Protein AF-A0A7D3ZM12-F1 (afdb_monomer)

Secondary structure (DSSP, 8-state):
-----HHHHHHHHHHHHHHHHHHHHHHHHHHHH-TTHHHHHHHHHHHHH-SSS-----TT-HHHHHHHHHHTHHHHTTTS-HHHHHHHHHHHHHHHHHHH--SGGGS-HHHHHHHHHHHHHHHHHTT-HHHHHHHHHHHTTTT-TT--PPPPPS-PPPPPP---PPPPPPPPPP------------PPPPPPPPPP--PPPP---PPPPPPPPPPPPPPPP----------------------------------------PPPPPPPP---S------TTSPEEEEEEEEEEEETTEEE-TTT-TTS-EEPPSS--TTTGGG-SEEEETTEEE--TT-EEEEPPTT---SHHHHHH---B-SEEEGGGGTT-EEEEE-TTSEEEEEEEEEEEETTEEEEEEEEEEE-PPP-

Foldseek 3Di:
DDFQFLLNLLVQLLQLLLVLLLVLLQVLQCVVPNNCSLVVVVVVCCVVPNPLAPDPSDSNGSLNSLVSCQVVVVSCCVLFPPLLNVLSVVLNVVVVLSVPDPDSVSADLVRSLVNLQSSLVNSVSSVSPVSSVVSVVSSVCRPVPDPDDPDPPPPPPPDPDDDDDDDDDDDDDDDDDDDDDDDDDDDDDDDDDDDDDDDDDDDDDDDDDDDDDDDDDDDDDDDDDDDDDDDDDDDDDDDDDDDDDDDDDDDDDDDDDDDDDDDDPPDDAPCPDDPDDDDPQAFAWPHKEAFQKAFAQWFAQQPPCRRDTDGHDSDQDPVNQLQTFWHDHQQKIFGTRPKWKAWDDPPDDQGRNCLQPDDRTDRIDGQQVCAQTWMWMQGPVGKIKIWRWPDFDRVRTMTTTMIIIGHDDHRD

Mean predicted aligned error: 20.07 Å

Sequence (412 aa):
MRTTGNRDLIGQGLENLLEGLRPFVDRTMTAAWGTGWVAEKERRDNERYGTDGRRGYSLNDARFLLNVIVQEREIFKPVLPRPGLSLASKLRVVGRKYGHQYNSDAFADDETRQALHTMAQLLSLAGATAATRAVADLTARVGAGASAPPPPGPESPSPPPPGAAPPPPPPPGPGAPYGAGPRGGYGYPPPPPGGPYAPPPGGPYAPPRPAPRPATAPGPAGAAGTGFAKGFGISGGVVAGCLIGPLVLFVAIIVMVKGCSSTPPPPAPNDDGTSAAASASGGKRLGSYRNVRLTAGYYIRLSHDPAHPRKYPAMPDADESKNLDVGVQYGYVDASGDAEMALLPAGAKGDYKTCRNTTNYEDRIEAGKVAGRRLCLIAADGATGLLTVRNATEHPAGITFDLTVWTGPKPK

Structure (mmCIF, N/CA/C/O backbone):
data_AF-A0A7D3ZM12-F1
#
_entry.id   AF-A0A7D3ZM12-F1
#
loop_
_atom_site.group_PDB
_atom_site.id
_atom_site.type_symbol
_atom_site.label_atom_id
_atom_site.label_alt_id
_atom_site.label_comp_id
_atom_site.label_asym_id
_atom_site.label_entity_id
_atom_site.label_seq_id
_atom_site.pdbx_PDB_ins_code
_atom_site.Cartn_x
_atom_site.Cartn_y
_atom_site.Cartn_z
_atom_site.occupancy
_atom_site.B_iso_or_equiv
_atom_site.auth_seq_id
_atom_site.auth_comp_id
_atom_site.auth_asym_id
_atom_site.auth_atom_id
_atom_site.pdbx_PDB_model_num
ATOM 1 N N . MET A 1 1 ? 12.398 -25.400 -0.924 1.00 45.47 1 MET A N 1
ATOM 2 C CA . MET A 1 1 ? 12.006 -24.418 0.111 1.00 45.47 1 MET A CA 1
ATOM 3 C C . MET A 1 1 ? 12.223 -23.038 -0.483 1.00 45.47 1 MET A C 1
ATOM 5 O O . MET A 1 1 ? 13.319 -22.800 -0.968 1.00 45.47 1 MET A O 1
ATOM 9 N N . ARG A 1 2 ? 11.194 -22.184 -0.571 1.00 48.09 2 ARG A N 1
ATOM 10 C CA . ARG A 1 2 ? 11.391 -20.801 -1.038 1.00 48.09 2 ARG A CA 1
ATOM 11 C C . ARG A 1 2 ? 12.121 -20.030 0.062 1.00 48.09 2 ARG A C 1
ATOM 13 O O . ARG A 1 2 ? 11.749 -20.159 1.225 1.00 48.09 2 ARG A O 1
ATOM 20 N N . THR A 1 3 ? 13.158 -19.286 -0.299 1.00 59.53 3 THR A N 1
ATOM 21 C CA . THR A 1 3 ? 13.838 -18.359 0.609 1.00 59.53 3 THR A CA 1
ATOM 22 C C . THR A 1 3 ? 12.844 -17.268 0.994 1.00 59.53 3 THR A C 1
ATOM 24 O O . THR A 1 3 ? 12.379 -16.544 0.120 1.00 59.53 3 THR A O 1
ATOM 27 N N . THR A 1 4 ? 12.472 -17.186 2.270 1.00 78.81 4 THR A N 1
ATOM 28 C CA . THR A 1 4 ? 11.579 -16.136 2.779 1.00 78.81 4 THR A CA 1
ATOM 29 C C . THR A 1 4 ? 12.298 -14.793 2.692 1.00 78.81 4 THR A C 1
ATOM 31 O O . THR A 1 4 ? 13.307 -14.600 3.370 1.00 78.81 4 THR A O 1
ATOM 34 N N . GLY A 1 5 ? 11.806 -13.879 1.855 1.00 89.19 5 GLY A N 1
ATOM 35 C CA . GLY A 1 5 ? 12.374 -12.538 1.723 1.00 89.19 5 GLY A CA 1
ATOM 36 C C . GLY A 1 5 ? 11.957 -11.612 2.870 1.00 89.19 5 GLY A C 1
ATOM 37 O O . GLY A 1 5 ? 10.984 -11.866 3.582 1.00 89.19 5 GLY A O 1
ATOM 38 N N . ASN A 1 6 ? 12.647 -10.481 3.024 1.00 92.44 6 ASN A N 1
ATOM 39 C CA . ASN A 1 6 ? 12.307 -9.464 4.028 1.00 92.44 6 ASN A CA 1
ATOM 40 C C . ASN A 1 6 ? 10.873 -8.943 3.878 1.00 92.44 6 ASN A C 1
ATOM 42 O O . ASN A 1 6 ? 10.151 -8.787 4.863 1.00 92.44 6 ASN A O 1
ATOM 46 N N . ARG A 1 7 ? 10.423 -8.742 2.635 1.00 91.88 7 ARG A N 1
ATOM 47 C CA . ARG A 1 7 ? 9.028 -8.407 2.338 1.00 91.88 7 ARG A CA 1
ATOM 48 C C . ARG A 1 7 ? 8.052 -9.456 2.882 1.00 91.88 7 ARG A C 1
ATOM 50 O O . ARG A 1 7 ? 7.029 -9.078 3.452 1.00 91.88 7 ARG A O 1
ATOM 57 N N . ASP A 1 8 ? 8.369 -10.742 2.753 1.00 91.19 8 ASP A N 1
ATOM 58 C CA . ASP A 1 8 ? 7.522 -11.830 3.256 1.00 91.19 8 ASP A CA 1
ATOM 59 C C . ASP A 1 8 ? 7.471 -11.835 4.787 1.00 91.19 8 ASP A C 1
ATOM 61 O O . ASP A 1 8 ? 6.415 -12.086 5.367 1.00 91.19 8 ASP A O 1
ATOM 65 N N . LEU A 1 9 ? 8.591 -11.525 5.453 1.00 94.62 9 LEU A N 1
ATOM 66 C CA . LEU A 1 9 ? 8.636 -11.363 6.910 1.00 94.62 9 LEU A CA 1
ATOM 67 C C . LEU A 1 9 ? 7.778 -10.178 7.369 1.00 94.62 9 LEU A C 1
ATOM 69 O O . LEU A 1 9 ? 7.040 -10.305 8.344 1.00 94.62 9 LEU A O 1
ATOM 73 N N . ILE A 1 10 ? 7.813 -9.048 6.653 1.00 96.50 10 ILE A N 1
ATOM 74 C CA . ILE A 1 10 ? 6.920 -7.908 6.922 1.00 96.50 10 ILE A CA 1
ATOM 75 C C . ILE A 1 10 ? 5.454 -8.291 6.716 1.00 96.50 10 ILE A C 1
ATOM 77 O O . ILE A 1 10 ? 4.623 -7.925 7.545 1.00 96.50 10 ILE A O 1
ATOM 81 N N . GLY A 1 11 ? 5.134 -9.035 5.654 1.00 94.81 11 GLY A N 1
ATOM 82 C CA . GLY A 1 11 ? 3.783 -9.543 5.403 1.00 94.81 11 GLY A CA 1
ATOM 83 C C . GLY A 1 11 ? 3.266 -10.384 6.570 1.00 94.81 11 GLY A C 1
ATOM 84 O O . GLY A 1 11 ? 2.243 -10.047 7.162 1.00 94.81 11 GLY A O 1
ATOM 85 N N . GLN A 1 12 ? 4.041 -11.389 6.987 1.00 96.56 12 GLN A N 1
ATOM 86 C CA . GLN A 1 12 ? 3.737 -12.215 8.164 1.00 96.56 12 GLN A CA 1
ATOM 87 C C . GLN A 1 12 ? 3.614 -11.374 9.446 1.00 96.56 12 GLN A C 1
ATOM 89 O O . GLN A 1 12 ? 2.745 -11.618 10.285 1.00 96.56 12 GLN A O 1
ATOM 94 N N . GLY A 1 13 ? 4.457 -10.351 9.611 1.00 98.00 13 GLY A N 1
ATOM 95 C CA . GLY A 1 13 ? 4.372 -9.416 10.731 1.00 98.00 13 GLY A CA 1
ATOM 96 C C . GLY A 1 13 ? 3.057 -8.632 10.744 1.00 98.00 13 GLY A C 1
ATOM 97 O O . GLY A 1 13 ? 2.435 -8.497 11.796 1.00 98.00 13 GLY A O 1
ATOM 98 N N . LEU A 1 14 ? 2.598 -8.159 9.580 1.00 98.06 14 LEU A N 1
ATOM 99 C CA . LEU A 1 14 ? 1.323 -7.453 9.428 1.00 98.06 14 LEU A CA 1
ATOM 100 C C . LEU A 1 14 ? 0.112 -8.364 9.681 1.00 98.06 14 LEU A C 1
ATOM 102 O O . LEU A 1 14 ? -0.876 -7.893 10.239 1.00 98.06 14 LEU A O 1
ATOM 106 N N . GLU A 1 15 ? 0.188 -9.648 9.332 1.00 97.38 15 GLU A N 1
ATOM 107 C CA . GLU A 1 15 ? -0.852 -10.640 9.649 1.00 97.38 15 GLU A CA 1
ATOM 108 C C . GLU A 1 15 ? -0.973 -10.872 11.163 1.00 97.38 15 GLU A C 1
ATOM 110 O O . GLU A 1 15 ? -2.067 -10.790 11.721 1.00 97.38 15 GLU A O 1
ATOM 115 N N . ASN A 1 16 ? 0.152 -11.052 11.861 1.00 98.38 16 ASN A N 1
ATOM 116 C CA . ASN A 1 16 ? 0.157 -11.160 13.326 1.00 98.38 16 ASN A CA 1
ATOM 117 C C . ASN A 1 16 ? -0.309 -9.855 13.993 1.00 98.38 16 ASN A C 1
ATOM 119 O O . ASN A 1 16 ? -1.021 -9.868 15.001 1.00 98.38 16 ASN A O 1
ATOM 123 N N . LEU A 1 17 ? 0.069 -8.707 13.419 1.00 98.38 17 LEU A N 1
ATOM 124 C CA . LEU A 1 17 ? -0.391 -7.398 13.869 1.00 98.38 17 LEU A CA 1
ATOM 125 C C . LEU A 1 17 ? -1.914 -7.270 13.748 1.00 98.38 17 LEU A C 1
ATOM 127 O O . LEU A 1 17 ? -2.557 -6.785 14.677 1.00 98.38 17 LEU A O 1
ATOM 131 N N . LEU A 1 18 ? -2.485 -7.712 12.625 1.00 98.19 18 LEU A N 1
ATOM 132 C CA . LEU A 1 18 ? -3.926 -7.760 12.402 1.00 98.19 18 LEU A CA 1
ATOM 133 C C . LEU A 1 18 ? -4.619 -8.613 13.468 1.00 98.19 18 LEU A C 1
ATOM 135 O O . LEU A 1 18 ? -5.540 -8.132 14.128 1.00 98.19 18 LEU A O 1
ATOM 139 N N . GLU A 1 19 ? -4.163 -9.852 13.654 1.00 97.75 19 GLU A N 1
ATOM 140 C CA . GLU A 1 19 ? -4.758 -10.793 14.604 1.00 97.75 19 GLU A CA 1
ATOM 141 C C . GLU A 1 19 ? -4.754 -10.235 16.033 1.00 97.75 19 GLU A C 1
ATOM 143 O O . GLU A 1 19 ? -5.779 -10.263 16.718 1.00 97.75 19 GLU A O 1
ATOM 148 N N . GLY A 1 20 ? -3.628 -9.658 16.462 1.00 98.06 20 GLY A N 1
ATOM 149 C CA . GLY A 1 20 ? -3.490 -9.104 17.805 1.00 98.06 20 GLY A CA 1
ATOM 150 C C . GLY A 1 20 ? -4.221 -7.775 18.021 1.00 98.06 20 GLY A C 1
ATOM 151 O O . GLY A 1 20 ? -4.772 -7.548 19.099 1.00 98.06 20 GLY A O 1
ATOM 152 N N . LEU A 1 21 ? -4.264 -6.889 17.019 1.00 98.38 21 LEU A N 1
ATOM 153 C CA . LEU A 1 21 ? -4.922 -5.585 17.159 1.00 98.38 21 LEU A CA 1
ATOM 154 C C . LEU A 1 21 ? -6.434 -5.644 16.966 1.00 98.38 21 LEU A C 1
ATOM 156 O O . LEU A 1 21 ? -7.131 -4.818 17.558 1.00 98.38 21 LEU A O 1
ATOM 160 N N . ARG A 1 22 ? -6.961 -6.576 16.163 1.00 98.50 22 ARG A N 1
ATOM 161 C CA . ARG A 1 22 ? -8.389 -6.597 15.810 1.00 98.50 22 ARG A CA 1
ATOM 162 C C . ARG A 1 22 ? -9.303 -6.622 17.044 1.00 98.50 22 ARG A C 1
ATOM 164 O O . ARG A 1 22 ? -10.137 -5.723 17.141 1.00 98.50 22 ARG A O 1
ATOM 171 N N . PRO A 1 23 ? -9.139 -7.534 18.027 1.00 98.31 23 PRO A N 1
ATOM 172 C CA . PRO A 1 23 ? -9.996 -7.542 19.215 1.00 98.31 23 PRO A CA 1
ATOM 173 C C . PRO A 1 23 ? -9.836 -6.286 20.078 1.00 98.31 23 PRO A C 1
ATOM 175 O O . PRO A 1 23 ? -10.789 -5.842 20.711 1.00 98.31 23 PRO A O 1
ATOM 178 N N . PHE A 1 24 ? -8.634 -5.708 20.131 1.00 98.44 24 PHE A N 1
ATOM 179 C CA . PHE A 1 24 ? -8.368 -4.490 20.894 1.00 98.44 24 PHE A CA 1
ATOM 180 C C . PHE A 1 24 ? -9.080 -3.274 20.286 1.00 98.44 24 PHE A C 1
ATOM 182 O O . PHE A 1 24 ? -9.789 -2.554 20.994 1.00 98.44 24 PHE A O 1
ATOM 189 N N . VAL A 1 25 ? -8.923 -3.066 18.975 1.00 98.50 25 VAL A N 1
ATOM 190 C CA . VAL A 1 25 ? -9.545 -1.956 18.242 1.00 98.50 25 VAL A CA 1
ATOM 191 C C . VAL A 1 25 ? -11.059 -2.089 18.253 1.00 98.50 25 VAL A C 1
ATOM 193 O O . VAL A 1 25 ? -11.739 -1.120 18.579 1.00 98.50 25 VAL A O 1
ATOM 196 N N . ASP A 1 26 ? -11.580 -3.280 17.958 1.00 98.50 26 ASP A N 1
ATOM 197 C CA . ASP A 1 26 ? -13.019 -3.497 17.860 1.00 98.50 26 ASP A CA 1
ATOM 198 C C . ASP A 1 26 ? -13.733 -3.283 19.199 1.00 98.50 26 ASP A C 1
ATOM 200 O O . ASP A 1 26 ? -14.704 -2.532 19.257 1.00 98.50 26 ASP A O 1
ATOM 204 N N . ARG A 1 27 ? -13.205 -3.826 20.309 1.00 98.44 27 ARG A N 1
ATOM 205 C CA . ARG A 1 27 ? -13.764 -3.556 21.646 1.00 98.44 27 ARG A CA 1
ATOM 206 C C . ARG A 1 27 ? -13.729 -2.071 21.997 1.00 98.44 27 ARG A C 1
ATOM 208 O O . ARG A 1 27 ? -14.706 -1.550 22.525 1.00 98.44 27 ARG A O 1
ATOM 215 N N . THR A 1 28 ? -12.610 -1.399 21.723 1.00 98.50 28 THR A N 1
ATOM 216 C CA . THR A 1 28 ? -12.421 0.018 22.073 1.00 98.50 28 THR A CA 1
ATOM 217 C C . THR A 1 28 ? -13.381 0.913 21.289 1.00 98.50 28 THR A C 1
ATOM 219 O O . THR A 1 28 ? -14.046 1.771 21.865 1.00 98.50 28 THR A O 1
ATOM 222 N N . MET A 1 29 ? -13.500 0.683 19.981 1.00 98.50 29 MET A N 1
ATOM 223 C CA . MET A 1 29 ? -14.412 1.437 19.125 1.00 98.50 29 MET A CA 1
ATOM 224 C C . MET A 1 29 ? -15.876 1.094 19.400 1.00 98.50 29 MET A C 1
ATOM 226 O O . MET A 1 29 ? -16.700 2.001 19.451 1.00 98.50 29 MET A O 1
ATOM 230 N N . THR A 1 30 ? -16.201 -0.174 19.661 1.00 98.50 30 THR A N 1
ATOM 231 C CA . THR A 1 30 ? -17.556 -0.591 20.051 1.00 98.50 30 THR A CA 1
ATOM 232 C C . THR A 1 30 ? -17.987 0.063 21.361 1.00 98.50 30 THR A C 1
ATOM 234 O O . THR A 1 30 ? -19.121 0.520 21.466 1.00 98.50 30 THR A O 1
ATOM 237 N N . ALA A 1 31 ? -17.090 0.180 22.343 1.00 98.25 31 ALA A N 1
ATOM 238 C CA . ALA A 1 31 ? -17.389 0.880 23.591 1.00 98.25 31 ALA A CA 1
ATOM 239 C C . ALA A 1 31 ? -17.663 2.380 23.379 1.00 98.25 31 ALA A C 1
ATOM 241 O O . ALA A 1 31 ? -18.474 2.961 24.095 1.00 98.25 31 ALA A O 1
ATOM 242 N N . ALA A 1 32 ? -17.005 3.007 22.400 1.00 98.00 32 ALA A N 1
ATOM 243 C CA . ALA A 1 32 ? -17.179 4.427 22.117 1.00 98.00 32 ALA A CA 1
ATOM 244 C C . ALA A 1 32 ? -18.390 4.723 21.216 1.00 98.00 32 ALA A C 1
ATOM 246 O O . ALA A 1 32 ? -19.107 5.692 21.458 1.00 98.00 32 ALA A O 1
ATOM 247 N N . TRP A 1 33 ? -18.588 3.942 20.150 1.00 97.56 33 TRP A N 1
ATOM 248 C CA . TRP A 1 33 ? -19.501 4.242 19.035 1.00 97.56 33 TRP A CA 1
ATOM 249 C C . TRP A 1 33 ? -20.550 3.145 18.772 1.00 97.56 33 TRP A C 1
ATOM 251 O O . TRP A 1 33 ? -21.396 3.309 17.896 1.00 97.56 33 TRP A O 1
ATOM 261 N N . GLY A 1 34 ? -20.527 2.034 19.511 1.00 97.75 34 GLY A N 1
ATOM 262 C CA . GLY A 1 34 ? -21.426 0.893 19.312 1.00 97.75 34 GLY A CA 1
ATOM 263 C C . GLY A 1 34 ? -20.958 -0.098 18.238 1.00 97.75 34 GLY A C 1
ATOM 264 O O . GLY A 1 34 ? -19.950 0.096 17.564 1.00 97.75 34 GLY A O 1
ATOM 265 N N . THR A 1 35 ? -21.702 -1.192 18.066 1.00 95.62 35 THR A N 1
ATOM 266 C CA . THR A 1 35 ? -21.327 -2.334 17.202 1.00 95.62 35 THR A CA 1
ATOM 267 C C . THR A 1 35 ? -21.313 -2.016 15.701 1.00 95.62 35 THR A C 1
ATOM 269 O O . THR A 1 35 ? -20.695 -2.736 14.924 1.00 95.62 35 THR A O 1
ATOM 272 N N . GLY A 1 36 ? -21.957 -0.923 15.277 1.00 95.44 36 GLY A N 1
ATOM 273 C CA . GLY A 1 36 ? -21.980 -0.441 13.889 1.00 95.44 36 GLY A CA 1
ATOM 274 C C . GLY A 1 36 ? -20.864 0.549 13.537 1.00 95.44 36 GLY A C 1
ATOM 275 O O . GLY A 1 36 ? -20.943 1.212 12.502 1.00 95.44 36 GLY A O 1
ATOM 276 N N . TRP A 1 37 ? -19.841 0.694 14.388 1.00 97.81 37 TRP A N 1
ATOM 277 C CA . TRP A 1 37 ? -18.860 1.777 14.274 1.00 97.81 37 TRP A CA 1
ATOM 278 C C . TRP A 1 37 ? -18.093 1.794 12.944 1.00 97.81 37 TRP A C 1
ATOM 280 O O . TRP A 1 37 ? -17.707 2.870 12.493 1.00 97.81 37 TRP A O 1
ATOM 290 N N . VAL A 1 38 ? -17.869 0.638 12.303 1.00 96.31 38 VAL A N 1
ATOM 291 C CA . VAL A 1 38 ? -17.151 0.562 11.016 1.00 96.31 38 VAL A CA 1
ATOM 292 C C . VAL A 1 38 ? -17.949 1.253 9.910 1.00 96.31 38 VAL A C 1
ATOM 294 O O . VAL A 1 38 ? -17.403 2.114 9.222 1.00 96.31 38 VAL A O 1
ATOM 297 N N . ALA A 1 39 ? -19.241 0.932 9.788 1.00 94.38 39 ALA A N 1
ATOM 298 C CA . ALA A 1 39 ? -20.136 1.542 8.803 1.00 94.38 39 ALA A CA 1
ATOM 299 C C . ALA A 1 39 ? -20.322 3.043 9.072 1.00 94.38 39 ALA A C 1
ATOM 301 O O . ALA A 1 39 ? -20.304 3.860 8.154 1.00 94.38 39 ALA A O 1
ATOM 302 N N . GLU A 1 40 ? -20.432 3.423 10.346 1.00 95.12 40 GLU A N 1
ATOM 303 C CA . GLU A 1 40 ? -20.509 4.829 10.742 1.00 95.12 40 GLU A CA 1
ATOM 304 C C . GLU A 1 40 ? -19.218 5.591 10.405 1.00 95.12 40 GLU A C 1
ATOM 306 O O . GLU A 1 40 ? -19.263 6.717 9.904 1.00 95.12 40 GLU A O 1
ATOM 311 N N . LYS A 1 41 ? -18.048 4.976 10.618 1.00 94.25 41 LYS A N 1
ATOM 312 C CA . LYS A 1 41 ? -16.762 5.572 10.246 1.00 94.25 41 LYS A CA 1
ATOM 313 C C . LYS A 1 41 ? -16.648 5.769 8.738 1.00 94.25 41 LYS A C 1
ATOM 315 O O . LYS A 1 41 ? -16.232 6.843 8.305 1.00 94.25 41 LYS A O 1
ATOM 320 N N . GLU A 1 42 ? -17.020 4.757 7.961 1.00 91.94 42 GLU A N 1
ATOM 321 C CA . GLU A 1 42 ? -17.060 4.829 6.501 1.00 91.94 42 GLU A CA 1
ATOM 322 C C . GLU A 1 42 ? -17.967 5.968 6.027 1.00 91.94 42 GLU A C 1
ATOM 324 O O . GLU A 1 42 ? -17.531 6.816 5.249 1.00 91.94 42 GLU A O 1
ATOM 329 N N . ARG A 1 43 ? -19.190 6.060 6.563 1.00 91.88 43 ARG A N 1
ATOM 330 C CA . ARG A 1 43 ? -20.136 7.138 6.247 1.00 91.88 43 ARG A CA 1
ATOM 331 C C . ARG A 1 43 ? -19.530 8.526 6.494 1.00 91.88 43 ARG A C 1
ATOM 333 O O . ARG A 1 43 ? -19.532 9.359 5.591 1.00 91.88 43 ARG A O 1
ATOM 340 N N . ARG A 1 44 ? -18.963 8.768 7.683 1.00 91.31 44 ARG A N 1
ATOM 341 C CA . ARG A 1 44 ? -18.366 10.072 8.055 1.00 91.31 44 ARG A CA 1
ATOM 342 C C . ARG A 1 44 ? -17.161 10.439 7.196 1.00 91.31 44 ARG A C 1
ATOM 344 O O . ARG A 1 44 ? -16.956 11.607 6.865 1.00 91.31 44 ARG A O 1
ATOM 351 N N . ASP A 1 45 ? -16.336 9.457 6.861 1.00 89.38 45 ASP A N 1
ATOM 352 C CA . ASP A 1 45 ? -15.187 9.676 5.996 1.00 89.38 45 ASP A CA 1
ATOM 353 C C . ASP A 1 45 ? -15.616 9.973 4.552 1.00 89.38 45 ASP A C 1
ATOM 355 O O . ASP A 1 45 ? -15.052 10.879 3.938 1.00 89.38 45 ASP A O 1
ATOM 359 N N . ASN A 1 46 ? -16.630 9.278 4.031 1.00 88.00 46 ASN A N 1
ATOM 360 C CA . ASN A 1 46 ? -17.196 9.549 2.708 1.00 88.00 46 ASN A CA 1
ATOM 361 C C . ASN A 1 46 ? -17.797 10.961 2.634 1.00 88.00 46 ASN A C 1
ATOM 363 O O . ASN A 1 46 ? -17.596 11.664 1.648 1.00 88.00 46 ASN A O 1
ATOM 367 N N . GLU A 1 47 ? -18.462 11.421 3.696 1.00 89.56 47 GLU A N 1
ATOM 368 C CA . GLU A 1 47 ? -18.967 12.799 3.795 1.00 89.56 47 GLU A CA 1
ATOM 369 C C . GLU A 1 47 ? -17.841 13.839 3.798 1.00 89.56 47 GLU A C 1
ATOM 371 O O . GLU A 1 47 ? -17.968 14.902 3.195 1.00 89.56 47 GLU A O 1
ATOM 376 N N . ARG A 1 48 ? -16.722 13.545 4.470 1.00 86.75 48 ARG A N 1
ATOM 377 C CA . ARG A 1 48 ? -15.606 14.492 4.599 1.00 86.75 48 ARG A CA 1
ATOM 378 C C . ARG A 1 48 ? -14.713 14.547 3.362 1.00 86.75 48 ARG A C 1
ATOM 380 O O . ARG A 1 48 ? -14.152 15.600 3.069 1.00 86.75 48 ARG A O 1
ATOM 387 N N . TYR A 1 49 ? -14.503 13.416 2.701 1.00 83.38 49 TYR A N 1
ATOM 388 C CA . TYR A 1 49 ? -13.474 13.269 1.670 1.00 83.38 49 TYR A CA 1
ATOM 389 C C . TYR A 1 49 ? -14.027 12.879 0.294 1.00 83.38 49 TYR A C 1
ATOM 391 O O . TYR A 1 49 ? -13.241 12.725 -0.639 1.00 83.38 49 TYR A O 1
ATOM 399 N N . GLY A 1 50 ? -15.347 12.744 0.164 1.00 82.31 50 GLY A N 1
ATOM 400 C CA . GLY A 1 50 ? -16.008 12.261 -1.043 1.00 82.31 50 GLY A CA 1
ATOM 401 C C . GLY A 1 50 ? -15.976 10.736 -1.173 1.00 82.31 50 GLY A C 1
ATOM 402 O O . GLY A 1 50 ? -15.232 10.035 -0.487 1.00 82.31 50 GLY A O 1
ATOM 403 N N . THR A 1 51 ? -16.790 10.220 -2.094 1.00 69.75 51 THR A N 1
ATOM 404 C CA . THR A 1 51 ? -16.922 8.783 -2.404 1.00 69.75 51 THR A CA 1
ATOM 405 C C . THR A 1 51 ? -15.897 8.276 -3.424 1.00 69.75 51 THR A C 1
ATOM 407 O O . THR A 1 51 ? -15.916 7.102 -3.793 1.00 69.75 51 THR A O 1
ATOM 410 N N . ASP A 1 52 ? -15.000 9.145 -3.895 1.00 55.88 52 ASP A N 1
ATOM 411 C CA . ASP A 1 52 ? -14.125 8.888 -5.050 1.00 55.88 52 ASP A CA 1
ATOM 412 C C . ASP A 1 52 ? -12.970 7.915 -4.763 1.00 55.88 52 ASP A C 1
ATOM 414 O O . ASP A 1 52 ? -12.243 7.515 -5.673 1.00 55.88 52 ASP A O 1
ATOM 418 N N . GLY A 1 53 ? -12.819 7.473 -3.513 1.00 52.84 53 GLY A N 1
ATOM 419 C CA . GLY A 1 53 ? -11.913 6.396 -3.138 1.00 52.84 53 GLY A CA 1
ATOM 420 C C . GLY A 1 53 ? -12.600 5.435 -2.185 1.00 52.84 53 GLY A C 1
ATOM 421 O O . GLY A 1 53 ? -12.852 5.791 -1.036 1.00 52.84 53 GLY A O 1
ATOM 422 N N . ARG A 1 54 ? -12.845 4.195 -2.628 1.00 55.50 54 ARG A N 1
ATOM 423 C CA . ARG A 1 54 ? -13.211 3.094 -1.727 1.00 55.50 54 ARG A CA 1
ATOM 424 C C . ARG A 1 54 ? -12.023 2.829 -0.807 1.00 55.50 54 ARG A C 1
ATOM 426 O O . ARG A 1 54 ? -11.119 2.068 -1.140 1.00 55.50 54 ARG A O 1
ATOM 433 N N . ARG A 1 55 ? -11.965 3.507 0.336 1.00 66.00 55 ARG A N 1
ATOM 434 C CA . ARG A 1 55 ? -11.034 3.135 1.403 1.00 66.00 55 ARG A CA 1
ATOM 435 C C . ARG A 1 55 ? -11.446 1.738 1.867 1.00 66.00 55 ARG A C 1
ATOM 437 O O . ARG A 1 55 ? -12.627 1.482 2.064 1.00 66.00 55 ARG A O 1
ATOM 444 N N . GLY A 1 56 ? -10.491 0.821 1.991 1.00 67.81 56 GLY A N 1
ATOM 445 C CA . GLY A 1 56 ? -10.766 -0.500 2.550 1.00 67.81 56 GLY A CA 1
ATOM 446 C C . GLY A 1 56 ? -11.132 -0.366 4.027 1.00 67.81 56 GLY A C 1
ATOM 447 O O . GLY A 1 56 ? -10.244 -0.256 4.869 1.00 67.81 56 GLY A O 1
ATOM 448 N N . TYR A 1 57 ? -12.428 -0.328 4.338 1.00 86.25 57 TYR A N 1
ATOM 449 C CA . TYR A 1 57 ? -12.945 -0.413 5.702 1.00 86.25 57 TYR A CA 1
ATOM 450 C C . TYR A 1 57 ? -13.137 -1.886 6.038 1.00 86.25 57 TYR A C 1
ATOM 452 O O . TYR A 1 57 ? -14.158 -2.486 5.717 1.00 86.25 57 TYR A O 1
ATOM 460 N N . SER A 1 58 ? -12.124 -2.507 6.634 1.00 92.12 58 SER A N 1
ATOM 461 C CA . SER A 1 58 ? -12.204 -3.918 7.001 1.00 92.12 58 SER A CA 1
ATOM 462 C C . SER A 1 58 ? -11.456 -4.184 8.290 1.00 92.12 58 SER A C 1
ATOM 464 O O . SER A 1 58 ? -10.265 -3.902 8.401 1.00 92.12 58 SER A O 1
ATOM 466 N N . LEU A 1 59 ? -12.138 -4.819 9.245 1.00 94.12 59 LEU A N 1
ATOM 467 C CA . LEU A 1 59 ? -11.506 -5.347 10.455 1.00 94.12 59 LEU A CA 1
ATOM 468 C C . LEU A 1 59 ? -10.463 -6.430 10.160 1.00 94.12 59 LEU A C 1
ATOM 470 O O . LEU A 1 59 ? -9.716 -6.786 11.064 1.00 94.12 59 LEU A O 1
ATOM 474 N N . ASN A 1 60 ? -10.412 -6.933 8.924 1.00 94.88 60 ASN A N 1
ATOM 475 C CA . ASN A 1 60 ? -9.429 -7.896 8.439 1.00 94.88 60 ASN A CA 1
ATOM 476 C C . ASN A 1 60 ? -8.260 -7.225 7.682 1.00 94.88 60 ASN A C 1
ATOM 478 O O . ASN A 1 60 ? -7.538 -7.905 6.963 1.00 94.88 60 ASN A O 1
ATOM 482 N N . ASP A 1 61 ? -8.064 -5.907 7.818 1.00 94.06 61 ASP A N 1
ATOM 483 C CA . ASP A 1 61 ? -6.911 -5.180 7.268 1.00 94.06 61 ASP A CA 1
ATOM 484 C C . ASP A 1 61 ? -6.126 -4.467 8.384 1.00 94.06 61 ASP A C 1
ATOM 486 O O . ASP A 1 61 ? -6.605 -3.515 9.007 1.00 94.06 61 ASP A O 1
ATOM 490 N N . ALA A 1 62 ? -4.871 -4.880 8.607 1.00 96.81 62 ALA A N 1
ATOM 491 C CA . ALA A 1 62 ? -3.979 -4.257 9.588 1.00 96.81 62 ALA A CA 1
ATOM 492 C C . ALA A 1 62 ? -3.822 -2.745 9.361 1.00 96.81 62 ALA A C 1
ATOM 494 O O . ALA A 1 62 ? -3.743 -1.963 10.311 1.00 96.81 62 ALA A O 1
ATOM 495 N N . ARG A 1 63 ? -3.780 -2.303 8.098 1.00 94.88 63 ARG A N 1
ATOM 496 C CA . ARG A 1 63 ? -3.593 -0.892 7.736 1.00 94.88 63 ARG A CA 1
ATOM 497 C C . ARG A 1 63 ? -4.819 -0.074 8.109 1.00 94.88 63 ARG A C 1
ATOM 499 O O . ARG A 1 63 ? -4.662 1.055 8.581 1.00 94.88 63 ARG A O 1
ATOM 506 N N . PHE A 1 64 ? -6.015 -0.635 7.940 1.00 95.56 64 PHE A N 1
ATOM 507 C CA . PHE A 1 64 ? -7.249 -0.029 8.423 1.00 95.56 64 PHE A CA 1
ATOM 508 C C . PHE A 1 64 ? -7.229 0.127 9.947 1.00 95.56 64 PHE A C 1
ATOM 510 O O . PHE A 1 64 ? -7.415 1.240 10.438 1.00 95.56 64 PHE A O 1
ATOM 517 N N . LEU A 1 65 ? -6.900 -0.932 10.693 1.00 98.06 65 LEU A N 1
ATOM 518 C CA . LEU A 1 65 ? -6.823 -0.874 12.159 1.00 98.06 65 LEU A CA 1
ATOM 519 C C . LEU A 1 65 ? -5.825 0.189 12.649 1.00 98.06 65 LEU A C 1
ATOM 521 O O . LEU A 1 65 ? -6.139 0.988 13.533 1.00 98.06 65 LEU A O 1
ATOM 525 N N . LEU A 1 66 ? -4.645 0.270 12.027 1.00 97.94 66 LEU A N 1
ATOM 526 C CA . LEU A 1 66 ? -3.650 1.305 12.324 1.00 97.94 66 LEU A CA 1
ATOM 527 C C . LEU A 1 66 ? -4.150 2.721 11.991 1.00 97.94 66 LEU A C 1
ATOM 529 O O . LEU A 1 66 ? -3.869 3.668 12.730 1.00 97.94 66 LEU A O 1
ATOM 533 N N . ASN A 1 67 ? -4.885 2.891 10.886 1.00 96.12 67 ASN A N 1
ATOM 534 C CA . ASN A 1 67 ? -5.515 4.169 10.548 1.00 96.12 67 ASN A CA 1
ATOM 535 C C . ASN A 1 67 ? -6.531 4.582 11.620 1.00 96.12 67 ASN A C 1
ATOM 537 O O . ASN A 1 67 ? -6.510 5.742 12.029 1.00 96.12 67 ASN A O 1
ATOM 541 N N . VAL A 1 68 ? -7.368 3.652 12.091 1.00 97.56 68 VAL A N 1
ATOM 542 C CA . VAL A 1 68 ? -8.371 3.895 13.140 1.00 97.56 68 VAL A CA 1
ATOM 543 C C . VAL A 1 68 ? -7.702 4.363 14.431 1.00 97.56 68 VAL A C 1
ATOM 545 O O . VAL A 1 68 ? -8.053 5.430 14.925 1.00 97.56 68 VAL A O 1
ATOM 548 N N . ILE A 1 69 ? -6.675 3.652 14.916 1.00 98.25 69 ILE A N 1
ATOM 549 C CA . ILE A 1 69 ? -5.939 4.022 16.142 1.00 98.25 69 ILE A CA 1
ATOM 550 C C . ILE A 1 69 ? -5.400 5.461 16.070 1.00 98.25 69 ILE A C 1
ATOM 552 O O . ILE A 1 69 ? -5.460 6.211 17.045 1.00 98.25 69 ILE A O 1
ATOM 556 N N . VAL A 1 70 ? -4.858 5.862 14.916 1.00 96.44 70 VAL A N 1
ATOM 557 C CA . VAL A 1 70 ? -4.229 7.182 14.754 1.00 96.44 70 VAL A CA 1
ATOM 558 C C . VAL A 1 70 ? -5.251 8.297 14.527 1.00 96.44 70 VAL A C 1
ATOM 560 O O . VAL A 1 70 ? -5.057 9.408 15.021 1.00 96.44 70 VAL A O 1
ATOM 563 N N . GLN A 1 71 ? -6.316 8.039 13.768 1.00 95.81 71 GLN A N 1
ATOM 564 C CA . GLN A 1 71 ? -7.348 9.040 13.485 1.00 95.81 71 GLN A CA 1
ATOM 565 C C . GLN A 1 71 ? -8.250 9.279 14.696 1.00 95.81 71 GLN A C 1
ATOM 567 O O . GLN A 1 71 ? -8.521 10.428 15.034 1.00 95.81 71 GLN A O 1
ATOM 572 N N . GLU A 1 72 ? -8.631 8.213 15.398 1.00 97.31 72 GLU A N 1
ATOM 573 C CA . GLU A 1 72 ? -9.501 8.262 16.575 1.00 97.31 72 GLU A CA 1
ATOM 574 C C . GLU A 1 72 ? -8.696 8.378 17.874 1.00 97.31 72 GLU A C 1
ATOM 576 O O . GLU A 1 72 ? -9.037 7.809 18.910 1.00 97.31 72 GLU A O 1
ATOM 581 N N . ARG A 1 73 ? -7.589 9.130 17.838 1.00 96.56 73 ARG A N 1
ATOM 582 C CA . ARG A 1 73 ? -6.614 9.201 18.937 1.00 96.56 73 ARG A CA 1
ATOM 583 C C . ARG A 1 73 ? -7.244 9.513 20.297 1.00 96.56 73 ARG A C 1
ATOM 585 O O . ARG A 1 73 ? -6.741 9.047 21.308 1.00 96.56 73 ARG A O 1
ATOM 592 N N . GLU A 1 74 ? -8.305 10.320 20.338 1.00 97.12 74 GLU A N 1
ATOM 593 C CA . GLU A 1 74 ? -8.960 10.715 21.592 1.00 97.12 74 GLU A CA 1
ATOM 594 C C . GLU A 1 74 ? -9.658 9.527 22.270 1.00 97.12 74 GLU A C 1
ATOM 596 O O . GLU A 1 74 ? -9.647 9.441 23.493 1.00 97.12 74 GLU A O 1
ATOM 601 N N . ILE A 1 75 ? -10.167 8.574 21.482 1.00 98.06 75 ILE A N 1
ATOM 602 C CA . ILE A 1 75 ? -10.775 7.329 21.966 1.00 98.06 75 ILE A CA 1
ATOM 603 C C . ILE A 1 75 ? -9.695 6.371 22.486 1.00 98.06 75 ILE A C 1
ATOM 605 O O . ILE A 1 75 ? -9.883 5.713 23.505 1.00 98.06 75 ILE A O 1
ATOM 609 N N . PHE A 1 76 ? -8.539 6.312 21.816 1.00 98.12 76 PHE A N 1
ATOM 610 C CA . PHE A 1 76 ? -7.465 5.379 22.174 1.00 98.12 76 PHE A CA 1
ATOM 611 C C . PHE A 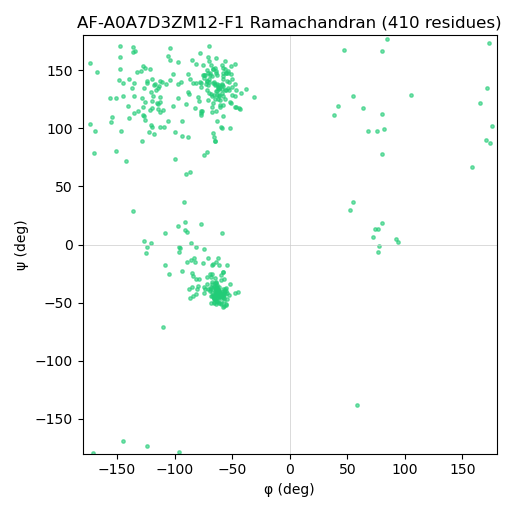1 76 ? -6.541 5.877 23.287 1.00 98.12 76 PHE A C 1
ATOM 613 O O . PHE A 1 76 ? -5.989 5.054 24.006 1.00 98.12 76 PHE A O 1
ATOM 620 N N . LYS A 1 77 ? -6.370 7.191 23.475 1.00 96.81 77 LYS A N 1
ATOM 621 C CA . LYS A 1 77 ? -5.475 7.773 24.499 1.00 96.81 77 LYS A CA 1
ATOM 622 C C . LYS A 1 77 ? -5.608 7.165 25.910 1.00 96.81 77 LYS A C 1
ATOM 624 O O . LYS A 1 77 ? -4.564 6.992 26.538 1.00 96.81 77 LYS A O 1
ATOM 629 N N . PRO A 1 78 ? -6.815 6.872 26.437 1.00 97.19 78 PRO A N 1
ATOM 630 C CA . PRO A 1 78 ? -6.961 6.318 27.784 1.00 97.19 78 PRO A CA 1
ATOM 631 C C . PRO A 1 78 ? -6.516 4.854 27.905 1.00 97.19 78 PRO A C 1
ATOM 633 O O . PRO A 1 78 ? -6.102 4.437 28.981 1.00 97.19 78 PRO A O 1
ATOM 636 N N . VAL A 1 79 ? -6.606 4.078 26.820 1.00 97.56 79 VAL A N 1
ATOM 637 C CA . VAL A 1 79 ? -6.350 2.622 26.811 1.00 97.56 79 VAL A CA 1
ATOM 638 C C . VAL A 1 79 ? -5.047 2.236 26.109 1.00 97.56 79 VAL A C 1
ATOM 640 O O . VAL A 1 79 ? -4.542 1.136 26.305 1.00 97.56 79 VAL A O 1
ATOM 643 N N . LEU A 1 80 ? -4.486 3.138 25.303 1.00 96.50 80 LEU A N 1
ATOM 644 C CA . LEU A 1 80 ? -3.215 2.992 24.611 1.00 96.50 80 LEU A CA 1
ATOM 645 C C . LEU A 1 80 ? -2.338 4.208 24.949 1.00 96.50 80 LEU A C 1
ATOM 647 O O . LEU A 1 80 ? -2.627 5.322 24.496 1.00 96.50 80 LEU A O 1
ATOM 651 N N . PRO A 1 81 ? -1.252 4.032 25.721 1.00 91.44 81 PRO A N 1
ATOM 652 C CA . PRO A 1 81 ? -0.435 5.153 26.165 1.00 91.44 81 PRO A CA 1
ATOM 653 C C . PRO A 1 81 ? 0.219 5.862 24.970 1.00 91.44 81 PRO A C 1
ATOM 655 O O . PRO A 1 81 ? 0.381 5.288 23.891 1.00 91.44 81 PRO A O 1
ATOM 658 N N . ARG A 1 82 ? 0.653 7.119 25.160 1.00 86.38 82 ARG A N 1
ATOM 659 C CA . ARG A 1 82 ? 1.252 7.955 24.094 1.00 86.38 82 ARG A CA 1
ATOM 660 C C . ARG A 1 82 ? 2.302 7.245 23.216 1.00 86.38 82 ARG A C 1
ATOM 662 O O . ARG A 1 82 ? 2.252 7.456 22.002 1.00 86.38 82 ARG A O 1
ATOM 669 N N . PRO A 1 83 ? 3.219 6.411 23.752 1.00 94.12 83 PRO A N 1
ATOM 670 C CA . PRO A 1 83 ? 4.142 5.642 22.921 1.00 94.12 83 PRO A CA 1
ATOM 671 C C . PRO A 1 83 ? 3.430 4.767 21.879 1.00 94.12 83 PRO A C 1
ATOM 673 O O . PRO A 1 83 ? 3.851 4.746 20.727 1.00 94.12 83 PRO A O 1
ATOM 676 N N . GLY A 1 84 ? 2.308 4.133 22.230 1.00 94.88 84 GLY A N 1
ATOM 677 C CA . GLY A 1 84 ? 1.536 3.276 21.326 1.00 94.88 84 GLY A CA 1
ATOM 678 C C . GLY A 1 84 ? 0.968 4.021 20.118 1.00 94.88 84 GLY A C 1
ATOM 679 O O . GLY A 1 84 ? 1.093 3.543 18.993 1.00 94.88 84 GLY A O 1
ATOM 680 N N . LEU A 1 85 ? 0.442 5.237 20.304 1.00 95.94 85 LEU A N 1
ATOM 681 C CA . LEU A 1 85 ? -0.038 6.065 19.185 1.00 95.94 85 LEU A CA 1
ATOM 682 C C . LEU A 1 85 ? 1.096 6.444 18.216 1.00 95.94 85 LEU A C 1
ATOM 684 O O . LEU A 1 85 ? 0.904 6.458 16.998 1.00 95.94 85 LEU A O 1
ATOM 688 N N . SER A 1 86 ? 2.290 6.721 18.749 1.00 96.38 86 SER A N 1
ATOM 689 C CA . SER A 1 86 ? 3.483 6.999 17.939 1.00 96.38 86 SER A CA 1
ATOM 690 C C . SER A 1 86 ? 3.920 5.767 17.138 1.00 96.38 86 SER A C 1
ATOM 692 O O . SER A 1 86 ? 4.176 5.873 15.937 1.00 96.38 86 SER A O 1
ATOM 694 N N . LEU A 1 87 ? 3.932 4.585 17.767 1.00 98.12 87 LEU A N 1
ATOM 695 C CA . LEU A 1 87 ? 4.234 3.313 17.101 1.00 98.12 87 LEU A CA 1
ATOM 696 C C . LEU A 1 87 ? 3.222 3.009 15.986 1.00 98.12 87 LEU A C 1
ATOM 698 O O . LEU A 1 87 ? 3.627 2.699 14.868 1.00 98.12 87 LEU A O 1
ATOM 702 N N . ALA A 1 88 ? 1.921 3.186 16.242 1.00 97.94 88 ALA A N 1
ATOM 703 C CA . ALA A 1 88 ? 0.882 2.992 15.233 1.00 97.94 88 ALA A CA 1
ATOM 704 C C . ALA A 1 88 ? 1.078 3.919 14.020 1.00 97.94 88 ALA A C 1
ATOM 706 O O . ALA A 1 88 ? 0.989 3.473 12.877 1.00 97.94 88 ALA A O 1
ATOM 707 N N . SER A 1 89 ? 1.426 5.191 14.248 1.00 95.44 89 SER A N 1
ATOM 708 C CA . SER A 1 89 ? 1.731 6.140 13.167 1.00 95.44 89 SER A CA 1
ATOM 709 C C . SER A 1 89 ? 2.922 5.692 12.310 1.00 95.44 89 SER A C 1
ATOM 711 O O . SER A 1 89 ? 2.834 5.708 11.082 1.00 95.44 89 SER A O 1
ATOM 713 N N . LYS A 1 90 ? 4.006 5.211 12.936 1.00 95.81 90 LYS A N 1
ATOM 714 C CA . LYS A 1 90 ? 5.163 4.649 12.216 1.00 95.81 90 LYS A CA 1
ATOM 715 C C . LYS A 1 90 ? 4.768 3.431 11.377 1.00 95.81 90 LYS A C 1
ATOM 717 O O . LYS A 1 90 ? 5.124 3.349 10.204 1.00 95.81 90 LYS A O 1
ATOM 722 N N . LEU A 1 91 ? 3.971 2.520 11.934 1.00 98.00 91 LEU A N 1
ATOM 723 C CA . LEU A 1 91 ? 3.532 1.313 11.228 1.00 98.00 91 LEU A CA 1
ATOM 724 C C . LEU A 1 91 ? 2.585 1.604 10.057 1.00 98.00 91 LEU A C 1
ATOM 726 O O . LEU A 1 91 ? 2.577 0.845 9.092 1.00 98.00 91 LEU A O 1
ATOM 730 N N . ARG A 1 92 ? 1.850 2.726 10.060 1.00 95.81 92 ARG A N 1
ATOM 731 C CA . ARG A 1 92 ? 1.098 3.165 8.867 1.00 95.81 92 ARG A CA 1
ATOM 732 C C . ARG A 1 92 ? 2.019 3.438 7.679 1.00 95.81 92 ARG A C 1
ATOM 734 O O . ARG A 1 92 ? 1.632 3.157 6.546 1.00 95.81 92 ARG A O 1
ATOM 741 N N . VAL A 1 93 ? 3.217 3.978 7.920 1.00 93.81 93 VAL A N 1
ATOM 742 C CA . VAL A 1 93 ? 4.221 4.211 6.870 1.00 93.81 93 VAL A CA 1
ATOM 743 C C . VAL A 1 93 ? 4.749 2.878 6.343 1.00 93.81 93 VAL A C 1
ATOM 745 O O . VAL A 1 93 ? 4.774 2.688 5.130 1.00 93.81 93 VAL A O 1
ATOM 748 N N . VAL A 1 94 ? 5.055 1.928 7.234 1.00 95.88 94 VAL A N 1
ATOM 749 C CA . VAL A 1 94 ? 5.478 0.563 6.863 1.00 95.88 94 VAL A CA 1
ATOM 750 C C . VAL A 1 94 ? 4.402 -0.144 6.037 1.00 95.88 94 VAL A C 1
ATOM 752 O O . VAL A 1 94 ? 4.681 -0.610 4.938 1.00 95.88 94 VAL A O 1
ATOM 755 N N . GLY A 1 95 ? 3.151 -0.167 6.508 1.00 93.25 95 GLY A N 1
ATOM 756 C CA . GLY A 1 95 ? 2.038 -0.791 5.787 1.00 93.25 95 GLY A CA 1
ATOM 757 C C . GLY A 1 95 ? 1.752 -0.118 4.441 1.00 93.25 95 GLY A C 1
ATOM 758 O O . GLY A 1 95 ? 1.422 -0.789 3.464 1.00 93.25 95 GLY A O 1
ATOM 759 N N . ARG A 1 96 ? 1.932 1.208 4.352 1.00 89.88 96 ARG A N 1
ATOM 760 C CA . ARG A 1 96 ? 1.867 1.938 3.079 1.00 89.88 96 ARG A CA 1
ATOM 761 C C . ARG A 1 96 ? 2.979 1.494 2.132 1.00 89.88 96 ARG A C 1
ATOM 763 O O . ARG A 1 96 ? 2.671 1.137 1.001 1.00 89.88 96 ARG A O 1
ATOM 770 N N . LYS A 1 97 ? 4.233 1.473 2.591 1.00 90.56 97 LYS A N 1
ATOM 771 C CA . LYS A 1 97 ? 5.383 1.007 1.805 1.00 90.56 97 LYS A CA 1
ATOM 772 C C . LYS A 1 97 ? 5.173 -0.430 1.314 1.00 90.56 97 LYS A C 1
ATOM 774 O O . LYS A 1 97 ? 5.314 -0.690 0.122 1.00 90.56 97 LYS A O 1
ATOM 779 N N . TYR A 1 98 ? 4.717 -1.318 2.199 1.00 91.00 98 TYR A N 1
ATOM 780 C CA . TYR A 1 98 ? 4.390 -2.707 1.880 1.00 91.00 98 TYR A CA 1
ATOM 781 C C . TYR A 1 98 ? 3.360 -2.818 0.746 1.00 91.00 98 TYR A C 1
ATOM 783 O O . TYR A 1 98 ? 3.537 -3.618 -0.168 1.00 91.00 98 TYR A O 1
ATOM 791 N N . GLY A 1 99 ? 2.318 -1.986 0.745 1.00 83.31 99 GLY A N 1
ATOM 792 C CA . GLY A 1 99 ? 1.306 -2.013 -0.313 1.00 83.31 99 GLY A CA 1
ATOM 793 C C . GLY A 1 99 ? 1.711 -1.404 -1.656 1.00 83.31 99 GLY A C 1
ATOM 794 O O . GLY A 1 99 ? 0.998 -1.631 -2.623 1.00 83.31 99 GLY A O 1
ATOM 795 N N . HIS A 1 100 ? 2.788 -0.616 -1.725 1.00 76.31 100 HIS A N 1
ATOM 796 C CA . HIS A 1 100 ? 3.201 0.053 -2.967 1.00 76.31 100 HIS A CA 1
ATOM 797 C C . HIS A 1 100 ? 4.416 -0.578 -3.645 1.00 76.31 100 HIS A C 1
ATOM 799 O O . HIS A 1 100 ? 4.586 -0.404 -4.846 1.00 76.31 100 HIS A O 1
ATOM 805 N N . GLN A 1 101 ? 5.283 -1.262 -2.899 1.00 74.81 101 GLN A N 1
ATOM 806 C CA . GLN A 1 101 ? 6.525 -1.807 -3.443 1.00 74.81 101 GLN A CA 1
ATOM 807 C C . GLN A 1 101 ? 6.407 -3.319 -3.595 1.00 74.81 101 GLN A C 1
ATOM 809 O O . GLN A 1 101 ? 6.441 -4.019 -2.595 1.00 74.81 101 GLN A O 1
ATOM 814 N N . TYR A 1 102 ? 6.267 -3.835 -4.816 1.00 70.81 102 TYR A N 1
ATOM 815 C CA . TYR A 1 102 ? 6.076 -5.276 -5.048 1.00 70.81 102 TYR A CA 1
ATOM 816 C C . TYR A 1 102 ? 7.378 -6.093 -5.052 1.00 70.81 102 TYR A C 1
ATOM 818 O O . TYR A 1 102 ? 7.321 -7.309 -4.898 1.00 70.81 102 TYR A O 1
ATOM 826 N N . ASN A 1 103 ? 8.538 -5.439 -5.162 1.00 72.88 103 ASN A N 1
ATOM 827 C CA . ASN A 1 103 ? 9.845 -6.097 -5.173 1.00 72.88 103 ASN A CA 1
ATOM 828 C C . ASN A 1 103 ? 10.161 -6.767 -3.812 1.00 72.88 103 ASN A C 1
ATOM 830 O O . ASN A 1 103 ? 9.895 -6.191 -2.753 1.00 72.88 103 ASN A O 1
ATOM 834 N N . SER A 1 104 ? 10.753 -7.968 -3.833 1.00 65.62 104 SER A N 1
ATOM 835 C CA . SER A 1 104 ? 11.273 -8.671 -2.650 1.00 65.62 104 SER A CA 1
ATOM 836 C C . SER A 1 104 ? 12.309 -7.853 -1.876 1.00 65.62 104 SER A C 1
ATOM 838 O O . SER A 1 104 ? 12.360 -7.951 -0.648 1.00 65.62 104 SER A O 1
ATOM 840 N N . ASP A 1 105 ? 13.046 -6.985 -2.573 1.00 67.62 105 ASP A N 1
ATOM 841 C CA . ASP A 1 105 ? 14.118 -6.146 -2.020 1.00 67.62 105 ASP A CA 1
ATOM 842 C C . ASP A 1 105 ? 13.605 -4.787 -1.506 1.00 67.62 105 ASP A C 1
ATOM 844 O O . ASP A 1 105 ? 14.378 -3.887 -1.182 1.00 67.62 105 ASP A O 1
ATOM 848 N N . ALA A 1 106 ? 12.280 -4.616 -1.412 1.00 77.31 106 ALA A N 1
ATOM 849 C CA . ALA A 1 106 ? 11.642 -3.390 -0.926 1.00 77.31 106 ALA A CA 1
ATOM 850 C C . ALA A 1 106 ? 12.066 -2.995 0.502 1.00 77.31 106 ALA A C 1
ATOM 852 O O . ALA A 1 106 ? 11.962 -1.826 0.883 1.00 77.31 106 ALA A O 1
ATOM 853 N N . PHE A 1 107 ? 12.520 -3.959 1.304 1.00 89.5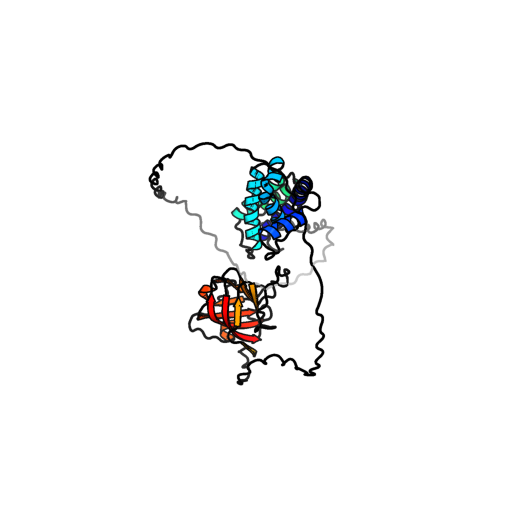6 107 PHE A N 1
ATOM 854 C CA . PHE A 1 107 ? 12.899 -3.755 2.698 1.00 89.56 107 PHE A CA 1
ATOM 855 C C . PHE A 1 107 ? 14.320 -4.260 2.955 1.00 89.56 107 PHE A C 1
ATOM 857 O O . PHE A 1 107 ? 14.610 -5.444 2.772 1.00 89.56 107 PHE A O 1
ATOM 864 N N . ALA A 1 108 ? 15.183 -3.366 3.436 1.00 91.69 108 ALA A N 1
ATOM 865 C CA . ALA A 1 108 ? 16.508 -3.726 3.933 1.00 91.69 108 ALA A CA 1
ATOM 866 C C . ALA A 1 108 ? 16.413 -4.481 5.276 1.00 91.69 108 ALA A C 1
ATOM 868 O O . ALA A 1 108 ? 15.392 -4.420 5.968 1.00 91.69 108 ALA A O 1
ATOM 869 N N . ASP A 1 109 ? 17.467 -5.202 5.663 1.00 93.69 109 ASP A N 1
ATOM 870 C CA . ASP A 1 109 ? 17.481 -6.026 6.882 1.00 93.69 109 ASP A CA 1
ATOM 871 C C . ASP A 1 109 ? 17.267 -5.209 8.165 1.00 93.69 109 ASP A C 1
ATOM 873 O O . ASP A 1 109 ? 16.573 -5.636 9.089 1.00 93.69 109 ASP A O 1
ATOM 877 N N . ASP A 1 110 ? 17.893 -4.039 8.260 1.00 94.81 110 ASP A N 1
ATOM 878 C CA . ASP A 1 110 ? 17.762 -3.128 9.398 1.00 94.81 110 ASP A CA 1
ATOM 879 C C . ASP A 1 110 ? 16.354 -2.533 9.480 1.00 94.81 110 ASP A C 1
ATOM 881 O O . ASP A 1 110 ? 15.735 -2.556 10.548 1.00 94.81 110 ASP A O 1
ATOM 885 N N . GLU A 1 111 ? 15.813 -2.098 8.343 1.00 94.94 111 GLU A N 1
ATOM 886 C CA . GLU A 1 111 ? 14.439 -1.619 8.230 1.00 94.94 111 GLU A CA 1
ATOM 887 C C . GLU A 1 111 ? 13.438 -2.713 8.624 1.00 94.94 111 GLU A C 1
ATOM 889 O O . GLU A 1 111 ? 12.493 -2.456 9.373 1.00 94.94 111 GLU A O 1
ATOM 894 N N . THR A 1 112 ? 13.673 -3.950 8.181 1.00 96.19 112 THR A N 1
ATOM 895 C CA . THR A 1 112 ? 12.817 -5.102 8.488 1.00 96.19 112 THR A CA 1
ATOM 896 C C . THR A 1 112 ? 12.819 -5.405 9.981 1.00 96.19 112 THR A C 1
ATOM 898 O O . THR A 1 112 ? 11.753 -5.503 10.596 1.00 96.19 112 THR A O 1
ATOM 901 N N . ARG A 1 113 ? 14.005 -5.472 10.602 1.00 97.25 113 ARG A N 1
ATOM 902 C CA . ARG A 1 113 ? 14.140 -5.648 12.058 1.00 97.25 113 ARG A CA 1
ATOM 903 C C . ARG A 1 113 ? 13.442 -4.530 12.824 1.00 97.25 113 ARG A C 1
ATOM 905 O O . ARG A 1 113 ? 12.712 -4.803 13.775 1.00 97.25 113 ARG A O 1
ATOM 912 N N . GLN A 1 114 ? 13.628 -3.279 12.406 1.00 97.81 114 GLN A N 1
ATOM 913 C CA . GLN A 1 114 ? 13.006 -2.132 13.060 1.00 97.81 114 GLN A CA 1
ATOM 914 C C . GLN A 1 114 ? 11.477 -2.168 12.951 1.00 97.81 114 GLN A C 1
ATOM 916 O O . GLN A 1 114 ? 10.782 -1.894 13.935 1.00 97.81 114 GLN A O 1
ATOM 921 N N . ALA A 1 115 ? 10.942 -2.511 11.781 1.00 98.06 115 ALA A N 1
ATOM 922 C CA . ALA A 1 115 ? 9.508 -2.619 11.560 1.00 98.06 115 ALA A CA 1
ATOM 923 C C . ALA A 1 115 ? 8.885 -3.724 12.427 1.00 98.06 115 ALA A C 1
ATOM 925 O O . ALA A 1 115 ? 7.927 -3.446 13.151 1.00 98.06 115 ALA A O 1
ATOM 926 N N . LEU A 1 116 ? 9.457 -4.933 12.430 1.00 98.38 116 LEU A N 1
ATOM 927 C CA . LEU A 1 116 ? 8.972 -6.053 13.248 1.00 98.38 116 LEU A CA 1
ATOM 928 C C . LEU A 1 116 ? 9.064 -5.748 14.748 1.00 98.38 116 LEU A C 1
ATOM 930 O O . LEU A 1 116 ? 8.103 -5.961 15.487 1.00 98.38 116 LEU A O 1
ATOM 934 N N . HIS A 1 117 ? 10.163 -5.142 15.201 1.00 98.12 117 HIS A N 1
ATOM 935 C CA . HIS A 1 117 ? 10.284 -4.696 16.588 1.00 98.12 117 HIS A CA 1
ATOM 936 C C . HIS A 1 117 ? 9.191 -3.681 16.963 1.00 98.12 117 HIS A C 1
ATOM 938 O O . HIS A 1 117 ? 8.553 -3.801 18.009 1.00 98.12 117 HIS A O 1
ATOM 944 N N . THR A 1 118 ? 8.915 -2.715 16.081 1.00 98.56 118 THR A N 1
ATOM 945 C CA . THR A 1 118 ? 7.856 -1.711 16.278 1.00 98.56 118 THR A CA 1
ATOM 946 C C . THR A 1 118 ? 6.470 -2.368 16.367 1.00 98.56 118 THR A C 1
ATOM 948 O O . THR A 1 118 ? 5.658 -1.973 17.206 1.00 98.56 118 THR A O 1
ATOM 951 N N . MET A 1 119 ? 6.197 -3.390 15.543 1.00 98.69 119 MET A N 1
ATOM 952 C CA . MET A 1 119 ? 4.960 -4.182 15.603 1.00 98.69 119 MET A CA 1
ATOM 953 C C . MET A 1 119 ? 4.827 -4.912 16.945 1.00 98.69 119 MET A C 1
ATOM 955 O O . MET A 1 119 ? 3.794 -4.786 17.602 1.00 98.69 119 MET A O 1
ATOM 959 N N . ALA A 1 120 ? 5.880 -5.603 17.393 1.00 98.44 120 ALA A N 1
ATOM 960 C CA . ALA A 1 120 ? 5.890 -6.314 18.671 1.00 98.44 120 ALA A CA 1
ATOM 961 C C . ALA A 1 120 ? 5.665 -5.367 19.865 1.00 98.44 120 ALA A C 1
ATOM 963 O O . ALA A 1 120 ? 4.895 -5.679 20.774 1.00 98.44 120 ALA A O 1
ATOM 964 N N . GLN A 1 121 ? 6.277 -4.178 19.853 1.00 98.38 121 GLN A N 1
ATOM 965 C CA . GLN A 1 121 ? 6.056 -3.167 20.892 1.00 98.38 121 GLN A CA 1
ATOM 966 C C . GLN A 1 121 ? 4.600 -2.687 20.934 1.00 98.38 121 GLN A C 1
ATOM 968 O O . GLN A 1 121 ? 4.024 -2.588 22.018 1.00 98.38 121 GLN A O 1
ATOM 973 N N . LEU A 1 122 ? 3.985 -2.413 19.778 1.00 98.62 122 LEU A N 1
ATOM 974 C CA . LEU A 1 122 ? 2.582 -1.994 19.729 1.00 98.62 122 LEU A CA 1
ATOM 975 C C . LEU A 1 122 ? 1.643 -3.107 20.218 1.00 98.62 122 LEU A C 1
ATOM 977 O O . LEU A 1 122 ? 0.742 -2.833 21.008 1.00 98.62 122 LEU A O 1
ATOM 981 N N . LEU A 1 123 ? 1.876 -4.352 19.794 1.00 98.50 123 LEU A N 1
ATOM 982 C CA . LEU A 1 123 ? 1.103 -5.518 20.232 1.00 98.50 123 LEU A CA 1
ATOM 983 C C . LEU A 1 123 ? 1.214 -5.746 21.741 1.00 98.50 123 LEU A C 1
ATOM 985 O O . LEU A 1 123 ? 0.209 -6.012 22.397 1.00 98.50 123 LEU A O 1
ATOM 989 N N . SER A 1 124 ? 2.409 -5.568 22.307 1.00 98.19 124 SER A N 1
ATOM 990 C CA . SER A 1 124 ? 2.632 -5.641 23.752 1.00 98.19 124 SER A CA 1
ATOM 991 C C . SER A 1 124 ? 1.802 -4.596 24.503 1.00 98.19 124 SER A C 1
ATOM 993 O O . SER A 1 124 ? 1.094 -4.937 25.449 1.00 98.19 124 SER A O 1
ATOM 995 N N . LEU A 1 125 ? 1.795 -3.343 24.029 1.00 97.81 125 LEU A N 1
ATOM 996 C CA . LEU A 1 125 ? 0.972 -2.275 24.612 1.00 97.81 125 LEU A CA 1
ATOM 997 C C . LEU A 1 125 ? -0.536 -2.528 24.468 1.00 97.81 125 LEU A C 1
ATOM 999 O O . LEU A 1 125 ? -1.303 -2.082 25.315 1.00 97.81 125 LEU A O 1
ATOM 1003 N N . ALA A 1 126 ? -0.960 -3.241 23.424 1.00 97.50 126 ALA A N 1
ATOM 1004 C CA . ALA A 1 126 ? -2.347 -3.662 23.227 1.00 97.50 126 ALA A CA 1
ATOM 1005 C C . ALA A 1 126 ? -2.726 -4.932 24.024 1.00 97.50 126 ALA A C 1
ATOM 1007 O O . ALA A 1 126 ? -3.876 -5.370 23.966 1.00 97.50 126 ALA A O 1
ATOM 1008 N N . GLY A 1 127 ? -1.779 -5.539 24.754 1.00 97.50 127 GLY A N 1
ATOM 1009 C CA . GLY A 1 127 ? -1.983 -6.770 25.525 1.00 97.50 127 GLY A CA 1
ATOM 1010 C C . GLY A 1 127 ? -2.017 -8.056 24.688 1.00 97.50 127 GLY A C 1
ATOM 1011 O O . GLY A 1 127 ? -2.423 -9.103 25.185 1.00 97.50 127 GLY A O 1
ATOM 1012 N N . ALA A 1 128 ? -1.594 -8.014 23.423 1.00 97.94 128 ALA A N 1
ATOM 1013 C CA . ALA A 1 128 ? -1.648 -9.141 22.491 1.00 97.94 128 ALA A CA 1
ATOM 1014 C C . ALA A 1 128 ? -0.403 -10.049 22.595 1.00 97.94 128 ALA A C 1
ATOM 1016 O O . ALA A 1 128 ? 0.359 -10.203 21.642 1.00 97.94 128 ALA A O 1
ATOM 1017 N N . THR A 1 129 ? -0.179 -10.663 23.762 1.00 97.56 129 THR A N 1
ATOM 1018 C CA . THR A 1 129 ? 1.074 -11.373 24.101 1.00 97.56 129 THR A CA 1
ATOM 1019 C C . THR A 1 129 ? 1.468 -12.485 23.120 1.00 97.56 129 THR A C 1
ATOM 1021 O O . THR A 1 129 ? 2.654 -12.650 22.836 1.00 97.56 129 THR A O 1
ATOM 1024 N N . ALA A 1 130 ? 0.505 -13.254 22.597 1.00 97.56 130 ALA A N 1
ATOM 1025 C CA . ALA A 1 130 ? 0.787 -14.324 21.635 1.00 97.56 130 ALA A CA 1
ATOM 1026 C C . ALA A 1 130 ? 1.334 -13.766 20.309 1.00 97.56 130 ALA A C 1
ATOM 1028 O O . ALA A 1 130 ? 2.416 -14.168 19.881 1.00 97.56 130 ALA A O 1
ATOM 1029 N N . ALA A 1 131 ? 0.648 -12.775 19.732 1.00 97.81 131 ALA A N 1
ATOM 1030 C CA . ALA A 1 131 ? 1.074 -12.095 18.511 1.00 97.81 131 ALA A CA 1
ATOM 1031 C C . ALA A 1 131 ? 2.413 -11.360 18.700 1.00 97.81 131 ALA A C 1
ATOM 1033 O O . ALA A 1 131 ? 3.272 -11.407 17.823 1.00 97.81 131 ALA A O 1
ATOM 1034 N N . THR A 1 132 ? 2.643 -10.740 19.865 1.00 98.38 132 THR A N 1
ATOM 1035 C CA . THR A 1 132 ? 3.940 -10.128 20.206 1.00 98.38 132 THR A CA 1
ATOM 1036 C C . THR A 1 132 ? 5.088 -11.126 20.076 1.00 98.38 132 THR A C 1
ATOM 1038 O O . THR A 1 132 ? 6.114 -10.802 19.479 1.00 98.38 132 THR A O 1
ATOM 1041 N N . ARG A 1 133 ? 4.922 -12.340 20.619 1.00 98.12 133 ARG A N 1
ATOM 1042 C CA . ARG A 1 133 ? 5.946 -13.390 20.552 1.00 98.12 133 ARG A CA 1
ATOM 1043 C C . ARG A 1 133 ? 6.170 -13.857 19.117 1.00 98.12 133 ARG A C 1
ATOM 1045 O O . ARG A 1 133 ? 7.312 -13.896 18.678 1.00 98.12 133 ARG A O 1
ATOM 1052 N N . ALA A 1 134 ? 5.095 -14.112 18.374 1.00 97.69 134 ALA A N 1
ATOM 1053 C CA . ALA A 1 134 ? 5.189 -14.537 16.981 1.00 97.69 134 ALA A CA 1
ATOM 1054 C C . ALA A 1 134 ? 5.951 -13.519 16.109 1.00 97.69 134 ALA A C 1
ATOM 1056 O O . ALA A 1 134 ? 6.824 -13.894 15.331 1.00 97.69 134 ALA A O 1
ATOM 1057 N N . VAL A 1 135 ? 5.700 -12.216 16.286 1.00 97.56 135 VAL A N 1
ATOM 1058 C CA . VAL A 1 135 ? 6.441 -11.158 15.573 1.00 97.56 135 VAL A CA 1
ATOM 1059 C C . VAL A 1 135 ? 7.904 -11.064 16.027 1.00 97.56 135 VAL A C 1
ATOM 1061 O O . VAL A 1 135 ? 8.796 -10.814 15.210 1.00 97.56 135 VAL A O 1
ATOM 1064 N N . ALA A 1 136 ? 8.186 -11.275 17.315 1.00 96.31 136 ALA A N 1
ATOM 1065 C CA . ALA A 1 136 ? 9.561 -11.323 17.810 1.00 96.31 136 ALA A CA 1
ATOM 1066 C C . ALA A 1 136 ? 10.351 -12.477 17.162 1.00 96.31 136 ALA A C 1
ATOM 1068 O O . ALA A 1 136 ? 11.485 -12.265 16.728 1.00 96.31 136 ALA A O 1
ATOM 1069 N N . ASP A 1 137 ? 9.728 -13.645 16.986 1.00 96.38 137 ASP A N 1
ATOM 1070 C CA . ASP A 1 137 ? 10.338 -14.798 16.313 1.00 96.38 137 ASP A CA 1
ATOM 1071 C C . ASP A 1 137 ? 10.649 -14.514 14.834 1.00 96.38 137 ASP A C 1
ATOM 1073 O O . ASP A 1 137 ? 11.655 -14.994 14.310 1.00 96.38 137 ASP A O 1
ATOM 1077 N N . LEU A 1 138 ? 9.840 -13.689 14.154 1.00 96.19 138 LEU A N 1
ATOM 1078 C CA . LEU A 1 138 ? 10.143 -13.227 12.791 1.00 96.19 138 LEU A CA 1
ATOM 1079 C C . LEU A 1 138 ? 11.394 -12.344 12.751 1.00 96.19 138 LEU A C 1
ATOM 1081 O O . LEU A 1 138 ? 12.172 -12.424 11.803 1.00 96.19 138 LEU A O 1
ATOM 1085 N N . THR A 1 139 ? 11.620 -11.530 13.785 1.00 95.50 139 THR A N 1
ATOM 1086 C CA . THR A 1 139 ? 12.786 -10.633 13.858 1.00 95.50 139 THR A CA 1
ATOM 1087 C C . THR A 1 139 ? 14.093 -11.428 13.889 1.00 95.50 139 THR A C 1
ATOM 1089 O O . THR A 1 139 ? 15.063 -11.032 13.248 1.00 95.50 139 THR A O 1
ATOM 1092 N N . ALA A 1 140 ? 14.104 -12.579 14.570 1.00 92.38 140 ALA A N 1
ATOM 1093 C CA . ALA A 1 140 ? 15.258 -13.478 14.630 1.00 92.38 140 ALA A CA 1
ATOM 1094 C C . ALA A 1 140 ? 15.601 -14.135 13.278 1.00 92.38 140 ALA A C 1
ATOM 1096 O O . ALA A 1 140 ? 16.702 -14.652 13.110 1.00 92.38 140 ALA A O 1
ATOM 1097 N N . ARG A 1 141 ? 14.675 -14.117 12.309 1.00 93.31 141 ARG A N 1
ATOM 1098 C CA . ARG A 1 141 ? 14.874 -14.685 10.965 1.00 93.31 141 ARG A CA 1
ATOM 1099 C C . ARG A 1 141 ? 15.470 -13.686 9.974 1.00 93.31 141 ARG A C 1
ATOM 1101 O O . ARG A 1 141 ? 15.932 -14.097 8.913 1.00 93.31 141 ARG A O 1
ATOM 1108 N N . VAL A 1 142 ? 15.462 -12.391 10.292 1.00 92.69 142 VAL A N 1
ATOM 1109 C CA . VAL A 1 142 ? 16.003 -11.354 9.404 1.00 92.69 142 VAL A CA 1
ATOM 1110 C C . VAL A 1 142 ? 17.521 -11.502 9.304 1.00 92.69 142 VAL A C 1
ATOM 1112 O O . VAL A 1 142 ? 18.204 -11.556 10.324 1.00 92.69 142 VAL A O 1
ATOM 1115 N N . GLY A 1 143 ? 18.053 -11.565 8.083 1.00 84.62 143 GLY A N 1
ATOM 1116 C CA . GLY A 1 143 ? 19.487 -11.760 7.838 1.00 84.62 143 GLY A CA 1
ATOM 1117 C C . GLY A 1 143 ? 19.982 -13.202 8.025 1.00 84.62 143 GLY A C 1
ATOM 1118 O O . GLY A 1 143 ? 21.146 -13.479 7.758 1.00 84.62 143 GLY A O 1
ATOM 1119 N N . ALA A 1 144 ? 19.119 -14.154 8.402 1.00 77.94 144 ALA A N 1
ATOM 1120 C CA . ALA A 1 144 ? 19.476 -15.575 8.522 1.00 77.94 144 ALA A CA 1
ATOM 1121 C C . ALA A 1 144 ? 19.575 -16.306 7.159 1.00 77.94 144 ALA A C 1
ATOM 1123 O O . ALA A 1 144 ? 19.528 -17.538 7.094 1.00 77.94 144 ALA A O 1
ATOM 1124 N N . GLY A 1 145 ? 19.688 -15.563 6.053 1.00 58.22 145 GLY A N 1
ATOM 1125 C CA . GLY A 1 145 ? 19.741 -16.104 4.698 1.00 58.22 145 GLY A CA 1
ATOM 1126 C C . GLY A 1 145 ? 20.877 -17.119 4.507 1.00 58.22 145 GLY A C 1
ATOM 1127 O O . GLY A 1 145 ? 22.043 -16.811 4.721 1.00 58.22 145 GLY A O 1
ATOM 1128 N N . ALA A 1 146 ? 20.516 -18.321 4.047 1.00 51.38 146 ALA A N 1
ATOM 1129 C CA . ALA A 1 146 ? 21.389 -19.345 3.455 1.00 51.38 146 ALA A CA 1
ATOM 1130 C C . ALA A 1 146 ? 22.334 -20.176 4.356 1.00 51.38 146 ALA A C 1
ATOM 1132 O O . ALA A 1 146 ? 23.173 -20.885 3.810 1.00 51.38 146 ALA A O 1
ATOM 1133 N N . SER A 1 147 ? 22.203 -20.175 5.690 1.00 41.31 147 SER A N 1
ATOM 1134 C CA . SER A 1 147 ? 23.075 -21.010 6.557 1.00 41.31 147 SER A CA 1
ATOM 1135 C C . SER A 1 147 ? 22.361 -21.756 7.689 1.00 41.31 147 SER A C 1
ATOM 1137 O O . SER A 1 147 ? 22.967 -22.029 8.721 1.00 41.31 147 SER A O 1
ATOM 1139 N N . ALA A 1 148 ? 21.086 -22.116 7.535 1.00 43.31 148 ALA A N 1
ATOM 1140 C CA . ALA A 1 148 ? 20.560 -23.206 8.352 1.00 43.31 148 ALA A CA 1
ATOM 1141 C C . ALA A 1 148 ? 21.087 -24.518 7.741 1.00 43.31 148 ALA A C 1
ATOM 1143 O O . ALA A 1 148 ? 20.706 -24.816 6.602 1.00 43.31 148 ALA A O 1
ATOM 1144 N N . PRO A 1 149 ? 21.966 -25.290 8.416 1.00 44.38 149 PRO A N 1
ATOM 1145 C CA . PRO A 1 149 ? 22.236 -26.649 7.974 1.00 44.38 149 PRO A CA 1
ATOM 1146 C C . PRO A 1 149 ? 20.888 -27.374 7.877 1.00 44.38 149 PRO A C 1
ATOM 1148 O O . PRO A 1 149 ? 20.002 -27.111 8.702 1.00 44.38 149 PRO A O 1
ATOM 1151 N N . PRO A 1 150 ? 20.684 -28.225 6.856 1.00 47.69 150 PRO A N 1
ATOM 1152 C CA . PRO A 1 150 ? 19.455 -28.994 6.758 1.00 47.69 150 PRO A CA 1
ATOM 1153 C C . PRO A 1 150 ? 19.210 -29.683 8.107 1.00 47.69 150 PRO A C 1
ATOM 1155 O O . PRO A 1 150 ? 20.185 -30.104 8.743 1.00 47.69 150 PRO A O 1
ATOM 1158 N N . PRO A 1 151 ? 17.948 -29.788 8.573 1.00 54.56 151 PRO A N 1
ATOM 1159 C CA . PRO A 1 151 ? 17.655 -30.643 9.716 1.00 54.56 151 PRO A CA 1
ATOM 1160 C C . PRO A 1 151 ? 18.337 -31.989 9.454 1.00 54.56 151 PRO A C 1
ATOM 1162 O O . PRO A 1 151 ? 18.328 -32.415 8.290 1.00 54.56 151 PRO A O 1
ATOM 1165 N N . PRO A 1 152 ? 18.975 -32.623 10.460 1.00 51.38 152 PRO A N 1
ATOM 1166 C CA . PRO A 1 152 ? 19.511 -33.960 10.268 1.00 51.38 152 PRO A CA 1
ATOM 1167 C C . PRO A 1 152 ? 18.396 -34.762 9.607 1.00 51.38 152 PRO A C 1
ATOM 1169 O O . PRO A 1 152 ? 17.274 -34.811 10.122 1.00 51.38 152 PRO A O 1
ATOM 1172 N N . GLY A 1 153 ? 18.659 -35.247 8.388 1.00 52.88 153 GLY A N 1
ATOM 1173 C CA . GLY A 1 153 ? 17.700 -36.089 7.687 1.00 52.88 153 GLY A CA 1
ATOM 1174 C C . GLY A 1 153 ? 17.276 -37.210 8.635 1.00 52.88 153 GLY A C 1
ATOM 1175 O O . GLY A 1 153 ? 18.050 -37.519 9.547 1.00 52.88 153 GLY A O 1
ATOM 1176 N N . PRO A 1 154 ? 16.072 -37.791 8.471 1.00 60.09 154 PRO A N 1
ATOM 1177 C CA . PRO A 1 154 ? 15.659 -38.928 9.288 1.00 60.09 154 PRO A CA 1
ATOM 1178 C C . PRO A 1 154 ? 16.841 -39.886 9.357 1.00 60.09 154 PRO A C 1
ATOM 1180 O O . PRO A 1 154 ? 17.344 -40.285 8.301 1.00 60.09 154 PRO A O 1
ATOM 1183 N N . GLU A 1 155 ? 17.354 -40.106 10.574 1.00 47.28 155 GLU A N 1
ATOM 1184 C CA . GLU A 1 155 ? 18.504 -40.969 10.809 1.00 47.28 155 GLU A CA 1
ATOM 1185 C C . GLU A 1 155 ? 18.284 -42.209 9.959 1.00 47.28 155 GLU A C 1
ATOM 1187 O O . GLU A 1 155 ? 17.273 -42.902 10.110 1.00 47.28 155 GLU A O 1
ATOM 1192 N N . SER A 1 156 ? 19.182 -42.435 8.995 1.00 52.88 156 SER A N 1
ATOM 1193 C CA . SER A 1 156 ? 19.213 -43.730 8.337 1.00 52.88 156 SER A CA 1
ATOM 1194 C C . SER A 1 156 ? 19.277 -44.746 9.472 1.00 52.88 156 SER A C 1
ATOM 1196 O O . SER A 1 156 ? 20.159 -44.597 10.326 1.00 52.88 156 SER A O 1
ATOM 1198 N N . PRO A 1 157 ? 18.321 -45.689 9.556 1.00 58.97 157 PRO A N 1
ATOM 1199 C CA . PRO A 1 157 ? 18.283 -46.640 10.650 1.00 58.97 157 PRO A CA 1
ATOM 1200 C C . PRO A 1 157 ? 19.670 -47.254 10.767 1.00 58.97 157 PRO A C 1
ATOM 1202 O O . PRO A 1 157 ? 20.260 -47.648 9.755 1.00 58.97 157 PRO A O 1
ATOM 1205 N N . SER A 1 158 ? 20.215 -47.236 11.986 1.00 59.09 158 SER A N 1
ATOM 1206 C CA . SER A 1 158 ? 21.540 -47.775 12.259 1.00 59.09 158 SER A CA 1
ATOM 1207 C C . SER A 1 158 ? 21.660 -49.148 11.593 1.00 59.09 158 SER A C 1
ATOM 1209 O O . SER A 1 158 ? 20.724 -49.949 11.709 1.00 59.09 158 SER A O 1
ATOM 1211 N N . PRO A 1 159 ? 22.759 -49.431 10.869 1.00 59.50 159 PRO A N 1
ATOM 1212 C CA . PRO A 1 159 ? 22.956 -50.754 10.306 1.00 59.50 159 PRO A CA 1
ATOM 1213 C C . PRO A 1 159 ? 22.822 -51.782 11.439 1.00 59.50 159 PRO A C 1
ATOM 1215 O O . PRO A 1 159 ? 23.345 -51.544 12.535 1.00 59.50 159 PRO A O 1
ATOM 1218 N N . PRO A 1 160 ? 22.088 -52.888 11.219 1.00 66.75 160 PRO A N 1
ATOM 1219 C CA . PRO A 1 160 ? 21.935 -53.913 12.236 1.00 66.75 160 PRO A CA 1
ATOM 1220 C C . PRO A 1 160 ? 23.322 -54.402 12.680 1.00 66.75 160 PRO A C 1
ATOM 1222 O O . PRO A 1 160 ? 24.254 -54.413 11.866 1.00 66.75 160 PRO A O 1
ATOM 1225 N N . PRO A 1 161 ? 23.482 -54.801 13.956 1.00 63.34 161 PRO A N 1
ATOM 1226 C CA . PRO A 1 161 ? 24.739 -55.363 14.431 1.00 63.34 161 PRO A CA 1
ATOM 1227 C C . PRO A 1 161 ? 25.155 -56.515 13.504 1.00 63.34 161 PRO A C 1
ATOM 1229 O O . PRO A 1 161 ? 24.278 -57.263 13.062 1.00 63.34 161 PRO A O 1
ATOM 1232 N N . PRO A 1 162 ? 26.454 -56.656 13.175 1.00 57.22 162 PRO A N 1
ATOM 1233 C CA . PRO A 1 162 ? 26.924 -57.669 12.241 1.00 57.22 162 PRO A CA 1
ATOM 1234 C C . PRO A 1 162 ? 26.544 -59.062 12.751 1.00 57.22 162 PRO A C 1
ATOM 1236 O O . PRO A 1 162 ? 27.168 -59.618 13.654 1.00 57.22 162 PRO A O 1
ATOM 1239 N N . GLY A 1 163 ? 25.472 -59.601 12.170 1.00 55.03 163 GLY A N 1
ATOM 1240 C CA . GLY A 1 163 ? 25.081 -60.992 12.290 1.00 55.03 163 GLY A CA 1
ATOM 1241 C C . GLY A 1 163 ? 26.128 -61.866 11.611 1.00 55.03 163 GLY A C 1
ATOM 1242 O O . GLY A 1 163 ? 26.666 -61.505 10.565 1.00 55.03 163 GLY A O 1
ATOM 1243 N N . ALA A 1 164 ? 26.422 -62.984 12.268 1.00 59.03 164 ALA A N 1
ATOM 1244 C CA . ALA A 1 164 ? 27.429 -63.982 11.937 1.00 59.03 164 ALA A CA 1
ATOM 1245 C C . ALA A 1 164 ? 27.708 -64.151 10.433 1.00 59.03 164 ALA A C 1
ATOM 1247 O O . ALA A 1 164 ? 26.811 -64.417 9.632 1.00 59.03 164 ALA A O 1
ATOM 1248 N N . ALA A 1 165 ? 28.991 -64.044 10.082 1.00 56.38 165 ALA A N 1
ATOM 1249 C CA . ALA A 1 165 ? 29.493 -64.335 8.751 1.00 56.38 165 ALA A CA 1
ATOM 1250 C C . ALA A 1 165 ? 29.163 -65.788 8.342 1.00 56.38 165 ALA A C 1
ATOM 1252 O O . ALA A 1 165 ? 29.346 -66.702 9.152 1.00 56.38 165 ALA A O 1
ATOM 1253 N N . PRO A 1 166 ? 28.712 -66.031 7.098 1.00 67.94 166 PRO A N 1
ATOM 1254 C CA . PRO A 1 166 ? 28.621 -67.380 6.551 1.00 67.94 166 PRO A CA 1
ATOM 1255 C C . PRO A 1 166 ? 30.023 -68.006 6.401 1.00 67.94 166 PRO A C 1
ATOM 1257 O O . PRO A 1 166 ? 31.004 -67.276 6.224 1.00 67.94 166 PRO A O 1
ATOM 1260 N N . PRO A 1 167 ? 30.142 -69.347 6.472 1.00 68.44 167 PRO A N 1
ATOM 1261 C CA . PRO A 1 167 ? 31.430 -70.025 6.383 1.00 68.44 167 PRO A CA 1
ATOM 1262 C C . PRO A 1 167 ? 32.100 -69.790 5.017 1.00 68.44 167 PRO A C 1
ATOM 1264 O O . PRO A 1 167 ? 31.409 -69.694 3.998 1.00 68.44 167 PRO A O 1
ATOM 1267 N N . PRO A 1 168 ? 33.442 -69.696 4.980 1.00 65.81 168 PRO A N 1
ATOM 1268 C CA . PRO A 1 168 ? 34.176 -69.364 3.767 1.00 65.81 168 PRO A CA 1
ATOM 1269 C C . PRO A 1 168 ? 34.110 -70.490 2.717 1.00 65.81 168 PRO A C 1
ATOM 1271 O O . PRO A 1 168 ? 34.093 -71.671 3.077 1.00 65.81 168 PRO A O 1
ATOM 1274 N N . PRO A 1 169 ? 34.113 -70.145 1.415 1.00 70.81 169 PRO A N 1
ATOM 1275 C CA . PRO A 1 169 ? 34.221 -71.117 0.330 1.00 70.81 169 PRO A CA 1
ATOM 1276 C C . PRO A 1 169 ? 35.615 -71.778 0.285 1.00 70.81 169 PRO A C 1
ATOM 1278 O O . PRO A 1 169 ? 36.596 -71.182 0.740 1.00 70.81 169 PRO A O 1
ATOM 1281 N N . PRO A 1 170 ? 35.726 -73.002 -0.273 1.00 66.88 170 PRO A N 1
ATOM 1282 C CA . PRO A 1 170 ? 36.990 -73.731 -0.352 1.00 66.88 170 PRO A CA 1
ATOM 1283 C C . PRO A 1 170 ? 38.008 -73.046 -1.289 1.00 66.88 170 PRO A C 1
ATOM 1285 O O . PRO A 1 170 ? 37.612 -72.380 -2.250 1.00 66.88 170 PRO A O 1
ATOM 1288 N N . PRO A 1 171 ? 39.321 -73.206 -1.031 1.00 61.78 171 PRO A N 1
ATOM 1289 C CA . PRO A 1 171 ? 40.370 -72.482 -1.745 1.00 61.78 171 PRO A CA 1
ATOM 1290 C C . PRO A 1 171 ? 40.550 -72.965 -3.201 1.00 61.78 171 PRO A C 1
ATOM 1292 O O . PRO A 1 171 ? 40.529 -74.173 -3.449 1.00 61.78 171 PRO A O 1
ATOM 1295 N N . PRO A 1 172 ? 40.797 -72.052 -4.163 1.00 57.22 172 PRO A N 1
ATOM 1296 C CA . PRO A 1 172 ? 41.212 -72.406 -5.516 1.00 57.22 172 PRO A CA 1
ATOM 1297 C C . PRO A 1 172 ? 42.683 -72.851 -5.565 1.00 57.22 172 PRO A C 1
ATOM 1299 O O . PRO A 1 172 ? 43.540 -72.312 -4.865 1.00 57.22 172 PRO A O 1
ATOM 1302 N N . GLY A 1 173 ? 42.959 -73.840 -6.419 1.00 59.41 173 GLY A N 1
ATOM 1303 C CA . GLY A 1 173 ? 44.290 -74.406 -6.648 1.00 59.41 173 GLY A CA 1
ATOM 1304 C C . GLY A 1 173 ? 45.272 -73.476 -7.388 1.00 59.41 173 GLY A C 1
ATOM 1305 O O . GLY A 1 173 ? 44.884 -72.420 -7.891 1.00 59.41 173 GLY A O 1
ATOM 1306 N N . PRO A 1 174 ? 46.560 -73.864 -7.453 1.00 60.31 174 PRO A N 1
ATOM 1307 C CA . PRO A 1 174 ? 47.652 -72.986 -7.858 1.00 60.31 174 PRO A CA 1
ATOM 1308 C C . PRO A 1 174 ? 47.879 -72.981 -9.375 1.00 60.31 174 PRO A C 1
ATOM 1310 O O . PRO A 1 174 ? 48.044 -74.029 -9.996 1.00 60.31 174 PRO A O 1
ATOM 1313 N N . GLY A 1 175 ? 47.980 -71.785 -9.957 1.00 44.81 175 GLY A N 1
ATOM 1314 C CA . GLY A 1 175 ? 48.362 -71.604 -11.356 1.00 44.81 175 GLY A CA 1
ATOM 1315 C C . GLY A 1 175 ? 48.647 -70.148 -11.725 1.00 44.81 175 GLY A C 1
ATOM 1316 O O . GLY A 1 175 ? 47.777 -69.506 -12.286 1.00 44.81 175 GLY A O 1
ATOM 1317 N N . ALA A 1 176 ? 49.847 -69.675 -11.356 1.00 43.00 176 ALA A N 1
ATOM 1318 C CA . ALA A 1 176 ? 50.851 -68.942 -12.160 1.00 43.00 176 ALA A CA 1
ATOM 1319 C C . ALA A 1 176 ? 50.447 -67.727 -13.070 1.00 43.00 176 ALA A C 1
ATOM 1321 O O . ALA A 1 176 ? 49.277 -67.427 -13.249 1.00 43.00 176 ALA A O 1
ATOM 1322 N N . PRO A 1 177 ? 51.409 -66.921 -13.580 1.00 61.75 177 PRO A N 1
ATOM 1323 C CA . PRO A 1 177 ? 51.470 -65.493 -13.251 1.00 61.75 177 PRO A CA 1
ATOM 1324 C C . PRO A 1 177 ? 51.454 -64.555 -14.483 1.00 61.75 177 PRO A C 1
ATOM 1326 O O . PRO A 1 177 ? 51.378 -65.001 -15.622 1.00 61.75 177 PRO A O 1
ATOM 1329 N N . TYR A 1 178 ? 51.646 -63.259 -14.198 1.00 42.09 178 TYR A N 1
ATOM 1330 C CA . TYR A 1 178 ? 52.064 -62.134 -15.060 1.00 42.09 178 TYR A CA 1
ATOM 1331 C C . TYR A 1 178 ? 50.993 -61.121 -15.476 1.00 42.09 178 TYR A C 1
ATOM 1333 O O . TYR A 1 178 ? 49.960 -61.446 -16.048 1.00 42.09 178 TYR A O 1
ATOM 1341 N N . GLY A 1 179 ? 51.332 -59.847 -15.246 1.00 41.66 179 GLY A N 1
ATOM 1342 C CA . GLY A 1 179 ? 50.638 -58.694 -15.814 1.00 41.66 179 GLY A CA 1
ATOM 1343 C C . GLY A 1 179 ? 50.854 -57.402 -15.030 1.00 41.66 179 GLY A C 1
ATOM 1344 O O . GLY A 1 179 ? 49.923 -56.891 -14.423 1.00 41.66 179 GLY A O 1
ATOM 1345 N N . ALA A 1 180 ? 52.086 -56.889 -15.012 1.00 48.88 180 ALA A N 1
ATOM 1346 C CA . ALA A 1 180 ? 52.420 -55.574 -14.467 1.00 48.88 180 ALA A CA 1
ATOM 1347 C C . ALA A 1 180 ? 51.912 -54.437 -15.379 1.00 48.88 180 ALA A C 1
ATOM 1349 O O . ALA A 1 180 ? 52.054 -54.515 -16.597 1.00 48.88 180 ALA A O 1
ATOM 1350 N N . GLY A 1 181 ? 51.396 -53.354 -14.789 1.00 39.06 181 GLY A N 1
ATOM 1351 C CA . GLY A 1 181 ? 51.068 -52.103 -15.486 1.00 39.06 181 GLY A CA 1
ATOM 1352 C C . GLY A 1 181 ? 50.786 -50.951 -14.505 1.00 39.06 181 GLY A C 1
ATOM 1353 O O . GLY A 1 181 ? 50.369 -51.223 -13.380 1.00 39.06 181 GLY A O 1
ATOM 1354 N N . PRO A 1 182 ? 51.094 -49.684 -14.850 1.00 53.62 182 PRO A N 1
ATOM 1355 C CA . PRO A 1 182 ? 51.759 -48.773 -13.921 1.00 53.62 182 PRO A CA 1
ATOM 1356 C C . PRO A 1 182 ? 50.885 -47.690 -13.271 1.00 53.62 182 PRO A C 1
ATOM 1358 O O . PRO A 1 182 ? 49.839 -47.276 -13.761 1.00 53.62 182 PRO A O 1
ATOM 1361 N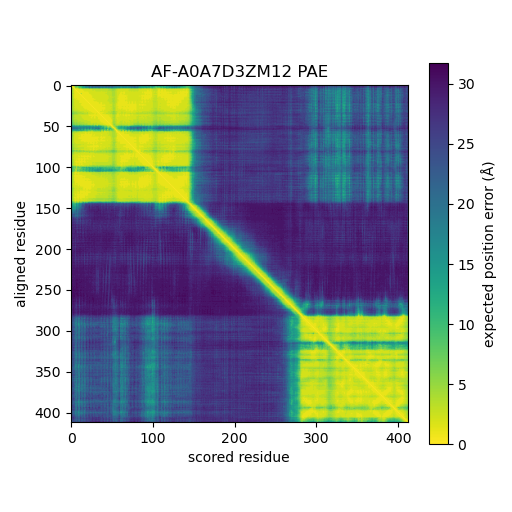 N . ARG A 1 183 ? 51.421 -47.218 -12.140 1.00 47.78 183 ARG A N 1
ATOM 1362 C CA . ARG A 1 183 ? 50.957 -46.154 -11.243 1.00 47.78 183 ARG A CA 1
ATOM 1363 C C . ARG A 1 183 ? 50.876 -44.789 -11.942 1.00 47.78 183 ARG A C 1
ATOM 1365 O O . ARG A 1 183 ? 51.884 -44.305 -12.446 1.00 47.78 183 ARG A O 1
ATOM 1372 N N . GLY A 1 184 ? 49.719 -44.134 -11.850 1.00 42.97 184 GLY A N 1
ATOM 1373 C CA . GLY A 1 184 ? 49.547 -42.702 -12.108 1.00 42.97 184 GLY A CA 1
ATOM 1374 C C . GLY A 1 184 ? 49.195 -41.983 -10.808 1.00 42.97 184 GLY A C 1
ATOM 1375 O O . GLY A 1 184 ? 48.065 -42.072 -10.338 1.00 42.97 184 GLY A O 1
ATOM 1376 N N . GLY A 1 185 ? 50.184 -41.329 -10.200 1.00 40.19 185 GLY A N 1
ATOM 1377 C CA . GLY A 1 185 ? 50.008 -40.479 -9.027 1.00 40.19 185 GLY A CA 1
ATOM 1378 C C . GLY A 1 185 ? 49.670 -39.049 -9.438 1.00 40.19 185 GLY A C 1
ATOM 1379 O O . GLY A 1 185 ? 50.391 -38.452 -10.232 1.00 40.19 185 GLY A O 1
ATOM 1380 N N . TYR A 1 186 ? 48.613 -38.490 -8.854 1.00 48.25 186 TYR A N 1
ATOM 1381 C CA . TYR A 1 186 ? 48.354 -37.053 -8.862 1.00 48.25 186 TYR A CA 1
ATOM 1382 C C . TYR A 1 186 ? 48.593 -36.522 -7.450 1.00 48.25 186 TYR A C 1
ATOM 1384 O O . TYR A 1 186 ? 47.781 -36.713 -6.547 1.00 48.25 186 TYR A O 1
ATOM 1392 N N . GLY A 1 187 ? 49.762 -35.911 -7.258 1.00 40.22 187 GLY A N 1
ATOM 1393 C CA . GLY A 1 187 ? 50.073 -35.115 -6.078 1.00 40.22 187 GLY A CA 1
ATOM 1394 C C . GLY A 1 187 ? 49.459 -33.726 -6.219 1.00 40.22 187 GLY A C 1
ATOM 1395 O O . GLY A 1 187 ? 49.690 -33.041 -7.213 1.00 40.22 187 GLY A O 1
ATOM 1396 N N . TYR A 1 188 ? 48.684 -33.315 -5.220 1.00 51.50 188 TYR A N 1
ATOM 1397 C CA . TYR A 1 188 ? 48.306 -31.918 -5.030 1.00 51.50 188 TYR A CA 1
ATOM 1398 C C . TYR A 1 188 ? 49.483 -31.144 -4.410 1.00 51.50 188 TYR A C 1
ATOM 1400 O O . TYR A 1 188 ? 50.138 -31.674 -3.507 1.00 51.50 188 TYR A O 1
ATOM 1408 N N . PRO A 1 189 ? 49.761 -29.903 -4.845 1.00 65.12 189 PRO A N 1
ATOM 1409 C CA . PRO A 1 189 ? 50.747 -29.053 -4.188 1.00 65.12 189 PRO A CA 1
ATOM 1410 C C . PRO A 1 189 ? 50.207 -28.491 -2.855 1.00 65.12 189 PRO A C 1
ATOM 1412 O O . PRO A 1 189 ? 49.010 -28.204 -2.754 1.00 65.12 189 PRO A O 1
ATOM 1415 N N . PRO A 1 190 ? 51.062 -28.305 -1.831 1.00 68.69 190 PRO A N 1
ATOM 1416 C CA . PRO A 1 190 ? 50.674 -27.678 -0.570 1.00 68.69 190 PRO A CA 1
ATOM 1417 C C . PRO A 1 190 ? 50.514 -26.148 -0.702 1.00 68.69 190 PRO A C 1
ATOM 1419 O O . PRO A 1 190 ? 51.153 -25.532 -1.560 1.00 68.69 190 PRO A O 1
ATOM 1422 N N . PRO A 1 191 ? 49.693 -25.511 0.156 1.00 64.62 191 PRO A N 1
ATOM 1423 C CA . PRO A 1 191 ? 49.535 -24.060 0.181 1.00 64.62 191 PRO A CA 1
ATOM 1424 C C . PRO A 1 191 ? 50.778 -23.351 0.757 1.00 64.62 191 PRO A C 1
ATOM 1426 O O . PRO A 1 191 ? 51.464 -23.913 1.616 1.00 64.62 191 PRO A O 1
ATOM 1429 N N . PRO A 1 192 ? 51.072 -22.110 0.322 1.00 67.69 192 PRO A N 1
ATOM 1430 C CA . PRO A 1 192 ? 52.194 -21.341 0.844 1.00 67.69 192 PRO A CA 1
ATOM 1431 C C . PRO A 1 192 ? 51.957 -20.866 2.294 1.00 67.69 192 PRO A C 1
ATOM 1433 O O . PRO A 1 192 ? 50.818 -20.579 2.676 1.00 67.69 192 PRO A O 1
ATOM 1436 N N . PRO A 1 193 ? 53.029 -20.760 3.102 1.00 59.69 193 PRO A N 1
ATOM 1437 C CA . PRO A 1 193 ? 52.962 -20.350 4.500 1.00 59.69 193 PRO A CA 1
ATOM 1438 C C . PRO A 1 193 ? 52.684 -18.849 4.662 1.00 59.69 193 PRO A C 1
ATOM 1440 O O . PRO A 1 193 ? 53.138 -18.017 3.877 1.00 59.69 193 PRO A O 1
ATOM 1443 N N . GLY A 1 194 ? 51.933 -18.527 5.717 1.00 48.03 194 GLY A N 1
ATOM 1444 C CA . GLY A 1 194 ? 51.505 -17.179 6.074 1.00 48.03 194 GLY A CA 1
ATOM 1445 C C . GLY A 1 194 ? 52.656 -16.200 6.310 1.00 48.03 194 GLY A C 1
ATOM 1446 O O . GLY A 1 194 ? 53.649 -16.520 6.963 1.00 48.03 194 GLY A O 1
ATOM 1447 N N . GLY A 1 195 ? 52.475 -14.984 5.794 1.00 49.03 195 GLY A N 1
ATOM 1448 C CA . GLY A 1 19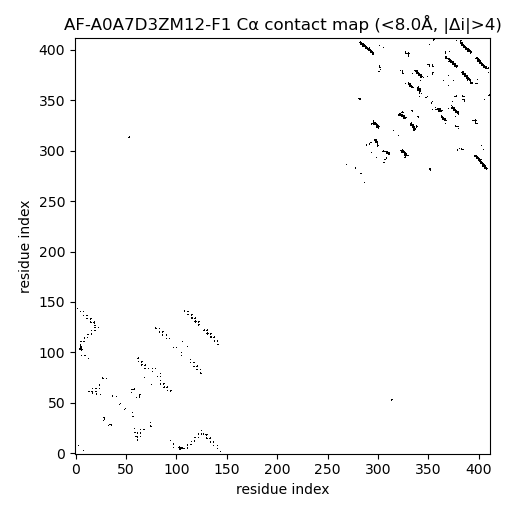5 ? 53.287 -13.815 6.118 1.00 49.03 195 GLY A CA 1
ATOM 1449 C C . GLY A 1 195 ? 52.630 -12.942 7.203 1.00 49.03 195 GLY A C 1
ATOM 1450 O O . GLY A 1 195 ? 51.411 -13.014 7.382 1.00 49.03 195 GLY A O 1
ATOM 1451 N N . PRO A 1 196 ? 53.409 -12.129 7.941 1.00 54.75 196 PRO A N 1
ATOM 1452 C CA . PRO A 1 196 ? 52.952 -11.422 9.135 1.00 54.75 196 PRO A CA 1
ATOM 1453 C C . PRO A 1 196 ? 52.188 -10.124 8.835 1.00 54.75 196 PRO A C 1
ATOM 1455 O O . PRO A 1 196 ? 52.391 -9.467 7.818 1.00 54.75 196 PRO A O 1
ATOM 1458 N N . TYR A 1 197 ? 51.349 -9.758 9.802 1.00 44.94 197 TYR A N 1
ATOM 1459 C CA . TYR A 1 197 ? 50.584 -8.521 9.954 1.00 44.94 197 TYR A CA 1
ATOM 1460 C C . TYR A 1 197 ? 51.297 -7.228 9.515 1.00 44.94 197 TYR A C 1
ATOM 1462 O O . TYR A 1 197 ? 52.392 -6.922 9.982 1.00 44.94 197 TYR A O 1
ATOM 1470 N N . ALA A 1 198 ? 50.573 -6.391 8.764 1.00 47.97 198 ALA A N 1
ATOM 1471 C CA . ALA A 1 198 ? 50.788 -4.946 8.702 1.00 47.97 198 ALA A CA 1
ATOM 1472 C C . ALA A 1 198 ? 49.504 -4.232 9.183 1.00 47.97 198 ALA A C 1
ATOM 1474 O O . ALA A 1 198 ? 48.431 -4.502 8.637 1.00 47.97 198 ALA A O 1
ATOM 1475 N N . PRO A 1 199 ? 49.561 -3.359 10.207 1.00 62.22 199 PRO A N 1
ATOM 1476 C CA . PRO A 1 199 ? 48.410 -2.559 10.616 1.00 62.22 199 PRO A CA 1
ATOM 1477 C C . PRO A 1 199 ? 48.158 -1.406 9.624 1.00 62.22 199 PRO A C 1
ATOM 1479 O O . PRO A 1 199 ? 49.115 -0.835 9.094 1.00 62.22 199 PRO A O 1
ATOM 1482 N N . PRO A 1 200 ? 46.892 -1.022 9.376 1.00 64.12 200 PRO A N 1
ATOM 1483 C CA . PRO A 1 200 ? 46.585 0.115 8.520 1.00 64.12 200 PRO A CA 1
ATOM 1484 C C . PRO A 1 200 ? 46.987 1.443 9.193 1.00 64.12 200 PRO A C 1
ATOM 1486 O O . PRO A 1 200 ? 46.758 1.619 10.394 1.00 64.12 200 PRO A O 1
ATOM 1489 N N . PRO A 1 201 ? 47.557 2.401 8.439 1.00 58.59 201 PRO A N 1
ATOM 1490 C CA . PRO A 1 201 ? 47.875 3.727 8.949 1.00 58.59 201 PRO A CA 1
ATOM 1491 C C . PRO A 1 201 ? 46.597 4.523 9.239 1.00 58.59 201 PRO A C 1
ATOM 1493 O O . PRO A 1 201 ? 45.702 4.642 8.401 1.00 58.59 201 PRO A O 1
ATOM 1496 N N . GLY A 1 202 ? 46.531 5.079 10.449 1.00 47.28 202 GLY A N 1
ATOM 1497 C CA . GLY A 1 202 ? 45.482 5.994 10.874 1.00 47.28 202 GLY A CA 1
ATOM 1498 C C . GLY A 1 202 ? 45.479 7.272 10.037 1.00 47.28 202 GLY A C 1
ATOM 1499 O O . GLY A 1 202 ? 46.481 7.979 9.957 1.00 47.28 202 GLY A O 1
ATOM 1500 N N . GLY A 1 203 ? 44.328 7.578 9.444 1.00 41.28 203 GLY A N 1
ATOM 1501 C CA . GLY A 1 203 ? 44.035 8.868 8.831 1.00 41.28 203 GLY A CA 1
ATOM 1502 C C . GLY A 1 203 ? 42.948 9.592 9.629 1.00 41.28 203 GLY A C 1
ATOM 1503 O O . GLY A 1 203 ? 41.858 9.038 9.780 1.00 41.28 203 GLY A O 1
ATOM 1504 N N . PRO A 1 204 ? 43.192 10.813 10.138 1.00 53.69 204 PRO A N 1
ATOM 1505 C CA . PRO A 1 204 ? 42.162 11.637 10.742 1.00 53.69 204 PRO A CA 1
ATOM 1506 C C . PRO A 1 204 ? 41.589 12.586 9.684 1.00 53.69 204 PRO A C 1
ATOM 1508 O O . PRO A 1 204 ? 42.213 13.581 9.329 1.00 53.69 204 PRO A O 1
ATOM 1511 N N . TYR A 1 205 ? 40.372 12.321 9.217 1.00 52.16 205 TYR A N 1
ATOM 1512 C CA . TYR A 1 205 ? 39.551 13.347 8.574 1.00 52.16 205 TYR A CA 1
ATOM 1513 C C . TYR A 1 205 ? 38.181 13.367 9.241 1.0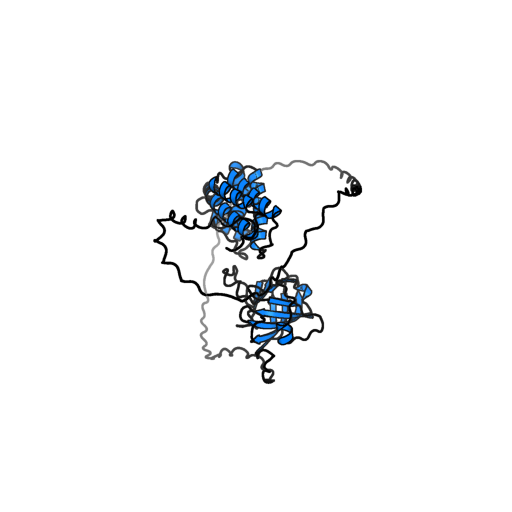0 52.16 205 TYR A C 1
ATOM 1515 O O . TYR A 1 205 ? 37.248 12.669 8.854 1.00 52.16 205 TYR A O 1
ATOM 1523 N N . ALA A 1 206 ? 38.085 14.176 10.295 1.00 53.94 206 ALA A N 1
ATOM 1524 C CA . ALA A 1 206 ? 36.807 14.644 10.801 1.00 53.94 206 ALA A CA 1
ATOM 1525 C C . ALA A 1 206 ? 36.221 15.643 9.783 1.00 53.94 206 ALA A C 1
ATOM 1527 O O . ALA A 1 206 ? 36.933 16.565 9.373 1.00 53.94 206 ALA A O 1
ATOM 1528 N N . PRO A 1 207 ? 34.952 15.508 9.364 1.00 64.69 207 PRO A N 1
ATOM 1529 C CA . PRO A 1 207 ? 34.311 16.534 8.555 1.00 64.69 207 PRO A CA 1
ATOM 1530 C C . PRO A 1 207 ? 34.117 17.820 9.384 1.00 64.69 207 PRO A C 1
ATOM 1532 O O . PRO A 1 207 ? 33.859 17.745 10.592 1.00 64.69 207 PRO A O 1
ATOM 1535 N N . PRO A 1 208 ? 34.227 19.011 8.768 1.00 58.00 208 PRO A N 1
ATOM 1536 C CA . PRO A 1 208 ? 34.024 20.273 9.465 1.00 58.00 208 PRO A CA 1
ATOM 1537 C C . PRO A 1 208 ? 32.591 20.376 10.005 1.00 58.00 208 PRO A C 1
ATOM 1539 O O . PRO A 1 208 ? 31.615 20.062 9.322 1.00 58.00 208 PRO A O 1
ATOM 1542 N N . ARG A 1 209 ? 32.472 20.834 11.256 1.00 54.84 209 ARG A N 1
ATOM 1543 C CA . ARG A 1 209 ? 31.190 21.169 11.890 1.00 54.84 209 ARG A CA 1
ATOM 1544 C C . ARG A 1 209 ? 30.467 22.249 11.068 1.00 54.84 209 ARG A C 1
ATOM 1546 O O . ARG A 1 209 ? 31.109 23.230 10.691 1.00 54.84 209 ARG A O 1
ATOM 1553 N N . PRO A 1 210 ? 29.146 22.136 10.848 1.00 59.28 210 PRO A N 1
ATOM 1554 C CA . PRO A 1 210 ? 28.356 23.224 10.285 1.00 59.28 210 PRO A CA 1
ATOM 1555 C C . PRO A 1 210 ? 28.443 24.467 11.177 1.00 59.28 210 PRO A C 1
ATOM 1557 O O . PRO A 1 210 ? 28.302 24.370 12.398 1.00 59.28 210 PRO A O 1
ATOM 1560 N N . ALA A 1 211 ? 28.662 25.630 10.563 1.00 66.06 211 ALA A N 1
ATOM 1561 C CA . ALA A 1 211 ? 28.643 26.915 11.248 1.00 66.06 211 ALA A CA 1
ATOM 1562 C C . ALA A 1 211 ? 27.281 27.158 11.939 1.00 66.06 211 ALA A C 1
ATOM 1564 O O . ALA A 1 211 ? 26.239 26.759 11.403 1.00 66.06 211 ALA A O 1
ATOM 1565 N N . PRO A 1 212 ? 27.257 27.813 13.114 1.00 58.97 212 PRO A N 1
ATOM 1566 C CA . PRO A 1 212 ? 26.013 28.183 13.775 1.00 58.97 212 PRO A CA 1
ATOM 1567 C C . PRO A 1 212 ? 25.204 29.133 12.882 1.00 58.97 212 PRO A C 1
ATOM 1569 O O . PRO A 1 212 ? 25.714 30.137 12.387 1.00 58.97 212 PRO A O 1
ATOM 1572 N N . ARG A 1 213 ? 23.927 28.797 12.667 1.00 56.47 213 ARG A N 1
ATOM 1573 C CA . ARG A 1 213 ? 22.974 29.672 11.974 1.00 56.47 213 ARG A CA 1
ATOM 1574 C C . ARG A 1 213 ? 22.819 30.981 12.765 1.00 56.47 213 ARG A C 1
ATOM 1576 O O . ARG A 1 213 ? 22.694 30.910 13.989 1.00 56.47 213 ARG A O 1
ATOM 1583 N N . PRO A 1 214 ? 22.785 32.152 12.105 1.00 57.69 214 PRO A N 1
ATOM 1584 C CA . PRO A 1 214 ? 22.497 33.411 12.778 1.00 57.69 214 PRO A CA 1
ATOM 1585 C C . PRO A 1 214 ? 21.096 33.371 13.398 1.00 57.69 214 PRO A C 1
ATOM 1587 O O . PRO A 1 214 ? 20.132 32.924 12.773 1.00 57.69 214 PRO A O 1
ATOM 1590 N N . ALA A 1 215 ? 21.011 33.817 14.651 1.00 53.00 215 ALA A N 1
ATOM 1591 C CA . ALA A 1 215 ? 19.771 33.932 15.398 1.00 53.00 215 ALA A CA 1
ATOM 1592 C C . ALA A 1 215 ? 18.812 34.890 14.678 1.00 53.00 215 ALA A C 1
ATOM 1594 O O . ALA A 1 215 ? 19.121 36.062 14.468 1.00 53.00 215 ALA A O 1
ATOM 1595 N N . THR A 1 216 ? 17.639 34.386 14.303 1.00 56.72 216 THR A N 1
ATOM 1596 C CA . THR A 1 216 ? 16.504 35.210 13.885 1.00 56.72 216 THR A CA 1
ATOM 1597 C C . THR A 1 216 ? 16.103 36.134 15.029 1.00 56.72 216 THR A C 1
ATOM 1599 O O . THR A 1 216 ? 15.833 35.673 16.139 1.00 56.72 216 THR A O 1
ATOM 1602 N N . ALA A 1 217 ? 16.086 37.434 14.741 1.00 55.34 217 ALA A N 1
ATOM 1603 C CA . ALA A 1 217 ? 15.683 38.486 15.660 1.00 55.34 217 ALA A CA 1
ATOM 1604 C C . ALA A 1 217 ? 14.241 38.285 16.179 1.00 55.34 217 ALA A C 1
ATOM 1606 O O . ALA A 1 217 ? 13.387 37.783 15.442 1.00 55.34 217 ALA A O 1
ATOM 1607 N N . PRO A 1 218 ? 13.946 38.695 17.426 1.00 54.84 218 PRO A N 1
ATOM 1608 C CA . PRO A 1 218 ? 12.594 38.683 17.965 1.00 54.84 218 PRO A CA 1
ATOM 1609 C C . PRO A 1 218 ? 11.740 39.766 17.291 1.00 54.84 218 PRO A C 1
ATOM 1611 O O . PRO A 1 218 ? 12.096 40.944 17.282 1.00 54.84 218 PRO A O 1
ATOM 1614 N N . GLY A 1 219 ? 10.606 39.356 16.720 1.00 52.25 219 GLY A N 1
ATOM 1615 C CA . GLY A 1 219 ? 9.581 40.277 16.231 1.00 52.25 219 GLY A CA 1
ATOM 1616 C C . GLY A 1 219 ? 8.914 41.043 17.385 1.00 52.25 219 GLY A C 1
ATOM 1617 O O . GLY A 1 219 ? 8.845 40.524 18.503 1.00 52.25 219 GLY A O 1
ATOM 1618 N N . PRO A 1 220 ? 8.436 42.275 17.141 1.00 55.94 220 PRO A N 1
ATOM 1619 C CA . PRO A 1 220 ? 7.922 43.146 18.187 1.00 55.94 220 PRO A CA 1
ATOM 1620 C C . PRO A 1 220 ? 6.577 42.667 18.739 1.00 55.94 220 PRO A C 1
ATOM 1622 O O . PRO A 1 220 ? 5.657 42.302 18.007 1.00 55.94 220 PRO A O 1
ATOM 1625 N N . ALA A 1 221 ? 6.477 42.733 20.063 1.00 50.38 221 ALA A N 1
ATOM 1626 C CA . ALA A 1 221 ? 5.243 42.622 20.813 1.00 50.38 221 ALA A CA 1
ATOM 1627 C C . ALA A 1 221 ? 4.324 43.826 20.528 1.00 50.38 221 ALA A C 1
ATOM 1629 O O . ALA A 1 221 ? 4.693 44.968 20.792 1.00 50.38 221 ALA A O 1
ATOM 1630 N N . GLY A 1 222 ? 3.110 43.557 20.046 1.00 41.97 222 GLY A N 1
ATOM 1631 C CA . GLY A 1 222 ? 1.933 44.416 20.224 1.00 41.97 222 GLY A CA 1
ATOM 1632 C C . GLY A 1 222 ? 0.886 43.572 20.955 1.00 41.97 222 GLY A C 1
ATOM 1633 O O . GLY A 1 222 ? 0.472 42.539 20.443 1.00 41.97 222 GLY A O 1
ATOM 1634 N N . ALA A 1 223 ? 0.679 43.751 22.258 1.00 40.97 223 ALA A N 1
ATOM 1635 C CA . ALA A 1 223 ? -0.106 44.810 22.895 1.00 40.97 223 ALA A CA 1
ATOM 1636 C C . ALA A 1 223 ? -1.618 44.698 22.610 1.00 40.97 223 ALA A C 1
ATOM 1638 O O . ALA A 1 223 ? -2.106 45.144 21.582 1.00 40.97 223 ALA A O 1
ATOM 1639 N N . ALA A 1 224 ? -2.297 44.102 23.597 1.00 43.09 224 ALA A N 1
ATOM 1640 C CA . ALA A 1 224 ? -3.526 44.564 24.249 1.00 43.09 224 ALA A CA 1
ATOM 1641 C C . ALA A 1 224 ? -4.782 44.880 23.411 1.00 43.09 224 ALA A C 1
ATOM 1643 O O . ALA A 1 224 ? -4.796 45.773 22.574 1.00 43.09 224 ALA A O 1
ATOM 1644 N N . GLY A 1 225 ? -5.903 44.270 23.812 1.00 35.44 225 GLY A N 1
ATOM 1645 C CA . GLY A 1 225 ? -7.229 44.808 23.512 1.00 35.44 225 GLY A CA 1
ATOM 1646 C C . GLY A 1 225 ? -8.383 43.864 23.844 1.00 35.44 225 GLY A C 1
ATOM 1647 O O . GLY A 1 225 ? -8.781 43.082 22.995 1.00 35.44 225 GLY A O 1
ATOM 1648 N N . THR A 1 226 ? -8.893 43.960 25.081 1.00 41.41 226 THR A N 1
ATOM 1649 C CA . THR A 1 226 ? -10.334 43.986 25.456 1.00 41.41 226 THR A CA 1
ATOM 1650 C C . THR A 1 226 ? -11.289 43.070 24.660 1.00 41.41 226 THR A C 1
ATOM 1652 O O . THR A 1 226 ? -11.562 43.305 23.494 1.00 41.41 226 THR A O 1
ATOM 1655 N N . GLY A 1 227 ? -11.870 42.008 25.221 1.00 39.22 227 GLY A N 1
ATOM 1656 C CA . GLY A 1 227 ? -12.903 42.087 26.255 1.00 39.22 227 GLY A CA 1
ATOM 1657 C C . GLY A 1 227 ? -14.254 42.489 25.652 1.00 39.22 227 GLY A C 1
ATOM 1658 O O . GLY A 1 227 ? -14.485 43.674 25.492 1.00 39.22 227 GLY A O 1
ATOM 1659 N N . PHE A 1 228 ? -15.145 41.530 25.368 1.00 41.62 228 PHE A N 1
ATOM 1660 C CA . PHE A 1 228 ? -16.594 41.769 25.321 1.00 41.62 228 PHE A CA 1
ATOM 1661 C C . PHE A 1 228 ? -17.370 40.478 25.605 1.00 41.62 228 PHE A C 1
ATOM 1663 O O . PHE A 1 228 ? -17.403 39.540 24.813 1.00 41.62 228 PHE A O 1
ATOM 1670 N N . ALA A 1 229 ? -17.999 40.466 26.776 1.00 42.97 229 ALA A N 1
ATOM 1671 C CA . ALA A 1 229 ? -19.114 39.604 27.117 1.00 42.97 229 ALA A CA 1
ATOM 1672 C C . ALA A 1 229 ? -20.420 40.243 26.616 1.00 42.97 229 ALA A C 1
ATOM 1674 O O . ALA A 1 229 ? -20.587 41.456 26.749 1.00 42.97 229 ALA A O 1
ATOM 1675 N N . LYS A 1 230 ? -21.317 39.416 26.062 1.00 41.84 230 LYS A N 1
ATOM 1676 C CA . LYS A 1 230 ? -22.792 39.538 25.932 1.00 41.84 230 LYS A CA 1
ATOM 1677 C C . LYS A 1 230 ? -23.205 38.475 24.898 1.00 41.84 230 LYS A C 1
ATOM 1679 O O . LYS A 1 230 ? -22.660 38.460 23.808 1.00 41.84 230 LYS A O 1
ATOM 1684 N N . GLY A 1 231 ? -24.069 37.496 25.155 1.00 38.78 231 GLY A N 1
ATOM 1685 C CA . GLY A 1 231 ? -25.226 37.506 26.038 1.00 38.78 231 GLY A CA 1
ATOM 1686 C C . GLY A 1 231 ? -26.397 38.181 25.331 1.00 38.78 231 GLY A C 1
ATOM 1687 O O . GLY A 1 231 ? -26.651 39.341 25.616 1.00 38.78 231 GLY A O 1
ATOM 1688 N N . PHE A 1 232 ? -27.063 37.474 24.412 1.00 40.84 232 PHE A N 1
ATOM 1689 C CA . PHE A 1 232 ? -28.420 37.780 23.946 1.00 40.84 232 PHE A CA 1
ATOM 1690 C C . PHE A 1 232 ? -29.082 36.498 23.420 1.00 40.84 232 PHE A C 1
ATOM 1692 O O . PHE A 1 232 ? -28.748 35.999 22.349 1.00 40.84 232 PHE A O 1
ATOM 1699 N N . GLY A 1 233 ? -30.008 35.956 24.212 1.00 36.94 233 GLY A N 1
ATOM 1700 C CA . GLY A 1 233 ? -31.156 35.225 23.682 1.00 36.94 233 GLY A CA 1
ATOM 1701 C C . GLY A 1 233 ? -32.270 36.215 23.332 1.00 36.94 233 GLY A C 1
ATOM 1702 O O . GLY A 1 233 ? -32.244 37.327 23.846 1.00 36.94 233 GLY A O 1
ATOM 1703 N N . ILE A 1 234 ? -33.193 35.797 22.461 1.00 47.25 234 ILE A N 1
ATOM 1704 C CA . ILE A 1 234 ? -34.566 36.289 22.189 1.00 47.25 234 ILE A CA 1
ATOM 1705 C C . ILE A 1 234 ? -35.126 35.256 21.178 1.00 47.25 234 ILE A C 1
ATOM 1707 O O . ILE A 1 234 ? -34.539 35.058 20.118 1.00 47.25 234 ILE A O 1
ATOM 1711 N N . SER A 1 235 ? -35.992 34.329 21.617 1.00 36.56 235 SER A N 1
ATOM 1712 C CA . SER A 1 235 ? -37.429 34.233 21.256 1.00 36.56 235 SER A CA 1
ATOM 1713 C C . SER A 1 235 ? -37.722 34.494 19.767 1.00 36.56 235 SER A C 1
ATOM 1715 O O . SER A 1 235 ? -37.427 35.561 19.253 1.00 36.56 235 SER A O 1
ATOM 1717 N N . GLY A 1 236 ? -38.278 33.551 19.005 1.00 35.25 236 GLY A N 1
ATOM 1718 C CA . GLY A 1 236 ? -39.657 33.085 19.168 1.00 35.25 236 GLY A CA 1
ATOM 1719 C C . GLY A 1 236 ? -40.605 34.059 18.459 1.00 35.25 236 GLY A C 1
ATOM 1720 O O . GLY A 1 236 ? -40.903 35.113 19.005 1.00 35.25 236 GLY A O 1
ATOM 1721 N N . GLY A 1 237 ? -41.054 33.724 17.246 1.00 34.22 237 GLY A N 1
ATOM 1722 C CA . GLY A 1 237 ? -41.923 34.591 16.448 1.00 34.22 237 GLY A CA 1
ATOM 1723 C C . GLY A 1 237 ? -42.510 33.874 15.236 1.00 34.22 237 GLY A C 1
ATOM 1724 O O . GLY A 1 237 ? -41.863 33.733 14.206 1.00 34.22 237 GLY A O 1
ATOM 1725 N N . VAL A 1 238 ? -43.741 33.408 15.413 1.00 42.25 238 VAL A N 1
ATOM 1726 C CA . VAL A 1 238 ? -44.659 32.840 14.423 1.00 42.25 238 VAL A CA 1
ATOM 1727 C C . VAL A 1 238 ? -44.991 33.873 13.341 1.00 42.25 238 VAL A C 1
ATOM 1729 O O . VAL A 1 238 ? -45.379 34.987 13.678 1.00 42.25 238 VAL A O 1
ATOM 1732 N N . VAL A 1 239 ? -44.960 33.482 12.063 1.00 45.78 239 VAL A N 1
ATOM 1733 C CA . VAL A 1 239 ? -45.820 34.093 11.036 1.00 45.78 239 VAL A CA 1
ATOM 1734 C C . VAL A 1 239 ? -46.491 32.980 10.245 1.00 45.78 239 VAL A C 1
ATOM 1736 O O . VAL A 1 239 ? -45.849 32.171 9.579 1.00 45.78 239 VAL A O 1
ATOM 1739 N N . ALA A 1 240 ? -47.810 32.942 10.385 1.00 43.69 240 ALA A N 1
ATOM 1740 C CA . ALA A 1 240 ? -48.725 32.090 9.662 1.00 43.69 240 ALA A CA 1
ATOM 1741 C C . ALA A 1 240 ? -49.134 32.738 8.328 1.00 43.69 240 ALA A C 1
ATOM 1743 O O . ALA A 1 240 ? -49.402 33.934 8.282 1.00 43.69 240 ALA A O 1
ATOM 1744 N N . GLY A 1 241 ? -49.270 31.897 7.299 1.00 37.31 241 GLY A N 1
ATOM 1745 C CA . GLY A 1 241 ? -50.375 31.936 6.338 1.00 37.31 241 GLY A CA 1
ATOM 1746 C C . GLY A 1 241 ? -50.340 32.962 5.201 1.00 37.31 241 GLY A C 1
ATOM 1747 O O . GLY A 1 241 ? -50.657 34.127 5.399 1.00 37.31 241 GLY A O 1
ATOM 1748 N N . CYS A 1 242 ? -50.191 32.472 3.967 1.00 40.81 242 CYS A N 1
ATOM 1749 C CA . CYS A 1 242 ? -51.235 32.674 2.957 1.00 40.81 242 CYS A CA 1
ATOM 1750 C C . CYS A 1 242 ? -51.176 31.598 1.866 1.00 40.81 242 CYS A C 1
ATOM 1752 O O . CYS A 1 242 ? -50.146 31.336 1.253 1.00 40.81 242 CYS A O 1
ATOM 1754 N N . LEU A 1 243 ? -52.337 30.973 1.696 1.00 46.16 243 LEU A N 1
ATOM 1755 C CA . LEU A 1 243 ? -52.750 30.028 0.668 1.00 46.16 243 LEU A CA 1
ATOM 1756 C C . LEU A 1 243 ? -52.751 30.697 -0.715 1.00 46.16 243 LEU A C 1
ATOM 1758 O O . LEU A 1 243 ? -53.047 31.883 -0.791 1.00 46.16 243 LEU A O 1
ATOM 1762 N N . ILE A 1 244 ? -52.479 29.921 -1.772 1.00 44.91 244 ILE A N 1
ATOM 1763 C CA . ILE A 1 244 ? -53.236 29.797 -3.042 1.00 44.91 244 ILE A CA 1
ATOM 1764 C C . ILE A 1 244 ? -52.434 28.841 -3.955 1.00 44.91 244 ILE A C 1
ATOM 1766 O O . ILE A 1 244 ? -51.425 29.204 -4.551 1.00 44.91 244 ILE A O 1
ATOM 1770 N N . GLY A 1 245 ? -52.882 27.589 -4.048 1.00 40.31 245 GLY A N 1
ATOM 1771 C CA . GLY A 1 245 ? -52.977 26.900 -5.346 1.00 40.31 245 GLY A CA 1
ATOM 1772 C C . GLY A 1 245 ? -54.426 27.048 -5.851 1.00 40.31 245 GLY A C 1
ATOM 1773 O O . GLY A 1 245 ? -55.217 27.635 -5.105 1.00 40.31 245 GLY A O 1
ATOM 1774 N N . PRO A 1 246 ? -54.850 26.490 -7.009 1.00 52.59 246 PRO A N 1
ATOM 1775 C CA . PRO A 1 246 ? -54.253 25.354 -7.733 1.00 52.59 246 PRO A CA 1
ATOM 1776 C C . PRO A 1 246 ? -54.349 25.451 -9.291 1.00 52.59 246 PRO A C 1
ATOM 1778 O O . PRO A 1 246 ? -54.782 26.466 -9.815 1.00 52.59 246 PRO A O 1
ATOM 1781 N N . LEU A 1 247 ? -54.023 24.344 -9.993 1.00 39.00 247 LEU A N 1
ATOM 1782 C CA . LEU A 1 247 ? -54.660 23.857 -11.248 1.00 39.00 247 LEU A CA 1
ATOM 1783 C C . LEU A 1 247 ? -54.540 24.768 -12.506 1.00 39.00 247 LEU A C 1
ATOM 1785 O O . LEU A 1 247 ? -55.064 25.867 -12.539 1.00 39.00 247 LEU A O 1
ATOM 1789 N N . VAL A 1 248 ? -53.903 24.402 -13.623 1.00 38.91 248 VAL A N 1
ATOM 1790 C CA . VAL A 1 248 ? -54.336 23.469 -14.689 1.00 38.91 248 VAL A CA 1
ATOM 1791 C C . VAL A 1 248 ? -53.289 23.623 -15.812 1.00 38.91 248 VAL A C 1
ATOM 1793 O O . VAL A 1 248 ? -52.967 24.759 -16.142 1.00 38.91 248 VAL A O 1
ATOM 1796 N N . LEU A 1 249 ? -52.784 22.534 -16.411 1.00 38.41 249 LEU A N 1
ATOM 1797 C CA . LEU A 1 249 ? -52.879 22.256 -17.863 1.00 38.41 249 LEU A CA 1
ATOM 1798 C C . LEU A 1 249 ? -52.058 21.002 -18.227 1.00 38.41 249 LEU A C 1
ATOM 1800 O O . LEU A 1 249 ? -50.899 21.065 -18.626 1.00 38.41 249 LEU A O 1
ATOM 1804 N N . PHE A 1 250 ? -52.707 19.845 -18.107 1.00 38.31 250 PHE A N 1
ATOM 1805 C CA . PHE A 1 250 ? -52.400 18.673 -18.923 1.00 38.31 250 PHE A CA 1
ATOM 1806 C C . PHE A 1 250 ? -53.009 18.921 -20.310 1.00 38.31 250 PHE A C 1
ATOM 1808 O O . PHE A 1 250 ? -54.230 18.978 -20.432 1.00 38.31 250 PHE A O 1
ATOM 1815 N N . VAL A 1 251 ? -52.183 19.047 -21.350 1.00 42.16 251 VAL A N 1
ATOM 1816 C CA . VAL A 1 251 ? -52.611 18.835 -22.740 1.00 42.16 251 VAL A CA 1
ATOM 1817 C C . VAL A 1 251 ? -51.658 17.838 -23.378 1.00 42.16 251 VAL A C 1
ATOM 1819 O O . VAL A 1 251 ? -50.452 18.049 -23.474 1.00 42.16 251 VAL A O 1
ATOM 1822 N N . ALA A 1 252 ? -52.255 16.723 -23.782 1.00 40.09 252 ALA A N 1
ATOM 1823 C CA . ALA A 1 252 ? -51.668 15.693 -24.605 1.00 40.09 252 ALA A CA 1
ATOM 1824 C C . ALA A 1 252 ? -51.338 16.237 -26.002 1.00 40.09 252 ALA A C 1
ATOM 1826 O O . ALA A 1 252 ? -52.202 16.807 -26.665 1.00 40.09 252 ALA A O 1
ATOM 1827 N N . ILE A 1 253 ? -50.124 15.967 -26.483 1.00 42.22 253 ILE A N 1
ATOM 1828 C CA . ILE A 1 253 ? -49.838 15.895 -27.917 1.00 42.22 253 ILE A CA 1
ATOM 1829 C C . ILE A 1 253 ? -49.265 14.507 -28.190 1.00 42.22 253 ILE A C 1
ATOM 1831 O O . ILE A 1 253 ? -48.086 14.227 -27.990 1.00 42.22 253 ILE A O 1
ATOM 1835 N N . ILE A 1 254 ? -50.164 13.630 -28.631 1.00 41.22 254 ILE A N 1
ATOM 1836 C CA . ILE A 1 254 ? -49.849 12.446 -29.418 1.00 41.22 254 ILE A CA 1
ATOM 1837 C C . ILE A 1 254 ? -49.586 12.948 -30.839 1.00 41.22 254 ILE A C 1
ATOM 1839 O O . ILE A 1 254 ? -50.513 13.373 -31.523 1.00 41.22 254 ILE A O 1
ATOM 1843 N N . VAL A 1 255 ? -48.339 12.867 -31.298 1.00 42.75 255 VAL A N 1
ATOM 1844 C CA . VAL A 1 255 ? -48.032 12.763 -32.728 1.00 42.75 255 VAL A CA 1
ATOM 1845 C C . VAL A 1 255 ? -47.117 11.563 -32.902 1.00 42.75 255 VAL A C 1
ATOM 1847 O O . VAL A 1 255 ? -45.970 11.549 -32.461 1.00 42.75 255 VAL A O 1
ATOM 1850 N N . MET A 1 256 ? -47.665 10.536 -33.548 1.00 42.16 256 MET A N 1
ATOM 1851 C CA . MET A 1 256 ? -46.888 9.470 -34.153 1.00 42.16 256 MET A CA 1
ATOM 1852 C C . MET A 1 256 ? -45.971 10.063 -35.224 1.00 42.16 256 MET A C 1
ATOM 1854 O O . MET A 1 256 ? -46.450 10.537 -36.251 1.00 42.16 256 MET A O 1
ATOM 1858 N N . VAL A 1 257 ? -44.660 9.928 -35.038 1.00 37.47 257 VAL A N 1
ATOM 1859 C CA . VAL A 1 257 ? -43.734 9.785 -36.163 1.00 37.47 257 VAL A CA 1
ATOM 1860 C C . VAL A 1 257 ? -43.036 8.447 -36.011 1.00 37.47 257 VAL A C 1
ATOM 1862 O O . VAL A 1 257 ? -42.125 8.243 -35.213 1.00 37.47 257 VAL A O 1
ATOM 1865 N N . LYS A 1 258 ? -43.540 7.513 -36.808 1.00 42.53 258 LYS A N 1
ATOM 1866 C CA . LYS A 1 258 ? -42.890 6.275 -37.191 1.00 42.53 258 LYS A CA 1
ATOM 1867 C C . LYS A 1 258 ? -41.631 6.641 -37.978 1.00 42.53 258 LYS A C 1
ATOM 1869 O O . LYS A 1 258 ? -41.720 7.071 -39.121 1.00 42.53 258 LYS A O 1
ATOM 1874 N N . GLY A 1 259 ? -40.475 6.482 -37.347 1.00 33.09 259 GLY A N 1
ATOM 1875 C CA . GLY A 1 259 ? -39.167 6.614 -37.975 1.00 33.09 259 GLY A CA 1
ATOM 1876 C C . GLY A 1 259 ? -38.207 5.635 -37.320 1.00 33.09 259 GLY A C 1
ATOM 1877 O O . GLY A 1 259 ? -37.687 5.901 -36.244 1.00 33.09 259 GLY A O 1
ATOM 1878 N N . CYS A 1 260 ? -38.019 4.476 -37.949 1.00 38.62 260 CYS A N 1
ATOM 1879 C CA . CYS A 1 260 ? -36.951 3.544 -37.619 1.00 38.62 260 CYS A CA 1
ATOM 1880 C C . CYS A 1 260 ? -35.604 4.252 -37.816 1.00 38.62 260 CYS A C 1
ATOM 1882 O O . CYS A 1 260 ? -35.144 4.384 -38.946 1.00 38.62 260 CYS A O 1
ATOM 1884 N N . SER A 1 261 ? -34.968 4.708 -36.741 1.00 33.59 261 SER A N 1
ATOM 1885 C CA . SER A 1 261 ? -33.554 5.075 -36.757 1.00 33.59 261 SER A CA 1
ATOM 1886 C C . SER A 1 261 ? -32.743 3.864 -36.311 1.00 33.59 261 SER A C 1
ATOM 1888 O O . SER A 1 261 ? -32.545 3.590 -35.131 1.00 33.59 261 SER A O 1
ATOM 1890 N N . SER A 1 262 ? -32.309 3.105 -37.309 1.00 35.88 262 SER A N 1
ATOM 1891 C CA . SER A 1 262 ? -31.207 2.157 -37.224 1.00 35.88 262 SER A CA 1
ATOM 1892 C C . SER A 1 262 ? -30.007 2.801 -36.530 1.00 35.88 262 SER A C 1
ATOM 1894 O O . SER A 1 262 ? -29.442 3.772 -37.037 1.00 35.88 262 SER A O 1
ATOM 1896 N N . THR A 1 263 ? -29.608 2.245 -35.389 1.00 44.41 263 THR A N 1
ATOM 1897 C CA . THR A 1 263 ? -28.288 2.462 -34.798 1.00 44.41 263 THR A CA 1
ATOM 1898 C C . THR A 1 263 ? -27.237 2.185 -35.878 1.00 44.41 263 THR A C 1
ATOM 1900 O O . THR A 1 263 ? -27.252 1.086 -36.443 1.00 44.41 263 THR A O 1
ATOM 1903 N N . PRO A 1 264 ? -26.355 3.137 -36.228 1.00 44.16 264 PRO A N 1
ATOM 1904 C CA . PRO A 1 264 ? -25.277 2.839 -37.156 1.00 44.16 264 PRO A CA 1
ATOM 1905 C C . PRO A 1 264 ? -24.344 1.802 -36.505 1.00 44.16 264 PRO A C 1
ATOM 1907 O O . PRO A 1 264 ? -24.078 1.898 -35.302 1.00 44.16 264 PRO A O 1
ATOM 1910 N N . PRO A 1 265 ? -23.866 0.791 -37.251 1.00 46.09 265 PRO A N 1
ATOM 1911 C CA . PRO A 1 265 ? -22.846 -0.120 -36.746 1.00 46.09 265 PRO A CA 1
ATOM 1912 C C . PRO A 1 265 ? -21.575 0.664 -36.362 1.00 46.09 265 PRO A C 1
ATOM 1914 O O . PRO A 1 265 ? -21.345 1.755 -36.896 1.00 46.09 265 PRO A O 1
ATOM 1917 N N . PRO A 1 266 ? -20.757 0.142 -35.428 1.00 45.56 266 PRO A N 1
ATOM 1918 C CA . PRO A 1 266 ? -19.544 0.818 -34.974 1.00 45.56 266 PRO A CA 1
ATOM 1919 C C . PRO A 1 266 ? -18.617 1.141 -36.158 1.00 45.56 266 PRO A C 1
ATOM 1921 O O . PRO A 1 266 ? -18.584 0.373 -37.125 1.00 45.56 266 PRO A O 1
ATOM 1924 N N . PRO A 1 267 ? -17.854 2.249 -36.103 1.00 39.31 267 PRO A N 1
ATOM 1925 C CA . PRO A 1 267 ? -16.863 2.542 -37.126 1.00 39.31 267 PRO A CA 1
ATOM 1926 C C . PRO A 1 267 ? -15.866 1.383 -37.193 1.00 39.31 267 PRO A C 1
ATOM 1928 O O . PRO A 1 267 ? -15.228 1.032 -36.199 1.00 39.31 267 PRO A O 1
ATOM 1931 N N . ALA A 1 268 ? -15.779 0.765 -38.368 1.00 43.81 268 ALA A N 1
ATOM 1932 C CA . ALA A 1 268 ? -14.798 -0.264 -38.661 1.00 43.81 268 ALA A CA 1
ATOM 1933 C C . ALA A 1 268 ? -13.371 0.291 -38.461 1.00 43.81 268 ALA A C 1
ATOM 1935 O O . ALA A 1 268 ? -13.157 1.499 -38.625 1.00 43.81 268 ALA A O 1
ATOM 1936 N N . PRO A 1 269 ? -12.388 -0.560 -38.112 1.00 51.19 269 PRO A N 1
ATOM 1937 C CA . PRO A 1 269 ? -10.983 -0.173 -38.144 1.00 51.19 269 PRO A CA 1
ATOM 1938 C C . PRO A 1 269 ? -10.659 0.466 -39.499 1.00 51.19 269 PRO A C 1
ATOM 1940 O O . PRO A 1 269 ? -11.092 -0.022 -40.541 1.00 51.19 269 PRO A O 1
ATOM 1943 N N . ASN A 1 270 ? -9.921 1.579 -39.484 1.00 52.38 270 ASN A N 1
ATOM 1944 C CA . ASN A 1 270 ? -9.414 2.182 -40.713 1.00 52.38 270 ASN A CA 1
ATOM 1945 C C . ASN A 1 270 ? -8.397 1.212 -41.331 1.00 52.38 270 ASN A C 1
ATOM 1947 O O . ASN A 1 270 ? -7.216 1.225 -40.976 1.00 52.38 270 ASN A O 1
ATOM 1951 N N . ASP A 1 271 ? -8.879 0.349 -42.222 1.00 44.00 271 ASP A N 1
ATOM 1952 C CA . ASP A 1 271 ? -8.071 -0.496 -43.089 1.00 44.00 271 ASP A CA 1
ATOM 1953 C C . ASP A 1 271 ? -7.419 0.389 -44.159 1.00 44.00 271 ASP A C 1
ATOM 1955 O O . ASP A 1 271 ? -7.858 0.467 -45.306 1.00 44.00 271 ASP A O 1
ATOM 1959 N N . ASP A 1 272 ? -6.337 1.072 -43.777 1.00 41.31 272 ASP A N 1
ATOM 1960 C CA . ASP A 1 272 ? -5.356 1.578 -44.736 1.00 41.31 272 ASP A CA 1
ATOM 1961 C C . ASP A 1 272 ? -4.706 0.346 -45.391 1.00 41.31 272 ASP A C 1
ATOM 1963 O O . ASP A 1 272 ? -3.734 -0.229 -44.891 1.00 41.31 272 ASP A O 1
ATOM 1967 N N . GLY A 1 273 ? -5.326 -0.111 -46.481 1.00 45.50 273 GLY A N 1
ATOM 1968 C CA . GLY A 1 273 ? -4.968 -1.300 -47.237 1.00 45.50 273 GLY A CA 1
ATOM 1969 C C . GLY A 1 273 ? -3.497 -1.319 -47.639 1.00 45.50 273 GLY A C 1
ATOM 1970 O O . GLY A 1 273 ? -3.082 -0.720 -48.625 1.00 45.50 273 GLY A O 1
ATOM 1971 N N . THR A 1 274 ? -2.700 -2.069 -46.889 1.00 42.75 274 THR A N 1
ATOM 1972 C CA . THR A 1 274 ? -1.455 -2.691 -47.345 1.00 42.75 274 THR A CA 1
ATOM 1973 C C . THR A 1 274 ? -1.261 -3.957 -46.516 1.00 42.75 274 THR A C 1
ATOM 1975 O O . THR A 1 274 ? -0.521 -3.987 -45.531 1.00 42.75 274 THR A O 1
ATOM 1978 N N . SER A 1 275 ? -1.961 -5.029 -46.896 1.00 47.22 275 SER A N 1
ATOM 1979 C CA . SER A 1 275 ? -1.666 -6.380 -46.419 1.00 47.22 275 SER A CA 1
ATOM 1980 C C . SER A 1 275 ? -0.395 -6.880 -47.115 1.00 47.22 275 SER A C 1
ATOM 1982 O O . SER A 1 275 ? -0.446 -7.647 -48.076 1.00 47.22 275 SER A O 1
ATOM 1984 N N . ALA A 1 276 ? 0.765 -6.410 -46.662 1.00 43.06 276 ALA A N 1
ATOM 1985 C CA . ALA A 1 276 ? 2.032 -7.032 -47.016 1.00 43.06 276 ALA A CA 1
ATOM 1986 C C . ALA A 1 276 ? 2.219 -8.282 -46.146 1.00 43.06 276 ALA A C 1
ATOM 1988 O O . ALA A 1 276 ? 2.148 -8.218 -44.917 1.00 43.06 276 ALA A O 1
ATOM 1989 N N . ALA A 1 277 ? 2.409 -9.415 -46.818 1.00 41.25 277 ALA A N 1
ATOM 1990 C CA . ALA A 1 277 ? 2.593 -10.741 -46.256 1.00 41.25 277 ALA A CA 1
ATOM 1991 C C . ALA A 1 277 ? 3.523 -10.753 -45.030 1.00 41.25 277 ALA A C 1
ATOM 1993 O O . ALA A 1 277 ? 4.633 -10.217 -45.051 1.00 41.25 277 ALA A O 1
ATOM 1994 N N . ALA A 1 278 ? 3.047 -11.399 -43.964 1.00 42.88 278 ALA A N 1
ATOM 1995 C CA . ALA A 1 278 ? 3.791 -11.650 -42.742 1.00 42.88 278 ALA A CA 1
ATOM 1996 C C . ALA A 1 278 ? 5.072 -12.434 -43.061 1.00 42.88 278 ALA A C 1
ATOM 1998 O O . ALA A 1 278 ? 5.035 -13.606 -43.433 1.00 42.88 278 ALA A O 1
ATOM 1999 N N . SER A 1 279 ? 6.212 -11.765 -42.915 1.00 44.41 279 SER A N 1
ATOM 2000 C CA . SER A 1 279 ? 7.520 -12.402 -42.950 1.00 44.41 279 SER A CA 1
ATOM 2001 C C . SER A 1 279 ? 7.747 -13.111 -41.616 1.00 44.41 279 SER A C 1
ATOM 2003 O O . SER A 1 279 ? 7.490 -12.532 -40.561 1.00 44.41 279 SER A O 1
ATOM 2005 N N . ALA A 1 280 ? 8.256 -14.343 -41.653 1.00 48.94 280 ALA A N 1
ATOM 2006 C CA . ALA A 1 280 ? 8.430 -15.278 -40.531 1.00 48.94 280 ALA A CA 1
ATOM 2007 C C . ALA A 1 280 ? 9.319 -14.789 -39.354 1.00 48.94 280 ALA A C 1
ATOM 2009 O O . ALA A 1 280 ? 9.657 -15.558 -38.459 1.00 48.94 280 ALA A O 1
ATOM 2010 N N . SER A 1 281 ? 9.695 -13.509 -39.329 1.00 59.34 281 SER A N 1
ATOM 2011 C CA . SER A 1 281 ? 10.469 -12.847 -38.272 1.00 59.34 281 SER A CA 1
ATOM 2012 C C . SER A 1 281 ? 9.797 -11.591 -37.686 1.00 59.34 281 SER A C 1
ATOM 2014 O O . SER A 1 281 ? 10.285 -11.051 -36.693 1.00 59.34 281 SER A O 1
ATOM 2016 N N . GLY A 1 282 ? 8.678 -11.133 -38.260 1.00 68.50 282 GLY A N 1
ATOM 2017 C CA . GLY A 1 282 ? 7.898 -9.989 -37.791 1.00 68.50 282 GLY A CA 1
ATOM 2018 C C . GLY A 1 282 ? 6.489 -10.450 -37.443 1.00 68.50 282 GLY A C 1
ATOM 2019 O O . GLY A 1 282 ? 5.797 -10.966 -38.312 1.00 68.50 282 GLY A O 1
ATOM 2020 N N . GLY A 1 283 ? 6.071 -10.325 -36.184 1.00 82.88 283 GLY A N 1
ATOM 2021 C CA . GLY A 1 283 ? 4.756 -10.751 -35.709 1.00 82.88 283 GLY A CA 1
ATOM 2022 C C . GLY A 1 283 ? 3.606 -10.275 -36.604 1.00 82.88 283 GLY A C 1
ATOM 2023 O O . GLY A 1 283 ? 3.704 -9.271 -37.315 1.00 82.88 283 GLY A O 1
ATOM 2024 N N . LYS A 1 284 ? 2.485 -10.997 -36.566 1.00 90.75 284 LYS A N 1
ATOM 2025 C CA . LYS A 1 284 ? 1.278 -10.643 -37.318 1.00 90.75 284 LYS A CA 1
ATOM 2026 C C . LYS A 1 284 ? 0.693 -9.360 -36.732 1.00 90.75 284 LYS A C 1
ATOM 2028 O O . LYS A 1 284 ? 0.310 -9.344 -35.567 1.00 90.75 284 LYS A O 1
ATOM 2033 N N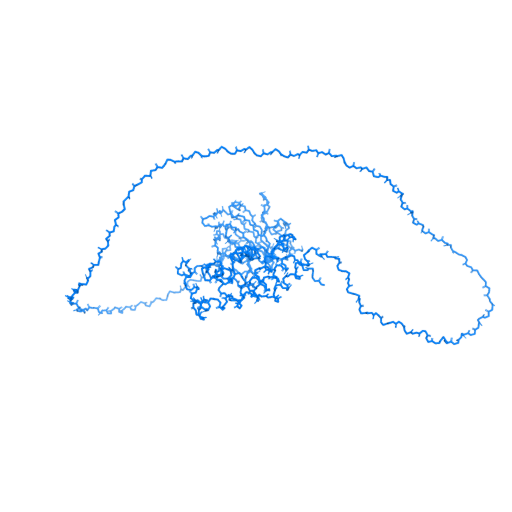 . ARG A 1 285 ? 0.617 -8.291 -37.525 1.00 93.19 285 ARG A N 1
ATOM 2034 C CA . ARG A 1 285 ? -0.011 -7.027 -37.108 1.00 93.19 285 ARG A CA 1
ATOM 2035 C C . ARG A 1 285 ? -1.506 -7.259 -36.878 1.00 93.19 285 ARG A C 1
ATOM 2037 O O . ARG A 1 285 ? -2.181 -7.763 -37.770 1.00 93.19 285 ARG A O 1
ATOM 2044 N N . LEU A 1 286 ? -1.991 -6.913 -35.688 1.00 92.69 286 LEU A N 1
ATOM 2045 C CA . LEU A 1 286 ? -3.409 -6.965 -35.330 1.00 92.69 286 LEU A CA 1
ATOM 2046 C C . LEU A 1 286 ? -4.152 -5.703 -35.764 1.00 92.69 286 LEU A C 1
ATOM 2048 O O . LEU A 1 286 ? -5.299 -5.786 -36.179 1.00 92.69 286 LEU A O 1
ATOM 2052 N N . GLY A 1 287 ? -3.504 -4.542 -35.671 1.00 94.00 287 GLY A N 1
ATOM 2053 C CA . GLY A 1 287 ? -4.119 -3.276 -36.047 1.00 94.00 287 GLY A CA 1
ATOM 2054 C C . GLY A 1 287 ? -3.260 -2.070 -35.696 1.00 94.00 287 GLY A C 1
ATOM 2055 O O . GLY A 1 287 ? -2.217 -2.193 -35.041 1.00 94.00 287 GLY A O 1
ATOM 2056 N N . SER A 1 288 ? -3.713 -0.901 -36.143 1.00 96.19 288 SER A N 1
ATOM 2057 C CA . SER A 1 288 ? -3.159 0.387 -35.737 1.00 96.19 288 SER A CA 1
ATOM 2058 C C . SER A 1 288 ? -4.256 1.383 -35.412 1.00 96.19 288 SER A C 1
ATOM 2060 O O . SER A 1 288 ? -5.244 1.498 -36.127 1.00 96.19 288 SER A O 1
ATOM 2062 N N . TYR A 1 289 ? -4.030 2.134 -34.344 1.00 96.12 289 TYR A N 1
ATOM 2063 C CA . TYR A 1 289 ? -4.995 3.032 -33.733 1.00 96.12 289 TYR A CA 1
ATOM 2064 C C . TYR A 1 289 ? -4.328 4.393 -33.590 1.00 96.12 289 TYR A C 1
ATOM 2066 O O . TYR A 1 289 ? -3.227 4.494 -33.052 1.00 96.12 289 TYR A O 1
ATOM 2074 N N . ARG A 1 290 ? -4.948 5.447 -34.117 1.00 97.25 290 ARG A N 1
ATOM 2075 C CA . ARG A 1 290 ? -4.380 6.801 -34.086 1.00 97.25 290 ARG A CA 1
ATOM 2076 C C . ARG A 1 290 ? -5.036 7.622 -32.989 1.00 97.25 290 ARG A C 1
ATOM 2078 O O . ARG A 1 290 ? -6.233 7.484 -32.760 1.00 97.25 290 ARG A O 1
ATOM 2085 N N . ASN A 1 291 ? -4.264 8.526 -32.389 1.00 96.12 291 ASN A N 1
ATOM 2086 C CA . ASN A 1 291 ? -4.754 9.497 -31.405 1.00 96.12 291 ASN A CA 1
ATOM 2087 C C . ASN A 1 291 ? -5.489 8.861 -30.209 1.00 96.12 291 ASN A C 1
ATOM 2089 O O . ASN A 1 291 ? -6.452 9.427 -29.690 1.00 96.12 291 ASN A O 1
ATOM 2093 N N . VAL A 1 292 ? -5.027 7.694 -29.760 1.00 96.44 292 VAL A N 1
ATOM 2094 C CA . VAL A 1 292 ? -5.527 7.065 -28.538 1.00 96.44 292 VAL A CA 1
ATOM 2095 C C . VAL A 1 292 ? -5.147 7.959 -27.362 1.00 96.44 292 VAL A C 1
ATOM 2097 O O . VAL A 1 292 ? -3.990 8.364 -27.223 1.00 96.44 292 VAL A O 1
ATOM 2100 N N . ARG A 1 293 ? -6.130 8.293 -26.524 1.00 96.88 293 ARG A N 1
ATOM 2101 C CA . ARG A 1 293 ? -5.945 9.162 -25.360 1.00 96.88 293 ARG A CA 1
ATOM 2102 C C . ARG A 1 293 ? -6.077 8.353 -24.082 1.00 96.88 293 ARG A C 1
ATOM 2104 O O . ARG A 1 293 ? -7.160 7.884 -23.767 1.00 96.88 293 ARG A O 1
ATOM 2111 N N . LEU A 1 294 ? -5.001 8.263 -23.313 1.00 95.81 294 LEU A N 1
ATOM 2112 C CA . LEU A 1 294 ? -4.972 7.557 -22.037 1.00 95.81 294 LEU A CA 1
ATOM 2113 C C . LEU A 1 294 ? -4.776 8.567 -20.908 1.00 95.81 294 LEU A C 1
ATOM 2115 O O . LEU A 1 294 ? -3.747 9.231 -20.834 1.00 95.81 294 LEU A O 1
ATOM 2119 N N . THR A 1 295 ? -5.783 8.727 -20.055 1.00 95.75 295 THR A N 1
ATOM 2120 C CA . THR A 1 295 ? -5.769 9.674 -18.928 1.00 95.75 295 THR A CA 1
ATOM 2121 C C . THR A 1 295 ? -5.582 8.961 -17.595 1.00 95.75 295 THR A C 1
ATOM 2123 O O . THR A 1 295 ? -5.831 7.762 -17.494 1.00 95.75 295 THR A O 1
ATOM 2126 N N . ALA A 1 296 ? -5.198 9.705 -16.557 1.00 91.44 296 ALA A N 1
ATOM 2127 C CA . ALA A 1 296 ? -5.081 9.201 -15.194 1.00 91.44 296 ALA A CA 1
ATOM 2128 C C . ALA A 1 296 ? -6.319 8.393 -14.777 1.00 91.44 296 ALA A C 1
ATOM 2130 O O . ALA A 1 296 ? -7.452 8.863 -14.904 1.00 91.44 296 ALA A O 1
ATOM 2131 N N . GLY A 1 297 ? -6.098 7.178 -14.277 1.00 88.69 297 GLY A N 1
ATOM 2132 C CA . GLY A 1 297 ? -7.184 6.279 -13.898 1.00 88.69 297 GLY A CA 1
ATOM 2133 C C . GLY A 1 297 ? -7.818 5.537 -15.075 1.00 88.69 297 GLY A C 1
ATOM 2134 O O . GLY A 1 297 ? -8.888 4.961 -14.892 1.00 88.69 297 GLY A O 1
ATOM 2135 N N . TYR A 1 298 ? -7.145 5.457 -16.229 1.00 94.00 298 TYR A N 1
ATOM 2136 C CA . TYR A 1 298 ? -7.502 4.571 -17.341 1.00 94.00 298 TYR A CA 1
ATOM 2137 C C . TYR A 1 298 ? -6.333 3.671 -17.767 1.00 94.00 298 TYR A C 1
ATOM 2139 O O . TYR A 1 298 ? -5.167 4.048 -17.632 1.00 94.00 298 TYR A O 1
ATOM 2147 N N . TYR A 1 299 ? -6.664 2.499 -18.310 1.00 93.94 299 TYR A N 1
ATOM 2148 C CA . TYR A 1 299 ? -5.740 1.498 -18.843 1.00 93.94 299 TYR A CA 1
ATOM 2149 C C . TYR A 1 299 ? -6.213 0.961 -20.200 1.00 93.94 299 TYR A C 1
ATOM 2151 O O . TYR A 1 299 ? -7.364 1.156 -20.591 1.00 93.94 299 TYR A O 1
ATOM 2159 N N . ILE A 1 300 ? -5.334 0.259 -20.910 1.00 93.81 300 ILE A N 1
ATOM 2160 C CA . ILE A 1 300 ? -5.626 -0.431 -22.171 1.00 93.81 300 ILE A CA 1
ATOM 2161 C C . ILE A 1 300 ? -5.148 -1.888 -22.084 1.00 93.81 300 ILE A C 1
ATOM 2163 O O . ILE A 1 300 ? -4.175 -2.187 -21.391 1.00 93.81 300 ILE A O 1
ATOM 2167 N N . ARG A 1 301 ? -5.839 -2.786 -22.801 1.00 93.69 301 ARG A N 1
ATOM 2168 C CA . ARG A 1 301 ? -5.400 -4.167 -23.069 1.00 93.69 301 ARG A CA 1
ATOM 2169 C C . ARG A 1 301 ? -5.170 -4.339 -24.566 1.00 93.69 301 ARG A C 1
ATOM 2171 O O . ARG A 1 301 ? -6.089 -4.118 -25.354 1.00 93.69 301 ARG A O 1
ATOM 2178 N N . LEU A 1 302 ? -3.962 -4.725 -24.954 1.00 93.31 302 LEU A N 1
ATOM 2179 C CA . LEU A 1 302 ? -3.510 -4.825 -26.337 1.00 93.31 302 LEU A CA 1
ATOM 2180 C C . LEU A 1 302 ? -4.254 -5.911 -27.120 1.00 93.31 302 LEU A C 1
ATOM 2182 O O . LEU A 1 302 ? -4.533 -5.724 -28.303 1.00 93.31 302 LEU A O 1
ATOM 2186 N N . SER A 1 303 ? -4.584 -7.027 -26.473 1.00 87.44 303 SER A N 1
ATOM 2187 C CA . SER A 1 303 ? -5.182 -8.209 -27.108 1.00 87.44 303 SER A CA 1
ATOM 2188 C C . SER A 1 303 ? -6.702 -8.186 -27.245 1.00 87.44 303 SER A C 1
ATOM 2190 O O . SER A 1 303 ? -7.252 -9.005 -27.980 1.00 87.44 303 SER A O 1
ATOM 2192 N N . HIS A 1 304 ? -7.387 -7.271 -26.559 1.00 83.50 304 HIS A N 1
ATOM 2193 C CA . HIS A 1 304 ? -8.850 -7.218 -26.537 1.00 83.50 304 HIS A CA 1
ATOM 2194 C C . HIS A 1 304 ? -9.396 -6.015 -27.296 1.00 83.50 304 HIS A C 1
ATOM 2196 O O . HIS A 1 304 ? -9.996 -6.169 -28.355 1.00 83.50 304 HIS A O 1
ATOM 2202 N N . ASP A 1 305 ? -9.209 -4.825 -26.728 1.00 87.56 305 ASP A N 1
ATOM 2203 C CA . ASP A 1 305 ? -9.763 -3.585 -27.259 1.00 87.56 305 ASP A CA 1
ATOM 2204 C C . ASP A 1 305 ? -8.762 -2.436 -27.072 1.00 87.56 305 ASP A C 1
ATOM 2206 O O . ASP A 1 305 ? -8.918 -1.573 -26.203 1.00 87.56 305 ASP A O 1
ATOM 2210 N N . PRO A 1 306 ? -7.675 -2.447 -27.860 1.00 89.06 306 PRO A N 1
ATOM 2211 C CA . PRO A 1 306 ? -6.605 -1.460 -27.758 1.00 89.06 306 PRO A CA 1
ATOM 2212 C C . PRO A 1 306 ? -7.039 -0.020 -28.087 1.00 89.06 306 PRO A C 1
ATOM 2214 O O . PRO A 1 306 ? -6.304 0.920 -27.781 1.00 89.06 306 PRO A O 1
ATOM 2217 N N . ALA A 1 307 ? -8.203 0.166 -28.721 1.00 89.31 307 ALA A N 1
ATOM 2218 C CA . ALA A 1 307 ? -8.710 1.474 -29.131 1.00 89.31 307 ALA A CA 1
ATOM 2219 C C . ALA A 1 307 ? -9.475 2.207 -28.020 1.00 89.31 307 ALA A C 1
ATOM 2221 O O . ALA A 1 307 ? -9.548 3.437 -28.050 1.00 89.31 307 ALA A O 1
ATOM 2222 N N . HIS A 1 308 ? -10.032 1.478 -27.047 1.00 92.19 308 HIS A N 1
ATOM 2223 C CA . HIS A 1 308 ? -10.930 2.037 -26.038 1.00 92.19 308 HIS A CA 1
ATOM 2224 C C . HIS A 1 308 ? -10.345 1.882 -24.627 1.00 92.19 308 HIS A C 1
ATOM 2226 O O . HIS A 1 308 ? -10.526 0.848 -23.977 1.00 92.19 308 HIS A O 1
ATOM 2232 N N . PRO A 1 309 ? -9.656 2.921 -24.113 1.00 93.75 309 PRO A N 1
ATOM 2233 C CA . PRO A 1 309 ? -9.196 2.956 -22.734 1.00 93.75 309 PRO A CA 1
ATOM 2234 C C . PRO A 1 309 ? -10.336 2.695 -21.752 1.00 93.75 309 PRO A C 1
ATOM 2236 O O . PRO A 1 309 ? -11.401 3.312 -21.817 1.00 93.75 309 PRO A O 1
ATOM 2239 N N . ARG A 1 310 ? -10.088 1.810 -20.793 1.00 91.94 310 ARG A N 1
ATOM 2240 C CA . ARG A 1 310 ? -11.042 1.437 -19.751 1.00 91.94 310 ARG A CA 1
ATOM 2241 C C . ARG A 1 310 ? -10.641 2.098 -18.447 1.00 91.94 310 ARG A C 1
ATOM 2243 O O . ARG A 1 310 ? -9.459 2.202 -18.133 1.00 91.94 310 ARG A O 1
ATOM 2250 N N . LYS A 1 311 ? -11.623 2.557 -17.677 1.00 90.44 311 LYS A N 1
ATOM 2251 C CA . LYS A 1 311 ? -11.367 3.111 -16.347 1.00 90.44 311 LYS A CA 1
ATOM 2252 C C . LYS A 1 311 ? -10.819 2.002 -15.448 1.00 90.44 311 LYS A C 1
ATOM 2254 O O . LYS A 1 311 ? -11.348 0.891 -15.478 1.00 90.44 311 LYS A O 1
ATOM 2259 N N . TYR A 1 312 ? -9.796 2.298 -14.647 1.00 81.50 312 TYR A N 1
ATOM 2260 C CA . TYR A 1 312 ? -9.365 1.373 -13.602 1.00 81.50 312 TYR A CA 1
ATOM 2261 C C . TYR A 1 312 ? -10.568 1.052 -12.704 1.00 81.50 312 TYR A C 1
ATOM 2263 O O . TYR A 1 312 ? -11.284 1.977 -12.291 1.00 81.50 312 TYR A O 1
ATOM 2271 N N . PRO A 1 313 ? -10.814 -0.230 -12.391 1.00 77.56 313 PRO A N 1
ATOM 2272 C CA . PRO A 1 313 ? -11.780 -0.577 -11.362 1.00 77.56 313 PRO A CA 1
ATOM 2273 C C . PRO A 1 313 ? -11.362 0.091 -10.043 1.00 77.56 313 PRO A C 1
ATOM 2275 O O . PRO A 1 313 ? -10.176 0.212 -9.736 1.00 77.56 313 PRO A O 1
ATOM 2278 N N . ALA A 1 314 ? -12.340 0.567 -9.266 1.00 64.94 314 ALA A N 1
ATOM 2279 C CA . ALA A 1 314 ? -12.092 1.322 -8.029 1.00 64.94 314 ALA A CA 1
ATOM 2280 C C . ALA A 1 314 ? -11.248 0.540 -6.996 1.00 64.94 314 ALA A C 1
ATOM 2282 O O . ALA A 1 314 ? -10.575 1.142 -6.163 1.00 64.94 314 ALA A O 1
ATOM 2283 N N . MET A 1 315 ? -11.269 -0.789 -7.087 1.00 55.28 315 MET A N 1
ATOM 2284 C CA . MET A 1 315 ? -10.212 -1.699 -6.660 1.00 55.28 315 MET A CA 1
ATOM 2285 C C . MET A 1 315 ? -10.152 -2.786 -7.734 1.00 55.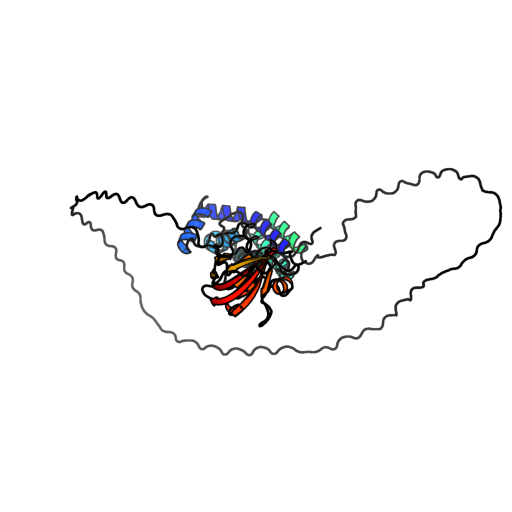28 315 MET A C 1
ATOM 2287 O O . MET A 1 315 ? -11.178 -3.435 -7.934 1.00 55.28 315 MET A O 1
ATOM 2291 N N . PRO A 1 316 ? -9.040 -2.982 -8.455 1.00 53.75 316 PRO A N 1
ATOM 2292 C CA . PRO A 1 316 ? -8.886 -4.222 -9.189 1.00 53.75 316 PRO A CA 1
ATOM 2293 C C . PRO A 1 316 ? -8.853 -5.343 -8.157 1.00 53.75 316 PRO A C 1
ATOM 2295 O O . PRO A 1 316 ? -8.067 -5.282 -7.205 1.00 53.75 316 PRO A O 1
ATOM 2298 N N . ASP A 1 317 ? -9.685 -6.365 -8.337 1.00 53.16 317 ASP A N 1
ATOM 2299 C CA . ASP A 1 317 ? -9.414 -7.645 -7.693 1.00 53.16 317 ASP A CA 1
ATOM 2300 C C . ASP A 1 317 ? -7.962 -8.016 -8.037 1.00 53.16 317 ASP A C 1
ATOM 2302 O O . ASP A 1 317 ? -7.468 -7.658 -9.113 1.00 53.16 317 ASP A O 1
ATOM 2306 N N . ALA A 1 318 ? -7.241 -8.688 -7.136 1.00 56.28 318 ALA A N 1
ATOM 2307 C CA . ALA A 1 318 ? -5.810 -8.963 -7.325 1.00 56.28 318 ALA A CA 1
ATOM 2308 C C . ALA A 1 318 ? -5.486 -9.677 -8.655 1.00 56.28 318 ALA A C 1
ATOM 2310 O O . ALA A 1 318 ? -4.336 -9.674 -9.085 1.00 56.28 318 ALA A O 1
ATOM 2311 N N . ASP A 1 319 ? -6.487 -10.276 -9.302 1.00 56.00 319 ASP A N 1
ATOM 2312 C CA . ASP A 1 319 ? -6.379 -10.918 -10.608 1.00 56.00 319 ASP A CA 1
ATOM 2313 C C . ASP A 1 319 ? -6.740 -10.000 -11.789 1.00 56.00 319 ASP A C 1
ATOM 2315 O O . ASP A 1 319 ? -6.253 -10.211 -12.899 1.00 56.00 319 ASP A O 1
ATOM 2319 N N . GLU A 1 320 ? -7.528 -8.942 -11.584 1.00 60.19 320 GLU A N 1
ATOM 2320 C CA . GLU A 1 320 ? -7.830 -7.959 -12.632 1.00 60.19 320 GLU A CA 1
ATOM 2321 C C . GLU A 1 320 ? -6.673 -6.963 -12.816 1.00 60.19 320 GLU A C 1
ATOM 2323 O O . GLU A 1 320 ? -6.409 -6.529 -13.936 1.00 60.19 320 GLU A O 1
ATOM 2328 N N . SER A 1 321 ? -5.907 -6.672 -11.754 1.00 61.31 321 SER A N 1
ATOM 2329 C CA . SER A 1 321 ? -4.682 -5.859 -11.845 1.00 61.31 321 SER A CA 1
ATOM 2330 C C . SER A 1 321 ? -3.550 -6.557 -12.599 1.00 61.31 321 SER A C 1
ATOM 2332 O O . SER A 1 321 ? -2.738 -5.886 -13.229 1.00 61.31 321 SER A O 1
ATOM 2334 N N . LYS A 1 322 ? -3.515 -7.895 -12.592 1.00 65.00 322 LYS A N 1
ATOM 2335 C CA . LYS A 1 322 ? -2.528 -8.695 -13.343 1.00 65.00 322 LYS A CA 1
ATOM 2336 C C . LYS A 1 322 ? -2.745 -8.674 -14.855 1.00 65.00 322 LYS A C 1
ATOM 2338 O O . LYS A 1 322 ? -1.901 -9.146 -15.604 1.00 65.00 322 LYS A O 1
ATOM 2343 N N . ASN A 1 323 ? -3.892 -8.171 -15.294 1.00 68.81 323 ASN A N 1
ATOM 2344 C CA . ASN A 1 323 ? -4.369 -8.282 -16.665 1.00 68.81 323 ASN A CA 1
ATOM 2345 C C . ASN A 1 323 ? -4.306 -6.954 -17.438 1.00 68.81 323 ASN A C 1
ATOM 2347 O O . ASN A 1 323 ? -4.889 -6.844 -18.518 1.00 68.81 323 ASN A O 1
ATOM 2351 N N . LEU A 1 324 ? -3.655 -5.936 -16.879 1.00 84.31 324 LEU A N 1
ATOM 2352 C CA . LEU A 1 324 ? -3.550 -4.599 -17.454 1.00 84.31 324 LEU A CA 1
ATOM 2353 C C . LEU A 1 324 ? -2.214 -4.488 -18.192 1.00 84.31 324 LEU A C 1
ATOM 2355 O O . LEU A 1 324 ? -1.182 -4.699 -17.570 1.00 84.31 324 LEU A O 1
ATOM 2359 N N . ASP A 1 325 ? -2.211 -4.101 -19.466 1.00 91.19 325 ASP A N 1
ATOM 2360 C CA . ASP A 1 325 ? -0.945 -4.017 -20.209 1.00 91.19 325 ASP A CA 1
ATOM 2361 C C . ASP A 1 325 ? -0.263 -2.662 -20.012 1.00 91.19 325 ASP A C 1
ATOM 2363 O O . ASP A 1 325 ? 0.935 -2.591 -19.759 1.00 91.19 325 ASP A O 1
ATOM 2367 N N . VAL A 1 326 ? -1.032 -1.572 -20.115 1.00 94.69 326 VAL A N 1
ATOM 2368 C CA . VAL A 1 326 ? -0.533 -0.211 -19.884 1.00 94.69 326 VAL A CA 1
ATOM 2369 C C . VAL A 1 326 ? -1.618 0.692 -19.321 1.00 94.69 326 VAL A C 1
ATOM 2371 O O . VAL A 1 326 ? -2.774 0.639 -19.749 1.00 94.69 326 VAL A O 1
ATOM 2374 N N . GLY A 1 327 ? -1.251 1.567 -18.392 1.00 94.44 327 GLY A N 1
ATOM 2375 C CA . GLY A 1 327 ? -2.143 2.578 -17.839 1.00 94.44 327 GLY A CA 1
ATOM 2376 C C . GLY A 1 327 ? -1.426 3.863 -17.462 1.00 94.44 327 GLY A C 1
ATOM 2377 O O . GLY A 1 327 ? -0.201 3.945 -17.492 1.00 94.44 327 GLY A O 1
ATOM 2378 N N . VAL A 1 328 ? -2.208 4.890 -17.125 1.00 93.00 328 VAL A N 1
ATOM 2379 C CA . VAL A 1 328 ? -1.676 6.132 -16.551 1.00 93.00 328 VAL A CA 1
ATOM 2380 C C . VAL A 1 328 ? -2.186 6.278 -15.126 1.00 93.00 328 VAL A C 1
ATOM 2382 O O . VAL A 1 328 ? -3.397 6.355 -14.894 1.00 93.00 328 VAL A O 1
ATOM 2385 N N . GLN A 1 329 ? -1.273 6.358 -14.160 1.00 86.94 329 GLN A N 1
ATOM 2386 C CA . GLN A 1 329 ? -1.613 6.536 -12.752 1.00 86.94 329 GLN A CA 1
ATOM 2387 C C . GLN A 1 329 ? -0.583 7.411 -12.037 1.00 86.94 329 GLN A C 1
ATOM 2389 O O . GLN A 1 329 ? 0.615 7.306 -12.262 1.00 86.94 329 GLN A O 1
ATOM 2394 N N . TYR A 1 330 ? -1.056 8.305 -11.165 1.00 84.94 330 TYR A N 1
ATOM 2395 C CA . TYR A 1 330 ? -0.208 9.113 -10.275 1.00 84.94 330 TYR A CA 1
ATOM 2396 C C . TYR A 1 330 ? 0.933 9.904 -10.953 1.00 84.94 330 TYR A C 1
ATOM 2398 O O . TYR A 1 330 ? 1.948 10.156 -10.315 1.00 84.94 330 TYR A O 1
ATOM 2406 N N . GLY A 1 331 ? 0.776 10.319 -12.216 1.00 88.56 331 GLY A N 1
ATOM 2407 C CA . GLY A 1 331 ? 1.836 11.030 -12.956 1.00 88.56 331 GLY A CA 1
ATOM 2408 C C . GLY A 1 331 ? 2.735 10.132 -13.805 1.00 88.56 331 GLY A C 1
ATOM 2409 O O . GLY A 1 331 ? 3.652 10.635 -14.450 1.00 88.56 331 GLY A O 1
ATOM 2410 N N . TYR A 1 332 ? 2.464 8.831 -13.848 1.00 93.06 332 TYR A N 1
ATOM 2411 C CA . TYR A 1 332 ? 3.282 7.846 -14.539 1.00 93.06 332 TYR A CA 1
ATOM 2412 C C . TYR A 1 332 ? 2.492 7.087 -15.600 1.00 93.06 332 TYR A C 1
ATOM 2414 O O . TYR A 1 332 ? 1.277 6.919 -15.480 1.00 93.06 332 TYR A O 1
ATOM 2422 N N . VAL A 1 333 ? 3.200 6.641 -16.634 1.00 95.00 333 VAL A N 1
ATOM 2423 C CA . VAL A 1 333 ? 2.794 5.553 -17.521 1.00 95.00 333 VAL A CA 1
ATOM 2424 C C . VAL A 1 333 ? 3.351 4.275 -16.908 1.00 95.00 333 VAL A C 1
ATOM 2426 O O . VAL A 1 333 ? 4.563 4.166 -16.726 1.00 95.00 333 VAL A O 1
ATOM 2429 N N . ASP A 1 334 ? 2.468 3.341 -16.584 1.00 93.44 334 ASP A N 1
ATOM 2430 C CA . ASP A 1 334 ? 2.805 2.096 -15.900 1.00 93.44 334 ASP A CA 1
ATOM 2431 C C . ASP A 1 334 ? 2.467 0.910 -16.802 1.00 93.44 334 ASP A C 1
ATOM 2433 O O . ASP A 1 334 ? 1.383 0.876 -17.396 1.00 93.44 334 ASP A O 1
ATOM 2437 N N . ALA A 1 335 ? 3.364 -0.072 -16.858 1.00 92.12 335 ALA A N 1
ATOM 2438 C CA . ALA A 1 335 ? 2.990 -1.439 -17.200 1.00 92.12 335 ALA A CA 1
ATOM 2439 C C . ALA A 1 335 ? 2.602 -2.175 -15.913 1.00 92.12 335 ALA A C 1
ATOM 2441 O O . ALA A 1 335 ? 3.096 -1.864 -14.828 1.00 92.12 335 ALA A O 1
ATOM 2442 N N . SER A 1 336 ? 1.654 -3.105 -15.996 1.00 82.56 336 SER A N 1
ATOM 2443 C CA . SER A 1 336 ? 1.211 -3.860 -14.823 1.00 82.56 336 SER A CA 1
ATOM 2444 C C . SER A 1 336 ? 1.051 -5.340 -15.135 1.00 82.56 336 SER A C 1
ATOM 2446 O O . SER A 1 336 ? 1.144 -5.770 -16.281 1.00 82.56 336 SER A O 1
ATOM 2448 N N . GLY A 1 337 ? 0.852 -6.137 -14.086 1.00 77.19 337 GLY A N 1
ATOM 2449 C CA . GLY A 1 337 ? 0.926 -7.590 -14.196 1.00 77.19 337 GLY A CA 1
ATOM 2450 C C . GLY A 1 337 ? 2.291 -8.051 -14.704 1.00 77.19 337 GLY A C 1
ATOM 2451 O O . GLY A 1 337 ? 3.315 -7.513 -14.296 1.00 77.19 337 GLY A O 1
ATOM 2452 N N . ASP A 1 338 ? 2.274 -9.035 -15.602 1.00 82.25 338 ASP A N 1
ATOM 2453 C CA . ASP A 1 338 ? 3.472 -9.557 -16.273 1.00 82.25 338 ASP A CA 1
ATOM 2454 C C . ASP A 1 338 ? 3.764 -8.814 -17.596 1.00 82.25 338 ASP A C 1
ATOM 2456 O O . ASP A 1 338 ? 4.420 -9.364 -18.483 1.00 82.25 338 ASP A O 1
ATOM 2460 N N . ALA A 1 339 ? 3.211 -7.607 -17.785 1.00 90.62 339 ALA A N 1
ATOM 2461 C CA . ALA A 1 339 ? 3.515 -6.787 -18.949 1.00 90.62 339 ALA A CA 1
ATOM 2462 C C . ALA A 1 339 ? 4.830 -6.024 -18.753 1.00 90.62 339 ALA A C 1
ATOM 2464 O O . ALA A 1 339 ? 5.090 -5.462 -17.692 1.00 90.62 339 ALA A O 1
ATOM 2465 N N . GLU A 1 340 ? 5.634 -5.952 -19.808 1.00 93.38 340 GLU A N 1
ATOM 2466 C CA . GLU A 1 340 ? 6.913 -5.246 -19.817 1.00 93.38 340 GLU A CA 1
ATOM 2467 C C . GLU A 1 340 ? 6.815 -4.008 -20.714 1.00 93.38 340 GLU A C 1
ATOM 2469 O O . GLU A 1 340 ? 6.234 -4.058 -21.802 1.00 93.38 340 GLU A O 1
ATOM 2474 N N . MET A 1 341 ? 7.404 -2.889 -20.291 1.00 96.25 341 MET A N 1
ATOM 2475 C CA . MET A 1 341 ? 7.465 -1.655 -21.077 1.00 96.25 341 MET A CA 1
ATOM 2476 C C . MET A 1 341 ? 8.906 -1.201 -21.246 1.00 96.25 341 MET A C 1
ATOM 2478 O O . MET A 1 341 ? 9.674 -1.268 -20.306 1.00 96.25 341 MET A O 1
ATOM 2482 N N . ALA A 1 342 ? 9.284 -0.693 -22.416 1.00 96.62 342 ALA A N 1
ATOM 2483 C CA . ALA A 1 342 ? 10.616 -0.143 -22.654 1.00 96.62 342 ALA A CA 1
ATOM 2484 C C . ALA A 1 342 ? 10.548 1.162 -23.444 1.00 96.62 342 ALA A C 1
ATOM 2486 O O . ALA A 1 342 ? 9.866 1.258 -24.469 1.00 96.62 342 ALA A O 1
ATOM 2487 N N . LEU A 1 343 ? 11.311 2.166 -23.011 1.00 97.19 343 LEU A N 1
ATOM 2488 C CA . LEU A 1 343 ? 11.467 3.415 -23.747 1.00 97.19 343 LEU A CA 1
ATOM 2489 C C . LEU A 1 343 ? 12.516 3.250 -24.847 1.00 97.19 343 LEU A C 1
ATOM 2491 O O . LEU A 1 343 ? 13.702 3.051 -24.583 1.00 97.19 343 LEU A O 1
ATOM 2495 N N . LEU A 1 344 ? 12.107 3.396 -26.107 1.00 96.88 344 LEU A N 1
ATOM 2496 C CA . LEU A 1 344 ? 13.049 3.301 -27.214 1.00 96.88 344 LEU A CA 1
ATOM 2497 C C . LEU A 1 344 ? 14.000 4.514 -27.248 1.00 96.88 344 LEU A C 1
ATOM 2499 O O . LEU A 1 344 ? 13.569 5.658 -27.016 1.00 96.88 344 LEU A O 1
ATOM 2503 N N . PRO A 1 345 ? 15.285 4.303 -27.597 1.00 95.62 345 PRO A N 1
ATOM 2504 C CA . PRO A 1 345 ? 16.204 5.390 -27.908 1.00 95.62 345 PRO A CA 1
ATOM 2505 C C . PRO A 1 345 ? 15.666 6.288 -29.029 1.00 95.62 345 PRO A C 1
ATOM 2507 O O . PRO A 1 345 ? 14.941 5.841 -29.927 1.00 95.62 345 PRO A O 1
ATOM 2510 N N . ALA A 1 346 ? 16.045 7.566 -29.004 1.00 93.25 346 ALA A N 1
ATOM 2511 C CA . ALA A 1 346 ? 15.725 8.483 -30.093 1.00 93.25 346 ALA A CA 1
ATOM 2512 C C . ALA A 1 346 ? 16.258 7.923 -31.428 1.00 93.25 346 ALA A C 1
ATOM 2514 O O . ALA A 1 346 ? 17.380 7.432 -31.501 1.00 93.25 346 ALA A O 1
ATOM 2515 N N . GLY A 1 347 ? 15.430 7.942 -32.475 1.00 92.19 347 GLY A N 1
ATOM 2516 C CA . GLY A 1 347 ? 15.799 7.420 -33.798 1.00 92.19 347 GLY A CA 1
ATOM 2517 C C . GLY A 1 347 ? 15.792 5.891 -33.964 1.00 92.19 347 GLY A C 1
ATOM 2518 O O . GLY A 1 347 ? 15.912 5.430 -35.096 1.00 92.19 347 GLY A O 1
ATOM 2519 N N . ALA A 1 348 ? 15.580 5.090 -32.907 1.00 94.94 348 ALA A N 1
ATOM 2520 C CA . ALA A 1 348 ? 15.467 3.627 -33.031 1.00 94.94 348 ALA A CA 1
ATOM 2521 C C . ALA A 1 348 ? 14.352 3.215 -34.015 1.00 94.94 348 ALA A C 1
ATOM 2523 O O . ALA A 1 348 ? 13.423 3.982 -34.261 1.00 94.94 348 ALA A O 1
ATOM 2524 N N . LYS A 1 349 ? 14.375 2.016 -34.600 1.00 95.50 349 LYS A N 1
ATOM 2525 C CA . LYS A 1 349 ? 13.248 1.580 -35.447 1.00 95.50 349 LYS A CA 1
ATOM 2526 C C . LYS A 1 349 ? 12.032 1.243 -34.582 1.00 95.50 349 LYS A C 1
ATOM 2528 O O . LYS A 1 349 ? 12.161 0.680 -33.506 1.00 95.50 349 LYS A O 1
ATOM 2533 N N . GLY A 1 350 ? 10.847 1.651 -35.027 1.00 94.25 350 GLY A N 1
ATOM 2534 C CA . GLY A 1 350 ? 9.586 1.371 -34.338 1.00 94.25 350 GLY A CA 1
ATOM 2535 C C . GLY A 1 350 ? 8.896 0.200 -35.013 1.00 94.25 350 GLY A C 1
ATOM 2536 O O . GLY A 1 350 ? 7.948 0.408 -35.762 1.00 94.25 350 GLY A O 1
ATOM 2537 N N . ASP A 1 351 ? 9.412 -1.006 -34.814 1.00 94.94 351 ASP A N 1
ATOM 2538 C CA . ASP A 1 351 ? 8.869 -2.223 -35.411 1.00 94.94 351 ASP A CA 1
ATOM 2539 C C . ASP A 1 351 ? 8.801 -3.363 -34.390 1.00 94.94 351 ASP A C 1
ATOM 2541 O O . ASP A 1 351 ? 9.398 -3.299 -33.312 1.00 94.94 351 ASP A O 1
ATOM 2545 N N . TYR A 1 352 ? 8.060 -4.418 -34.738 1.00 94.19 352 TYR A N 1
ATOM 2546 C CA . TYR A 1 352 ? 7.878 -5.587 -33.879 1.00 94.19 352 TYR A CA 1
ATOM 2547 C C . TYR A 1 352 ? 9.207 -6.188 -33.407 1.00 94.19 352 TYR A C 1
ATOM 2549 O O . TYR A 1 352 ? 9.347 -6.533 -32.237 1.00 94.19 352 TYR A O 1
ATOM 2557 N N . LYS A 1 353 ? 10.198 -6.307 -34.301 1.00 93.25 353 LYS A N 1
ATOM 2558 C CA . LYS A 1 353 ? 11.480 -6.948 -33.982 1.00 93.25 353 LYS A CA 1
ATOM 2559 C C . LYS A 1 353 ? 12.261 -6.122 -32.966 1.00 93.25 353 LYS A C 1
ATOM 2561 O O . LYS A 1 353 ? 12.848 -6.686 -32.051 1.00 93.25 353 LYS A O 1
ATOM 2566 N N . THR A 1 354 ? 12.247 -4.801 -33.111 1.00 94.75 354 THR A N 1
ATOM 2567 C CA . THR A 1 354 ? 12.895 -3.888 -32.172 1.00 94.75 354 THR A CA 1
ATOM 2568 C C . THR A 1 354 ? 12.194 -3.922 -30.819 1.00 94.75 354 THR A C 1
ATOM 2570 O O . THR A 1 354 ? 12.878 -4.022 -29.806 1.00 94.75 354 THR A O 1
ATOM 2573 N N . CYS A 1 355 ? 10.857 -3.919 -30.787 1.00 94.56 355 CYS A N 1
ATOM 2574 C CA . CYS A 1 355 ? 10.124 -4.048 -29.528 1.00 94.56 355 CYS A CA 1
ATOM 2575 C C . CYS A 1 355 ? 10.341 -5.389 -28.837 1.00 94.56 355 CYS A C 1
ATOM 2577 O O . CYS A 1 355 ? 10.458 -5.417 -27.624 1.00 94.56 355 CYS A O 1
ATOM 2579 N N . ARG A 1 356 ? 10.455 -6.485 -29.587 1.00 92.06 356 ARG A N 1
ATOM 2580 C CA . ARG A 1 356 ? 10.721 -7.808 -29.015 1.00 92.06 356 ARG A CA 1
ATOM 2581 C C . ARG A 1 356 ? 12.151 -7.966 -28.491 1.00 92.06 356 ARG A C 1
ATOM 2583 O O . ARG A 1 356 ? 12.375 -8.718 -27.553 1.00 92.06 356 ARG A O 1
ATOM 2590 N N . ASN A 1 357 ? 13.117 -7.324 -29.144 1.00 92.31 357 ASN A N 1
ATOM 2591 C CA . ASN A 1 357 ? 14.540 -7.492 -28.841 1.00 92.31 357 ASN A CA 1
ATOM 2592 C C . ASN A 1 357 ? 15.086 -6.421 -27.887 1.00 92.31 357 ASN A C 1
ATOM 2594 O O . ASN A 1 357 ? 16.274 -6.446 -27.570 1.00 92.31 357 ASN A O 1
ATOM 2598 N N . THR A 1 358 ? 14.271 -5.443 -27.495 1.00 92.50 358 THR A N 1
ATOM 2599 C CA . THR A 1 358 ? 14.678 -4.469 -26.485 1.00 92.50 358 THR A CA 1
ATOM 2600 C C . THR A 1 358 ? 14.770 -5.156 -25.126 1.00 92.50 358 THR A C 1
ATOM 2602 O O . THR A 1 358 ? 14.024 -6.084 -24.853 1.00 92.50 358 THR A O 1
ATOM 2605 N N . THR A 1 359 ? 15.706 -4.731 -24.286 1.00 91.25 359 THR A N 1
ATOM 2606 C CA . THR A 1 359 ? 15.911 -5.305 -22.943 1.00 91.25 359 THR A CA 1
ATOM 2607 C C . THR A 1 359 ? 15.899 -4.2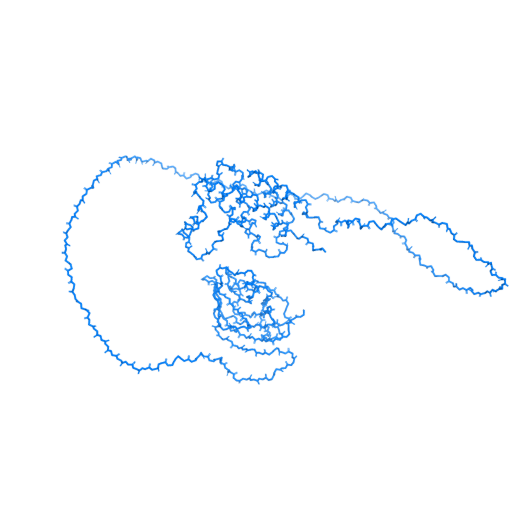39 -21.853 1.00 91.25 359 THR A C 1
ATOM 2609 O O . THR A 1 359 ? 16.143 -4.537 -20.690 1.00 91.25 359 THR A O 1
ATOM 2612 N N . ASN A 1 360 ? 15.655 -2.980 -22.223 1.00 91.25 360 ASN A N 1
ATOM 2613 C CA . ASN A 1 360 ? 15.649 -1.846 -21.302 1.00 91.25 360 ASN A CA 1
ATOM 2614 C C . ASN A 1 360 ? 14.240 -1.660 -20.738 1.00 91.25 360 ASN A C 1
ATOM 2616 O O . ASN A 1 360 ? 13.588 -0.650 -21.013 1.00 91.25 360 ASN A O 1
ATOM 2620 N N . TYR A 1 361 ? 13.752 -2.687 -20.045 1.00 92.19 361 TYR A N 1
ATOM 2621 C CA . TYR A 1 361 ? 12.411 -2.678 -19.488 1.00 92.19 361 TYR A CA 1
ATOM 2622 C C . TYR A 1 361 ? 12.346 -1.820 -18.220 1.00 92.19 361 TYR A C 1
ATOM 2624 O O . TYR A 1 361 ? 13.252 -1.834 -17.388 1.00 92.19 361 TYR A O 1
ATOM 2632 N N . GLU A 1 362 ? 11.263 -1.065 -18.095 1.00 91.81 362 GLU A N 1
ATOM 2633 C CA . GLU A 1 362 ? 10.922 -0.206 -16.975 1.00 91.81 362 GLU A CA 1
ATOM 2634 C C . GLU A 1 362 ? 9.445 -0.419 -16.635 1.00 91.81 362 GLU A C 1
ATOM 2636 O O . GLU A 1 362 ? 8.576 -0.270 -17.493 1.00 91.81 362 GLU A O 1
ATOM 2641 N N . ASP A 1 363 ? 9.143 -0.701 -15.370 1.00 87.50 363 ASP A N 1
ATOM 2642 C CA . ASP A 1 363 ? 7.755 -0.890 -14.923 1.00 87.50 363 ASP A CA 1
ATOM 2643 C C . ASP A 1 363 ? 6.955 0.424 -14.955 1.00 87.50 363 ASP A C 1
ATOM 2645 O O . ASP A 1 363 ? 5.726 0.431 -15.049 1.00 87.50 363 ASP A O 1
ATOM 2649 N N . ARG A 1 364 ? 7.659 1.557 -14.842 1.00 92.94 364 ARG A N 1
ATOM 2650 C CA . ARG A 1 364 ? 7.078 2.874 -14.591 1.00 92.94 364 ARG A CA 1
ATOM 2651 C C . ARG A 1 364 ? 7.934 3.986 -15.187 1.00 92.94 364 ARG A C 1
ATOM 2653 O O . ARG A 1 364 ? 9.096 4.131 -14.823 1.00 92.94 364 ARG A O 1
ATOM 2660 N N . ILE A 1 365 ? 7.322 4.840 -16.006 1.00 94.62 365 ILE A N 1
ATOM 2661 C CA . ILE A 1 365 ? 7.969 6.013 -16.612 1.00 94.62 365 ILE A CA 1
ATOM 2662 C C . ILE A 1 365 ? 7.131 7.257 -16.312 1.00 94.62 365 ILE A C 1
ATOM 2664 O O . ILE A 1 365 ? 5.913 7.246 -16.465 1.00 94.62 365 ILE A O 1
ATOM 2668 N N . GLU A 1 366 ? 7.753 8.360 -15.896 1.00 92.19 366 GLU A N 1
ATOM 2669 C CA . GLU A 1 366 ? 7.037 9.632 -15.699 1.00 92.19 366 GLU A CA 1
ATOM 2670 C C . GLU A 1 366 ? 6.364 10.085 -17.002 1.00 92.19 366 GLU A C 1
ATOM 2672 O O . GLU A 1 366 ? 7.008 10.152 -18.052 1.00 92.19 366 GLU A O 1
ATOM 2677 N N . ALA A 1 367 ? 5.078 10.442 -16.938 1.00 92.44 367 ALA A N 1
ATOM 2678 C CA . ALA A 1 367 ? 4.298 10.792 -18.123 1.00 92.44 367 ALA A CA 1
ATOM 2679 C C . ALA A 1 367 ? 4.937 11.951 -18.910 1.00 92.44 367 ALA A C 1
ATOM 2681 O O . ALA A 1 367 ? 5.039 11.880 -20.133 1.00 92.44 367 ALA A O 1
ATOM 2682 N N . GLY A 1 368 ? 5.472 12.970 -18.229 1.00 90.00 368 GLY A N 1
ATOM 2683 C CA . GLY A 1 368 ? 6.169 14.088 -18.876 1.00 90.00 368 GLY A CA 1
ATOM 2684 C C . GLY A 1 368 ? 7.399 13.675 -19.700 1.00 90.00 368 GLY A C 1
ATOM 2685 O O . GLY A 1 368 ? 7.726 14.326 -20.691 1.00 90.00 368 GLY A O 1
ATOM 2686 N N . LYS A 1 369 ? 8.052 12.551 -19.366 1.00 93.81 369 LYS A N 1
ATOM 2687 C CA . LYS A 1 369 ? 9.277 12.076 -20.037 1.00 93.81 369 LYS A CA 1
ATOM 2688 C C . LYS A 1 369 ? 9.019 11.294 -21.324 1.00 93.81 369 LYS A C 1
ATOM 2690 O O . LYS A 1 369 ? 9.962 11.040 -22.076 1.00 93.81 369 LYS A O 1
ATOM 2695 N N . VAL A 1 370 ? 7.770 10.914 -21.601 1.00 96.19 370 VAL A N 1
ATOM 2696 C CA . VAL A 1 370 ? 7.437 10.114 -22.791 1.00 96.19 370 VAL A CA 1
ATOM 2697 C C . VAL A 1 370 ? 6.968 10.948 -23.985 1.00 96.19 370 VAL A C 1
ATOM 2699 O O . VAL A 1 370 ? 6.821 10.400 -25.073 1.00 96.19 370 VAL A O 1
ATOM 2702 N N . ALA A 1 371 ? 6.768 12.262 -23.843 1.00 96.69 371 ALA A N 1
ATOM 2703 C CA . ALA A 1 371 ? 6.331 13.120 -24.948 1.00 96.69 371 ALA A CA 1
ATOM 2704 C C . ALA A 1 371 ? 7.307 13.078 -26.144 1.00 96.69 371 ALA A C 1
ATOM 2706 O O . ALA A 1 371 ? 8.515 13.257 -25.990 1.00 96.69 371 ALA A O 1
ATOM 2707 N N . GLY A 1 372 ? 6.790 12.820 -27.350 1.00 96.50 372 GLY A N 1
ATOM 2708 C CA . GLY A 1 372 ? 7.590 12.694 -28.575 1.00 96.50 372 GLY A CA 1
ATOM 2709 C C . GLY A 1 372 ? 8.428 11.412 -28.662 1.00 96.50 372 GLY A C 1
ATOM 2710 O O . GLY A 1 372 ? 9.236 11.262 -29.582 1.00 96.50 372 GLY A O 1
ATOM 2711 N N . ARG A 1 373 ? 8.276 10.481 -27.712 1.00 97.56 373 ARG A N 1
ATOM 2712 C CA . ARG A 1 373 ? 9.041 9.231 -27.647 1.00 97.56 373 ARG A CA 1
ATOM 2713 C C . ARG A 1 373 ? 8.207 8.040 -28.107 1.00 97.56 373 ARG A C 1
ATOM 2715 O O . ARG A 1 373 ? 6.995 8.120 -28.305 1.00 97.56 373 ARG A O 1
ATOM 2722 N N . ARG A 1 374 ? 8.891 6.911 -28.291 1.00 98.25 374 ARG A N 1
ATOM 2723 C CA . ARG A 1 374 ? 8.265 5.623 -28.583 1.00 98.25 374 ARG A CA 1
ATOM 2724 C C . ARG A 1 374 ? 8.488 4.655 -27.437 1.00 98.25 374 ARG A C 1
ATOM 2726 O O . ARG A 1 374 ? 9.611 4.546 -26.950 1.00 98.25 374 ARG A O 1
ATOM 2733 N N . LEU A 1 375 ? 7.425 3.968 -27.049 1.00 97.69 375 LEU A N 1
ATOM 2734 C CA . LEU A 1 375 ? 7.432 2.928 -26.031 1.00 97.69 375 LEU A CA 1
ATOM 2735 C C . LEU A 1 375 ? 7.113 1.598 -26.704 1.00 97.69 375 LEU A C 1
ATOM 2737 O O . LEU A 1 375 ? 6.200 1.524 -27.529 1.00 97.69 375 LEU A O 1
ATOM 2741 N N . CYS A 1 376 ? 7.852 0.564 -26.342 1.00 97.62 376 CYS A N 1
ATOM 2742 C CA . CYS A 1 376 ? 7.491 -0.811 -26.633 1.00 97.62 376 CYS A CA 1
ATOM 2743 C C . CYS A 1 376 ? 6.796 -1.403 -25.416 1.00 97.62 376 CYS A C 1
ATOM 2745 O O . CYS A 1 376 ? 7.224 -1.161 -24.294 1.00 97.62 376 CYS A O 1
ATOM 2747 N N . LEU A 1 377 ? 5.733 -2.159 -25.655 1.00 96.06 377 LEU A N 1
ATOM 2748 C CA . LEU A 1 377 ? 4.993 -2.905 -24.649 1.00 96.06 377 LEU A CA 1
ATOM 2749 C C . LEU A 1 377 ? 4.944 -4.369 -25.054 1.00 96.06 377 LEU A C 1
ATOM 2751 O O . LEU A 1 377 ? 4.702 -4.675 -26.224 1.00 96.06 377 LEU A O 1
ATOM 2755 N N . ILE A 1 378 ? 5.111 -5.261 -24.091 1.00 94.69 378 ILE A N 1
ATOM 2756 C CA . ILE A 1 378 ? 4.933 -6.697 -24.262 1.00 94.69 378 ILE A CA 1
ATOM 2757 C C . ILE A 1 378 ? 3.935 -7.140 -23.203 1.00 94.69 378 ILE A C 1
ATOM 2759 O O . ILE A 1 378 ? 4.246 -7.145 -22.023 1.00 94.69 378 ILE A O 1
ATOM 2763 N N . ALA A 1 379 ? 2.718 -7.458 -23.630 1.00 93.12 379 ALA A N 1
ATOM 2764 C CA . ALA A 1 379 ? 1.641 -7.898 -22.758 1.00 93.12 379 ALA A CA 1
ATOM 2765 C C . ALA A 1 379 ? 1.898 -9.301 -22.195 1.00 93.12 379 ALA A C 1
ATOM 2767 O O . ALA A 1 379 ? 2.566 -10.140 -22.816 1.00 93.12 379 ALA A O 1
ATOM 2768 N N . ALA A 1 380 ? 1.247 -9.596 -21.071 1.00 87.81 380 ALA A N 1
ATOM 2769 C CA . ALA A 1 380 ? 1.305 -10.896 -20.411 1.00 87.81 380 ALA A CA 1
ATOM 2770 C C . ALA A 1 380 ? 0.774 -12.052 -21.280 1.00 87.81 380 ALA A C 1
ATOM 2772 O O . ALA A 1 380 ? 1.081 -13.209 -21.015 1.00 87.81 380 ALA A O 1
ATOM 2773 N N . ASP A 1 381 ? 0.008 -11.796 -22.337 1.00 87.06 381 ASP A N 1
ATOM 2774 C CA . ASP A 1 381 ? -0.458 -12.813 -23.293 1.00 87.06 381 ASP A CA 1
ATOM 2775 C C . ASP A 1 381 ? 0.423 -12.929 -24.552 1.00 87.06 381 ASP A C 1
ATOM 2777 O O . ASP A 1 381 ? 0.216 -13.816 -25.381 1.00 87.06 381 ASP A O 1
ATOM 2781 N N . GLY A 1 382 ? 1.458 -12.094 -24.667 1.00 89.38 382 GLY A N 1
ATOM 2782 C CA . GLY A 1 382 ? 2.385 -12.061 -25.796 1.00 89.38 382 GLY A CA 1
ATOM 2783 C C . GLY A 1 382 ? 2.013 -11.086 -26.912 1.00 89.38 382 GLY A C 1
ATOM 2784 O O . GLY A 1 382 ? 2.723 -11.040 -27.921 1.00 89.38 382 GLY A O 1
ATOM 2785 N N . ALA A 1 383 ? 0.955 -10.281 -26.761 1.00 93.62 383 ALA A N 1
ATOM 2786 C CA . ALA A 1 383 ? 0.745 -9.139 -27.643 1.00 93.62 383 ALA A CA 1
ATOM 2787 C C . ALA A 1 383 ? 1.894 -8.126 -27.490 1.00 93.62 383 ALA A C 1
ATOM 2789 O O . ALA A 1 383 ? 2.359 -7.835 -26.392 1.00 93.62 383 ALA A O 1
ATOM 2790 N N . THR A 1 384 ? 2.371 -7.575 -28.602 1.00 95.75 384 THR A N 1
ATOM 2791 C CA . THR A 1 384 ? 3.408 -6.537 -28.615 1.00 95.75 384 THR A CA 1
ATOM 2792 C C . THR A 1 384 ? 2.799 -5.236 -29.108 1.00 95.75 384 THR A C 1
ATOM 2794 O O . THR A 1 384 ? 2.190 -5.206 -30.177 1.00 95.75 384 THR A O 1
ATOM 2797 N N . GLY A 1 385 ? 2.965 -4.160 -28.347 1.00 96.56 385 GLY A N 1
ATOM 2798 C CA . GLY A 1 385 ? 2.496 -2.819 -28.674 1.00 96.56 385 GLY A CA 1
ATOM 2799 C C . GLY A 1 385 ? 3.658 -1.866 -28.937 1.00 96.56 385 GLY A C 1
ATOM 2800 O O . GLY A 1 385 ? 4.661 -1.892 -28.233 1.00 96.56 385 GLY A O 1
ATOM 2801 N N . LEU A 1 386 ? 3.518 -0.992 -29.931 1.00 97.81 386 LEU A N 1
ATOM 2802 C CA . LEU A 1 386 ? 4.363 0.190 -30.107 1.00 97.81 386 LEU A CA 1
ATOM 2803 C C . LEU A 1 386 ? 3.500 1.432 -29.927 1.00 97.81 386 LEU A C 1
ATOM 2805 O O . LEU A 1 386 ? 2.601 1.678 -30.734 1.00 97.81 386 LEU A O 1
ATOM 2809 N N . LEU A 1 387 ? 3.806 2.227 -28.906 1.00 98.00 387 LEU A N 1
ATOM 2810 C CA . LEU A 1 387 ? 3.150 3.500 -28.636 1.00 98.00 387 LEU A CA 1
ATOM 2811 C C . LEU A 1 387 ? 4.058 4.615 -29.131 1.00 98.00 387 LEU A C 1
ATOM 2813 O O . LEU A 1 387 ? 5.176 4.767 -28.650 1.00 98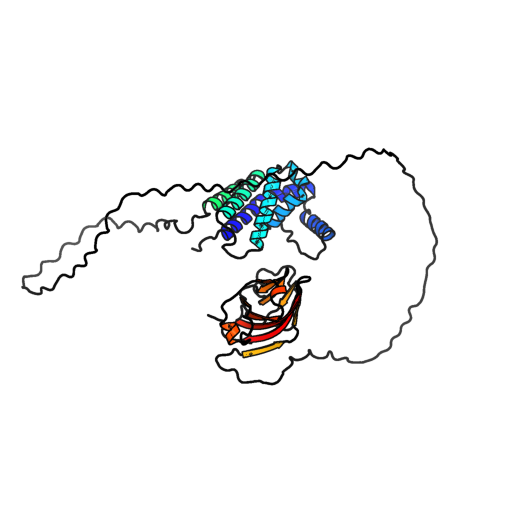.00 387 LEU A O 1
ATOM 2817 N N . THR A 1 388 ? 3.578 5.416 -30.073 1.00 98.00 388 THR A N 1
ATOM 2818 C CA . THR A 1 388 ? 4.238 6.651 -30.506 1.00 98.00 388 THR A CA 1
ATOM 2819 C C . THR A 1 388 ? 3.555 7.821 -29.821 1.00 98.00 388 THR A C 1
ATOM 2821 O O . THR A 1 388 ? 2.492 8.269 -30.251 1.00 98.00 388 THR A O 1
ATOM 2824 N N . VAL A 1 389 ? 4.137 8.281 -28.716 1.00 97.75 389 VAL A N 1
ATOM 2825 C CA . VAL A 1 389 ? 3.534 9.293 -27.851 1.00 97.75 389 VAL A CA 1
ATOM 2826 C C . VAL A 1 389 ? 3.697 10.669 -28.482 1.00 97.75 389 VAL A C 1
ATOM 2828 O O . VAL A 1 389 ? 4.804 11.178 -28.635 1.00 97.75 389 VAL A O 1
ATOM 2831 N N . ARG A 1 390 ? 2.575 11.285 -28.849 1.00 97.69 390 ARG A N 1
ATOM 2832 C CA . ARG A 1 390 ? 2.528 12.618 -29.460 1.00 97.69 390 ARG A CA 1
ATOM 2833 C C . ARG A 1 390 ? 2.612 13.717 -28.412 1.00 97.69 390 ARG A C 1
ATOM 2835 O O . ARG A 1 390 ? 3.296 14.710 -28.619 1.00 97.69 390 ARG A O 1
ATOM 2842 N N . ASN A 1 391 ? 1.895 13.541 -27.306 1.00 97.00 391 ASN A N 1
ATOM 2843 C CA . ASN A 1 391 ? 1.802 14.526 -26.237 1.00 97.00 391 ASN A CA 1
ATOM 2844 C C . ASN A 1 391 ? 1.648 13.826 -24.883 1.00 97.00 391 ASN A C 1
ATOM 2846 O O . ASN A 1 391 ? 1.064 12.740 -24.818 1.00 97.00 391 ASN A O 1
ATOM 2850 N N . ALA A 1 392 ? 2.135 14.465 -23.824 1.00 95.88 392 ALA A N 1
ATOM 2851 C CA . ALA A 1 392 ? 1.946 14.049 -22.448 1.00 95.88 392 ALA A CA 1
ATOM 2852 C C . ALA A 1 392 ? 1.682 15.258 -21.540 1.00 95.88 392 ALA A C 1
ATOM 2854 O O . ALA A 1 392 ? 2.277 16.319 -21.707 1.00 95.88 392 ALA A O 1
ATOM 2855 N N . THR A 1 393 ? 0.793 15.083 -20.569 1.00 93.00 393 THR A N 1
ATOM 2856 C CA . THR A 1 393 ? 0.469 16.066 -19.534 1.00 93.00 393 THR A CA 1
ATOM 2857 C C . THR A 1 393 ? 0.775 15.473 -18.167 1.00 93.00 393 THR A C 1
ATOM 2859 O O . THR A 1 393 ? 0.531 14.289 -17.943 1.00 93.00 393 THR A O 1
ATOM 2862 N N . GLU A 1 394 ? 1.291 16.282 -17.240 1.00 84.12 394 GLU A N 1
ATOM 2863 C CA . GLU A 1 394 ? 1.603 15.833 -15.873 1.00 84.12 394 GLU A CA 1
ATOM 2864 C C . GLU A 1 394 ? 0.393 15.962 -14.935 1.00 84.12 394 GLU A C 1
ATOM 2866 O O . GLU A 1 394 ? 0.129 15.069 -14.125 1.00 84.12 394 GLU A O 1
ATOM 2871 N N . HIS A 1 395 ? -0.395 17.036 -15.075 1.00 84.12 395 HIS A N 1
ATOM 2872 C CA . HIS A 1 395 ? -1.521 17.350 -14.190 1.00 84.12 395 HIS A CA 1
ATOM 2873 C C . HIS A 1 395 ? -2.749 17.888 -14.961 1.00 84.12 395 HIS A C 1
ATOM 2875 O O . HIS A 1 395 ? -2.720 19.028 -15.421 1.00 84.12 395 HIS A O 1
ATOM 2881 N N . PRO A 1 396 ? -3.844 17.108 -15.084 1.00 82.50 396 PRO A N 1
ATOM 2882 C CA . PRO A 1 396 ? -3.927 15.683 -14.764 1.00 82.50 396 PRO A CA 1
ATOM 2883 C C . PRO A 1 396 ? -3.008 14.861 -15.677 1.00 82.50 396 PRO A C 1
ATOM 2885 O O . PRO A 1 396 ? -2.792 15.210 -16.842 1.00 82.50 396 PRO A O 1
ATOM 2888 N N . ALA A 1 397 ? -2.472 13.764 -15.143 1.00 88.19 397 ALA A N 1
ATOM 2889 C CA . ALA A 1 397 ? -1.574 12.908 -15.903 1.00 88.19 397 ALA A CA 1
ATOM 2890 C C . ALA A 1 397 ? -2.305 12.311 -17.112 1.00 88.19 397 ALA A C 1
ATOM 2892 O O . ALA A 1 397 ? -3.437 11.835 -16.984 1.00 88.19 397 ALA A O 1
ATOM 2893 N N . GLY A 1 398 ? -1.683 12.327 -18.284 1.00 94.81 398 GLY A N 1
ATOM 2894 C CA . GLY A 1 398 ? -2.272 11.741 -19.480 1.00 94.81 398 GLY A CA 1
ATOM 2895 C C . GLY A 1 398 ? -1.322 11.743 -20.663 1.00 94.81 398 GLY A C 1
ATOM 2896 O O . GLY A 1 398 ? -0.404 12.551 -20.728 1.00 94.81 398 GLY A O 1
ATOM 2897 N N . ILE A 1 399 ? -1.553 10.841 -21.609 1.00 97.38 399 ILE A N 1
ATOM 2898 C CA . ILE A 1 399 ? -0.794 10.751 -22.854 1.00 97.38 399 ILE A CA 1
ATOM 2899 C C . ILE A 1 399 ? -1.740 10.622 -24.047 1.00 97.38 399 ILE A C 1
ATOM 2901 O O . ILE A 1 399 ? -2.827 10.052 -23.950 1.00 97.38 399 ILE A O 1
ATOM 2905 N N . THR A 1 400 ? -1.326 11.164 -25.189 1.00 97.88 400 THR A N 1
ATOM 2906 C CA . THR A 1 400 ? -1.964 10.922 -26.490 1.00 97.88 400 THR A CA 1
ATOM 2907 C C . THR A 1 400 ? -0.944 10.272 -27.407 1.00 97.88 400 THR A C 1
ATOM 2909 O O . THR A 1 400 ? 0.164 10.791 -27.548 1.00 97.88 400 THR A O 1
ATOM 2912 N N . PHE A 1 401 ? -1.291 9.150 -28.027 1.00 97.88 401 PHE A N 1
ATOM 2913 C CA . PHE A 1 401 ? -0.352 8.360 -28.819 1.00 97.88 401 PHE A CA 1
ATOM 2914 C C . PHE A 1 401 ? -1.016 7.664 -30.003 1.00 97.88 401 PHE A C 1
ATOM 2916 O O . PHE A 1 401 ? -2.230 7.480 -30.048 1.00 97.88 401 PHE A O 1
ATOM 2923 N N . ASP A 1 402 ? -0.193 7.257 -30.963 1.00 97.88 402 ASP A N 1
ATOM 2924 C CA . ASP A 1 402 ? -0.584 6.241 -31.934 1.00 97.88 402 ASP A CA 1
ATOM 2925 C C . ASP A 1 402 ? -0.110 4.875 -31.445 1.00 97.88 402 ASP A C 1
ATOM 2927 O O . ASP A 1 402 ? 1.006 4.746 -30.943 1.00 97.88 402 ASP A O 1
ATOM 2931 N N . LEU A 1 403 ? -0.940 3.856 -31.613 1.00 97.81 403 LEU A N 1
ATOM 2932 C CA . LEU A 1 403 ? -0.681 2.490 -31.192 1.00 97.81 403 LEU A CA 1
ATOM 2933 C C . LEU A 1 403 ? -0.612 1.575 -32.407 1.00 97.81 403 LEU A C 1
ATOM 2935 O O . LEU A 1 403 ? -1.489 1.607 -33.267 1.00 97.81 403 LEU A O 1
ATOM 2939 N N . THR A 1 404 ? 0.401 0.720 -32.467 1.00 97.31 404 THR A N 1
ATOM 2940 C CA . THR A 1 404 ? 0.414 -0.438 -33.369 1.00 97.31 404 THR A CA 1
ATOM 2941 C C . THR A 1 404 ? 0.556 -1.702 -32.549 1.00 97.31 404 THR A C 1
ATOM 2943 O O . THR A 1 404 ? 1.417 -1.760 -31.677 1.00 97.31 404 THR A O 1
ATOM 2946 N N . VAL A 1 405 ? -0.292 -2.691 -32.822 1.00 96.62 405 VAL A N 1
ATOM 2947 C CA . VAL A 1 405 ? -0.317 -3.956 -32.084 1.00 96.62 405 VAL A CA 1
ATOM 2948 C C . VAL A 1 405 ? 0.033 -5.104 -33.018 1.00 96.62 405 VAL A C 1
ATOM 2950 O O . VAL A 1 405 ? -0.453 -5.172 -34.150 1.00 96.62 405 VAL A O 1
ATOM 2953 N N . TRP A 1 406 ? 0.850 -6.028 -32.528 1.00 96.00 406 TRP A N 1
ATOM 2954 C CA . TRP A 1 406 ? 1.186 -7.286 -33.178 1.00 96.00 406 TRP A CA 1
ATOM 2955 C C . TRP A 1 406 ? 0.946 -8.459 -32.229 1.00 96.00 406 TRP A C 1
ATOM 2957 O O . TRP A 1 406 ? 1.072 -8.330 -31.016 1.00 96.00 406 TRP A O 1
ATOM 2967 N N . THR A 1 407 ? 0.683 -9.627 -32.799 1.00 92.00 407 THR A N 1
ATOM 2968 C CA . THR A 1 407 ? 0.776 -10.924 -32.119 1.00 92.00 407 THR A CA 1
ATOM 2969 C C . THR A 1 407 ? 1.981 -11.687 -32.630 1.00 92.00 407 THR A C 1
ATOM 2971 O O . THR A 1 407 ? 2.220 -11.747 -33.840 1.00 92.00 407 THR A O 1
ATOM 2974 N N . GLY A 1 408 ? 2.712 -12.324 -31.727 1.00 84.31 408 GLY A N 1
ATOM 2975 C CA . GLY A 1 408 ? 3.801 -13.217 -32.083 1.00 84.31 408 GLY A CA 1
ATOM 2976 C C . GLY A 1 408 ? 4.322 -13.973 -30.865 1.00 84.31 408 GLY A C 1
ATOM 2977 O O . GLY A 1 408 ? 3.798 -13.807 -29.766 1.00 84.31 408 GLY A O 1
ATOM 2978 N N . PRO A 1 409 ? 5.333 -14.832 -31.045 1.00 78.31 409 PRO A N 1
ATOM 2979 C CA . PRO A 1 409 ? 5.923 -15.561 -29.934 1.00 78.31 409 PRO A CA 1
ATOM 2980 C C . PRO A 1 409 ? 6.524 -14.587 -28.916 1.00 78.31 409 PRO A C 1
ATOM 2982 O O . PRO A 1 409 ? 7.241 -13.655 -29.297 1.00 78.31 409 PRO A O 1
ATOM 2985 N N . LYS A 1 410 ? 6.271 -14.839 -27.627 1.00 71.50 410 LYS A N 1
ATOM 2986 C CA . LYS A 1 410 ? 6.886 -14.081 -26.533 1.00 71.50 410 LYS A CA 1
ATOM 2987 C C . LYS A 1 410 ? 8.422 -14.072 -26.663 1.00 71.50 410 LYS A C 1
ATOM 2989 O O . LYS A 1 410 ? 8.997 -15.009 -27.245 1.00 71.50 410 LYS A O 1
ATOM 2994 N N . PRO A 1 411 ? 9.107 -13.008 -26.210 1.00 71.50 411 PRO A N 1
ATOM 2995 C CA . PRO A 1 411 ? 10.545 -13.073 -25.961 1.00 71.50 411 PRO A CA 1
ATOM 2996 C C . PRO A 1 411 ? 10.851 -14.253 -25.028 1.00 71.50 411 PRO A C 1
ATOM 2998 O O . PRO A 1 411 ? 9.993 -14.653 -24.241 1.00 71.50 411 PRO A O 1
ATOM 3001 N N . LYS A 1 412 ? 12.024 -14.864 -25.201 1.00 61.09 412 LYS A N 1
ATOM 3002 C CA . LYS A 1 412 ? 12.490 -15.937 -24.317 1.00 61.09 412 LYS A CA 1
ATOM 3003 C C . LYS A 1 412 ? 13.160 -15.363 -23.087 1.00 61.09 412 LYS A C 1
ATOM 3005 O O . LYS A 1 412 ? 13.853 -14.340 -23.274 1.00 61.09 412 LYS A O 1
#

Radius of gyration: 37.06 Å; Cα contacts (8 Å, |Δi|>4): 509; chains: 1; bounding box: 108×119×75 Å

InterPro domains:
  IPR041650 Swt1-like HEPN [PF18731] (12-124)

Organism: Actinomadura verrucosospora (NCBI:txid46165)

Solvent-accessible surface area (backbone atoms only — not comparable to full-atom values): 25813 Å² total; per-residue (Å²): 131,84,82,80,40,50,43,53,50,52,51,55,33,45,50,35,45,26,67,35,42,36,65,50,52,50,52,55,45,30,75,74,62,35,92,60,36,68,63,51,50,52,52,55,47,34,72,73,71,45,76,91,60,77,71,75,85,39,86,91,33,43,59,37,54,32,48,48,52,54,73,45,36,82,76,35,49,88,76,36,54,72,68,41,50,53,40,35,51,53,47,46,52,52,50,50,50,59,75,71,45,88,54,58,78,70,38,52,61,67,57,40,39,50,52,29,50,44,49,22,53,38,26,48,65,63,67,18,59,69,34,20,50,57,25,49,57,50,40,72,53,56,82,56,77,95,69,75,74,75,73,83,65,82,73,73,74,74,78,74,77,88,69,82,79,78,84,82,80,83,83,84,82,92,77,85,88,87,84,89,82,84,91,85,86,84,81,81,83,81,83,84,84,88,79,82,91,78,82,83,82,88,77,91,79,80,78,82,77,80,76,83,78,81,80,80,77,85,78,84,88,78,81,87,82,82,89,83,90,79,88,80,87,80,82,90,82,91,82,81,87,82,90,82,82,79,91,87,83,91,76,88,81,88,74,91,76,92,70,92,76,76,78,78,77,78,86,70,81,82,76,80,86,70,90,70,80,75,50,101,78,43,50,48,72,75,51,70,43,75,71,40,66,41,39,54,53,20,30,34,33,75,84,80,48,63,75,58,62,39,70,57,58,88,67,53,54,85,70,57,46,46,63,34,33,38,32,20,49,98,38,23,38,31,31,29,51,68,18,46,23,27,73,53,62,90,90,56,74,93,45,64,55,49,50,58,68,56,80,65,66,44,59,64,44,54,24,64,77,42,45,71,34,41,35,25,35,37,30,71,87,27,30,35,37,40,37,42,23,69,39,43,34,56,84,73,23,26,39,31,21,32,38,37,33,25,41,45,84,60,74,130

pLDDT: mean 76.79, std 22.04, range [33.09, 98.69]